Protein AF-A0A6I9YTJ0-F1 (afdb_monomer_lite)

Sequence (414 aa):
MKPLRSLLSWVSLLALSRTVCLSASQSVCAGTENKLSSLSDLEQQYRTLRKYYENCEVVMGNLEITSIEHNRDLSFLRSIREVTGYVLVALNQFEYLPLENLRIIRGTKLYEDRSALAIFLNYKKDGSFGLRRLGLKNLTEILNGGVYVGQNRFLCYANTIQWEDIDRNPIASNFSVVPKNSSTDCGQCHKSCGNRCWGPSADECQSLTKVVCAEQCDGRCYGRSVSECCHRECAGGCSGPKDTDCFACMNFNDSGACVTQCPQTSVYNPATFQMETNRDGKYTYGAFCVKKCPHNFVVDISSCVRACPSPKMEVEENGIKTCKPCTDICPKACDGIGTGSLMYAQTVDSSNIDKFINCTKINGNLIFLVTGIHGETLIRLRDFISEMRIFTFYALSIITPTSPQGREKRHGWL

Organism: NCBI:txid35019

Structure (mmCIF, N/CA/C/O backbone):
data_AF-A0A6I9YTJ0-F1
#
_entry.id   AF-A0A6I9YTJ0-F1
#
loop_
_atom_site.group_PDB
_atom_site.id
_atom_site.type_symbol
_atom_site.label_atom_id
_atom_site.label_alt_id
_atom_site.label_comp_id
_atom_site.label_asym_id
_atom_site.label_entity_id
_atom_site.label_seq_id
_atom_site.pdbx_PDB_ins_code
_atom_site.Cartn_x
_atom_site.Cartn_y
_atom_site.Cartn_z
_atom_site.occupancy
_atom_site.B_iso_or_equiv
_atom_site.auth_seq_id
_atom_site.auth_comp_id
_atom_site.auth_asym_id
_atom_site.auth_atom_id
_atom_site.pdbx_PDB_model_num
ATOM 1 N N . MET A 1 1 ? -9.838 -82.041 1.206 1.00 31.94 1 MET A N 1
ATOM 2 C CA . MET A 1 1 ? -9.044 -81.110 2.040 1.00 31.94 1 MET A CA 1
ATOM 3 C C . MET A 1 1 ? -8.948 -79.782 1.290 1.00 31.94 1 MET A C 1
ATOM 5 O O . MET A 1 1 ? -8.567 -79.801 0.130 1.00 31.94 1 MET A O 1
ATOM 9 N N . LYS A 1 2 ? -9.416 -78.672 1.880 1.00 36.09 2 LYS A N 1
ATOM 10 C CA . LYS A 1 2 ? -9.299 -77.289 1.341 1.00 36.09 2 LYS A CA 1
ATOM 11 C C . LYS A 1 2 ? -7.820 -76.819 1.372 1.00 36.09 2 LYS A C 1
ATOM 13 O O . LYS A 1 2 ? -7.067 -77.484 2.082 1.00 36.09 2 LYS A O 1
ATOM 18 N N . PRO A 1 3 ? -7.406 -75.647 0.821 1.00 52.91 3 PRO A N 1
ATOM 19 C CA . PRO A 1 3 ? -8.066 -74.655 -0.071 1.00 52.91 3 PRO A CA 1
ATOM 20 C C . PRO A 1 3 ? -7.134 -74.155 -1.225 1.00 52.91 3 PRO A C 1
ATOM 22 O O . PRO A 1 3 ? -5.994 -74.588 -1.293 1.00 52.91 3 PRO A O 1
ATOM 25 N N . LEU A 1 4 ? -7.565 -73.210 -2.091 1.00 30.20 4 LEU A N 1
ATOM 26 C CA . LEU A 1 4 ? -6.973 -71.848 -2.208 1.00 30.20 4 LEU A CA 1
ATOM 27 C C . LEU A 1 4 ? -7.650 -70.966 -3.295 1.00 30.20 4 LEU A C 1
ATOM 29 O O . LEU A 1 4 ? -7.901 -71.422 -4.403 1.00 30.20 4 LEU A O 1
ATOM 33 N N . ARG A 1 5 ? -7.765 -69.665 -2.963 1.00 33.56 5 ARG A N 1
ATOM 34 C CA . ARG A 1 5 ? -7.892 -68.443 -3.809 1.00 33.56 5 ARG A CA 1
ATOM 35 C C . ARG A 1 5 ? -9.278 -67.806 -4.031 1.00 33.56 5 ARG A C 1
ATOM 37 O O . ARG A 1 5 ? -9.892 -67.912 -5.079 1.00 33.56 5 ARG A O 1
ATOM 44 N N . SER A 1 6 ? -9.687 -67.083 -2.982 1.00 32.47 6 SER A N 1
ATOM 45 C CA . SER A 1 6 ? -10.044 -65.646 -2.924 1.00 32.47 6 SER A CA 1
ATOM 46 C C . SER A 1 6 ? -10.358 -64.894 -4.233 1.00 32.47 6 SER A C 1
ATOM 48 O O . SER A 1 6 ? -9.473 -64.682 -5.059 1.00 32.47 6 SER A O 1
ATOM 50 N N . LEU A 1 7 ? -11.588 -64.374 -4.316 1.00 33.31 7 LEU A N 1
ATOM 51 C CA . LEU A 1 7 ? -12.028 -63.271 -5.178 1.00 33.31 7 LEU A CA 1
ATOM 52 C C . LEU A 1 7 ? -12.279 -62.044 -4.282 1.00 33.31 7 LEU A C 1
ATOM 54 O O . LEU A 1 7 ? -13.192 -62.052 -3.459 1.00 33.31 7 LEU A O 1
ATOM 58 N N . LEU A 1 8 ? -11.461 -61.001 -4.434 1.00 33.09 8 LEU A N 1
ATOM 59 C CA . LEU A 1 8 ? -11.659 -59.677 -3.836 1.00 33.09 8 LEU A CA 1
ATOM 60 C C . LEU A 1 8 ? -12.208 -58.744 -4.923 1.00 33.09 8 LEU A C 1
ATOM 62 O O . LEU A 1 8 ? -11.470 -58.353 -5.824 1.00 33.09 8 LEU A O 1
ATOM 66 N N . SER A 1 9 ? -13.493 -58.390 -4.842 1.00 33.34 9 SER A N 1
ATOM 67 C CA . SER A 1 9 ? -14.091 -57.317 -5.646 1.00 33.34 9 SER A CA 1
ATOM 68 C C . SER A 1 9 ? -13.963 -55.999 -4.887 1.00 33.34 9 SER A C 1
ATOM 70 O O . SER A 1 9 ? -14.457 -55.870 -3.768 1.00 33.34 9 SER A O 1
ATOM 72 N N . TRP A 1 10 ? -13.278 -55.036 -5.495 1.00 32.75 10 TRP A N 1
ATOM 73 C CA . TRP A 1 10 ? -13.034 -53.703 -4.955 1.00 32.75 10 TRP A CA 1
ATOM 74 C C . TRP A 1 10 ? -14.290 -52.833 -5.092 1.00 32.75 10 TRP A C 1
ATOM 76 O O . TRP A 1 10 ? -14.801 -52.645 -6.193 1.00 32.75 10 TRP A O 1
ATOM 86 N N . VAL A 1 11 ? -14.770 -52.277 -3.978 1.00 37.03 11 VAL A N 1
ATOM 87 C CA . VAL A 1 11 ? -15.732 -51.167 -3.971 1.00 37.03 11 VAL A CA 1
ATOM 88 C C . VAL A 1 11 ? -14.928 -49.878 -3.845 1.00 37.03 11 VAL A C 1
ATOM 90 O O . VAL A 1 11 ? -14.348 -49.596 -2.798 1.00 37.03 11 VAL A O 1
ATOM 93 N N . SER A 1 12 ? -14.865 -49.105 -4.925 1.00 34.56 12 SER A N 1
ATOM 94 C CA . SER A 1 12 ? -14.222 -47.792 -4.948 1.00 34.56 12 SER A CA 1
ATOM 95 C C . SER A 1 12 ? -15.108 -46.759 -4.243 1.00 34.56 12 SER A C 1
ATOM 97 O O . SER A 1 12 ? -16.067 -46.258 -4.827 1.00 34.56 12 SER A O 1
ATOM 99 N N . LEU A 1 13 ? -14.789 -46.419 -2.990 1.00 34.41 13 LEU A N 1
ATOM 100 C CA . LEU A 1 13 ? -15.297 -45.205 -2.347 1.00 34.41 13 LEU A CA 1
ATOM 101 C C . LEU A 1 13 ? -14.547 -43.992 -2.916 1.00 34.41 13 LEU A C 1
ATOM 103 O O . LEU A 1 13 ? -13.389 -43.748 -2.583 1.00 34.41 13 LEU A O 1
ATOM 107 N N . LEU A 1 14 ? -15.220 -43.212 -3.761 1.00 33.53 14 LEU A N 1
ATOM 108 C CA . LEU A 1 14 ? -14.797 -41.857 -4.112 1.00 33.53 14 LEU A CA 1
ATOM 109 C C . LEU A 1 14 ? -14.996 -40.952 -2.889 1.00 33.53 14 LEU A C 1
ATOM 111 O O . LEU A 1 14 ? -16.083 -40.429 -2.648 1.00 33.53 14 LEU A O 1
ATOM 115 N N . ALA A 1 15 ? -13.936 -40.774 -2.104 1.00 31.84 15 ALA A N 1
ATOM 116 C CA . ALA A 1 15 ? -13.862 -39.704 -1.124 1.00 31.84 15 ALA A CA 1
ATOM 117 C C . ALA A 1 15 ? -13.732 -38.369 -1.876 1.00 31.84 15 ALA A C 1
ATOM 119 O O . ALA A 1 15 ? -12.663 -38.017 -2.370 1.00 31.84 15 ALA A O 1
ATOM 120 N N . LEU A 1 16 ? -14.835 -37.625 -1.974 1.00 33.28 16 LEU A N 1
ATOM 121 C CA . LEU A 1 16 ? -14.811 -36.202 -2.302 1.00 33.28 16 LEU A CA 1
ATOM 122 C C . LEU A 1 16 ? -14.039 -35.480 -1.193 1.00 33.28 16 LEU A C 1
ATOM 124 O O . LEU A 1 16 ? -14.605 -35.118 -0.161 1.00 33.28 16 LEU A O 1
ATOM 128 N N . SER A 1 17 ? -12.739 -35.267 -1.399 1.00 30.78 17 SER A N 1
ATOM 129 C CA . SER A 1 17 ? -11.974 -34.312 -0.610 1.00 30.78 17 SER A CA 1
ATOM 130 C C . SER A 1 17 ? -12.508 -32.917 -0.931 1.00 30.78 17 SER A C 1
ATOM 132 O O . SER A 1 17 ? -12.042 -32.244 -1.849 1.00 30.78 17 SER A O 1
ATOM 134 N N . ARG A 1 18 ? -13.520 -32.472 -0.182 1.00 31.19 18 ARG A N 1
ATOM 135 C CA . ARG A 1 18 ? -13.764 -31.043 -0.012 1.00 31.19 18 ARG A CA 1
ATOM 136 C C . ARG A 1 18 ? -12.536 -30.503 0.708 1.00 31.19 18 ARG A C 1
ATOM 138 O O . ARG A 1 18 ? -12.436 -30.612 1.928 1.00 31.19 18 ARG A O 1
ATOM 145 N N . THR A 1 19 ? -11.586 -29.964 -0.046 1.00 29.20 19 THR A N 1
ATOM 146 C CA . THR A 1 19 ? -10.634 -28.993 0.477 1.00 29.20 19 THR A CA 1
ATOM 147 C C . THR A 1 19 ? -11.466 -27.829 0.989 1.00 29.20 19 THR A C 1
ATOM 149 O O . THR A 1 19 ? -11.862 -26.930 0.254 1.00 29.20 19 THR A O 1
ATOM 152 N N . VAL A 1 20 ? -11.815 -27.893 2.272 1.00 28.92 20 VAL A N 1
ATOM 153 C CA . VAL A 1 20 ? -12.193 -26.711 3.026 1.00 28.92 20 VAL A CA 1
ATOM 154 C C . VAL A 1 20 ? -10.981 -25.801 2.903 1.00 28.92 20 VAL A C 1
ATOM 156 O O . VAL A 1 20 ? -9.930 -26.083 3.476 1.00 28.92 20 VAL A O 1
ATOM 159 N N . CYS A 1 21 ? -11.099 -24.760 2.081 1.00 27.12 21 CYS A N 1
ATOM 160 C CA . CYS A 1 21 ? -10.212 -23.617 2.164 1.00 27.12 21 CYS A CA 1
ATOM 161 C C . CYS A 1 21 ? -10.402 -23.083 3.584 1.00 27.12 21 CYS A C 1
ATOM 163 O O . CYS A 1 21 ? -11.344 -22.341 3.852 1.00 27.12 21 CYS A O 1
ATOM 165 N N . LEU A 1 22 ? -9.558 -23.518 4.525 1.00 30.38 22 LEU A N 1
ATOM 166 C CA . LEU A 1 22 ? -9.327 -22.721 5.714 1.00 30.38 22 LEU A CA 1
ATOM 167 C C . LEU A 1 22 ? -8.842 -21.387 5.160 1.00 30.38 22 LEU A C 1
ATOM 169 O O . LEU A 1 22 ? -7.761 -21.322 4.575 1.00 30.38 22 LEU A O 1
ATOM 173 N N . SER A 1 23 ? -9.674 -20.353 5.261 1.00 37.78 23 SER A N 1
ATOM 174 C CA . SER A 1 23 ? -9.241 -18.985 5.034 1.00 37.78 23 SER A CA 1
ATOM 175 C C . SER A 1 23 ? -8.098 -18.748 6.015 1.00 37.78 23 SER A C 1
ATOM 177 O O . SER A 1 23 ? -8.336 -18.566 7.212 1.00 37.78 23 SER A O 1
ATOM 179 N N . ALA A 1 24 ? -6.858 -18.867 5.539 1.00 43.81 24 ALA A N 1
ATOM 180 C CA . ALA A 1 24 ? -5.690 -18.540 6.329 1.00 43.81 24 ALA A CA 1
ATOM 181 C C . ALA A 1 24 ? -5.897 -17.107 6.824 1.00 43.81 24 ALA A C 1
ATOM 183 O O . ALA A 1 24 ? -6.175 -16.206 6.030 1.00 43.81 24 ALA A O 1
ATOM 184 N N . SER A 1 25 ? -5.875 -16.912 8.142 1.00 61.94 25 SER A N 1
ATOM 185 C CA . SER A 1 25 ? -5.916 -15.571 8.711 1.00 61.94 25 SER A CA 1
ATOM 186 C C . SER A 1 25 ? -4.715 -14.811 8.155 1.00 61.94 25 SER A C 1
ATOM 188 O O . SER A 1 25 ? -3.583 -15.206 8.439 1.00 61.94 25 SER A O 1
ATOM 190 N N . GLN A 1 26 ? -4.957 -13.781 7.342 1.00 72.00 26 GLN A N 1
ATOM 191 C CA . GLN A 1 26 ? -3.889 -12.968 6.762 1.00 72.00 26 GLN A CA 1
ATOM 192 C C . GLN A 1 26 ? -2.991 -12.441 7.882 1.00 72.00 26 GLN A C 1
ATOM 194 O O . GLN A 1 26 ? -3.480 -11.944 8.903 1.00 72.00 26 GLN A O 1
ATOM 199 N N . SER A 1 27 ? -1.679 -12.577 7.715 1.00 87.00 27 SER A N 1
ATOM 200 C CA . SER A 1 27 ? -0.715 -12.081 8.689 1.00 87.00 27 SER A CA 1
ATOM 201 C C . SER A 1 27 ? -0.543 -10.572 8.531 1.00 87.00 27 SER A C 1
ATOM 203 O O . SER A 1 27 ? -0.263 -10.053 7.449 1.00 87.00 27 SER A O 1
ATOM 205 N N . VAL A 1 28 ? -0.716 -9.854 9.637 1.00 89.25 28 VAL A N 1
ATOM 206 C CA . VAL A 1 28 ? -0.666 -8.392 9.674 1.00 89.25 28 VAL A CA 1
ATOM 207 C C . VAL A 1 28 ? 0.593 -7.945 10.407 1.00 89.25 28 VAL A C 1
ATOM 209 O O . VAL A 1 28 ? 0.884 -8.441 11.497 1.00 89.25 28 VAL A O 1
ATOM 212 N N . CYS A 1 29 ? 1.312 -6.977 9.846 1.00 92.19 29 CYS A N 1
ATOM 213 C CA . CYS A 1 29 ? 2.457 -6.332 10.481 1.00 92.19 29 CYS A CA 1
ATOM 214 C C . CYS A 1 29 ? 2.298 -4.807 10.488 1.00 92.19 29 CYS A C 1
ATOM 216 O O . CYS A 1 29 ? 1.559 -4.235 9.688 1.00 92.19 29 CYS A O 1
ATOM 218 N N . ALA A 1 30 ? 2.983 -4.133 11.411 1.00 90.38 30 ALA A N 1
ATOM 219 C CA . ALA A 1 30 ? 3.033 -2.675 11.435 1.00 90.38 30 ALA A CA 1
ATOM 220 C C . ALA A 1 30 ? 4.062 -2.157 10.419 1.00 90.38 30 ALA A C 1
ATOM 222 O O . ALA A 1 30 ? 5.148 -2.724 10.294 1.00 90.38 30 ALA A O 1
ATOM 223 N N . GLY A 1 31 ? 3.720 -1.073 9.722 1.00 91.31 31 GLY A N 1
ATOM 224 C CA . GLY A 1 31 ? 4.653 -0.342 8.864 1.00 91.31 31 GLY A CA 1
ATOM 225 C C . GLY A 1 31 ? 5.574 0.608 9.639 1.00 91.31 31 GLY A C 1
ATOM 226 O O . GLY A 1 31 ? 5.495 0.720 10.865 1.00 91.31 31 GLY A O 1
ATOM 227 N N . THR A 1 32 ? 6.423 1.334 8.913 1.00 89.69 32 THR A N 1
ATOM 228 C CA . THR A 1 32 ? 7.367 2.322 9.466 1.00 89.69 32 THR A CA 1
ATOM 229 C C . THR A 1 32 ? 7.061 3.747 8.996 1.00 89.69 32 THR A C 1
ATOM 231 O O . THR A 1 32 ? 6.280 3.957 8.068 1.00 89.69 32 THR A O 1
ATOM 234 N N . GLU A 1 33 ? 7.652 4.744 9.662 1.00 88.69 33 GLU A N 1
ATOM 235 C CA . GLU A 1 33 ? 7.536 6.169 9.301 1.00 88.69 33 GLU A CA 1
ATOM 236 C C . GLU A 1 33 ? 8.894 6.893 9.350 1.00 88.69 33 GLU A C 1
ATOM 238 O O . GLU A 1 33 ? 8.994 8.062 9.720 1.00 88.69 33 GLU A O 1
ATOM 243 N N . ASN A 1 34 ? 9.967 6.183 9.011 1.00 85.56 34 ASN A N 1
ATOM 244 C CA . ASN A 1 34 ? 11.336 6.686 9.059 1.00 85.56 34 ASN A CA 1
ATOM 245 C C . ASN A 1 34 ? 11.678 7.568 7.846 1.00 85.56 34 ASN A C 1
ATOM 247 O O . ASN A 1 34 ? 12.668 8.307 7.883 1.00 85.56 34 ASN A O 1
ATOM 251 N N . LYS A 1 35 ? 10.877 7.520 6.772 1.00 88.56 35 LYS A N 1
ATOM 252 C CA . LYS A 1 35 ? 11.149 8.174 5.486 1.00 88.56 35 LYS A CA 1
ATOM 253 C C . LYS A 1 35 ? 12.541 7.786 4.961 1.00 88.56 35 LYS A C 1
ATOM 255 O O . LYS A 1 35 ? 12.790 6.626 4.655 1.00 88.56 35 LYS A O 1
ATOM 260 N N . LEU A 1 36 ? 13.451 8.757 4.852 1.00 85.81 36 LEU A N 1
ATOM 261 C CA . LEU A 1 36 ? 14.840 8.565 4.416 1.00 85.81 36 LEU A CA 1
ATOM 262 C C . LEU A 1 36 ? 15.831 8.505 5.586 1.00 85.81 36 LEU A C 1
ATOM 264 O O . LEU A 1 36 ? 17.036 8.420 5.359 1.00 85.81 36 LEU A O 1
ATOM 268 N N . SER A 1 37 ? 15.345 8.567 6.827 1.00 79.62 37 SER A N 1
ATOM 269 C CA . SER A 1 37 ? 16.193 8.408 8.006 1.00 79.62 37 SER A CA 1
ATOM 270 C C . SER A 1 37 ? 16.735 6.983 8.027 1.00 79.62 37 SER A C 1
ATOM 272 O O . SER A 1 37 ? 15.973 6.018 8.065 1.00 79.62 37 SER A O 1
ATOM 274 N N . SER A 1 38 ? 18.057 6.858 7.981 1.00 72.44 38 SER A N 1
ATOM 275 C CA . SER A 1 38 ? 18.762 5.577 7.973 1.00 72.44 38 SER A CA 1
ATOM 276 C C . SER A 1 38 ? 19.405 5.347 9.337 1.00 72.44 38 SER A C 1
ATOM 278 O O . SER A 1 38 ? 19.858 6.298 9.977 1.00 72.44 38 SER A O 1
ATOM 280 N N . LEU A 1 39 ? 19.491 4.089 9.770 1.00 68.62 39 LEU A N 1
ATOM 281 C CA . LEU A 1 39 ? 20.380 3.739 10.876 1.00 68.62 39 LEU A CA 1
ATOM 282 C C . LEU A 1 39 ? 21.832 3.901 10.410 1.00 68.62 39 LEU A C 1
ATOM 284 O O . LEU A 1 39 ? 22.143 3.680 9.239 1.00 68.62 39 LEU A O 1
ATOM 288 N N . SER A 1 40 ? 22.728 4.269 11.327 1.00 70.06 40 SER A N 1
ATOM 289 C CA . SER A 1 40 ? 24.167 4.328 11.037 1.00 70.06 40 SER A CA 1
ATOM 290 C C . SER A 1 40 ? 24.747 2.952 10.690 1.00 70.06 40 SER A C 1
ATOM 292 O O . SER A 1 40 ? 25.723 2.869 9.948 1.00 70.06 40 SER A O 1
ATOM 294 N N . ASP A 1 41 ? 24.128 1.882 11.196 1.00 85.81 41 ASP A N 1
ATOM 295 C CA . ASP A 1 41 ? 24.471 0.491 10.911 1.00 85.81 41 ASP A CA 1
ATOM 296 C C . ASP A 1 41 ? 23.496 -0.129 9.889 1.00 85.81 41 ASP A C 1
ATOM 298 O O . ASP A 1 41 ? 22.337 -0.436 10.197 1.00 85.81 41 ASP A O 1
ATOM 302 N N . LEU A 1 42 ? 23.995 -0.343 8.667 1.00 86.69 42 LEU A N 1
ATOM 303 C CA . LEU A 1 42 ? 23.242 -0.923 7.551 1.00 86.69 42 LEU A CA 1
ATOM 304 C C . LEU A 1 42 ? 22.888 -2.406 7.767 1.00 86.69 42 LEU A C 1
ATOM 306 O O . LEU A 1 42 ? 21.849 -2.866 7.286 1.00 86.69 42 LEU A O 1
ATOM 310 N N . GLU A 1 43 ? 23.698 -3.159 8.521 1.00 90.12 43 GLU A N 1
ATOM 311 C CA . GLU A 1 43 ? 23.395 -4.553 8.870 1.00 90.12 43 GLU A CA 1
ATOM 312 C C . GLU A 1 43 ? 22.184 -4.602 9.802 1.00 90.12 43 GLU A C 1
ATOM 314 O O . GLU A 1 43 ? 21.235 -5.362 9.579 1.00 90.12 43 GLU A O 1
ATOM 319 N N . GLN A 1 44 ? 22.185 -3.750 10.829 1.00 88.44 44 GLN A N 1
ATOM 320 C CA . GLN A 1 44 ? 21.071 -3.646 11.763 1.00 88.44 44 GLN A CA 1
ATOM 321 C C . GLN A 1 44 ? 19.795 -3.153 11.070 1.00 88.44 44 GLN A C 1
ATOM 323 O O . GLN A 1 44 ? 18.702 -3.638 11.379 1.00 88.44 44 GLN A O 1
ATOM 328 N N . GLN A 1 45 ? 19.917 -2.240 10.104 1.00 88.69 45 GLN A N 1
ATOM 329 C CA . GLN A 1 45 ? 18.798 -1.787 9.278 1.00 88.69 45 GLN A CA 1
ATOM 330 C C . GLN A 1 45 ? 18.162 -2.934 8.492 1.00 88.69 45 GLN A C 1
ATOM 332 O O . GLN A 1 45 ? 16.952 -3.139 8.588 1.00 88.69 45 GLN A O 1
ATOM 337 N N . TYR A 1 46 ? 18.965 -3.736 7.790 1.00 94.69 46 TYR A N 1
ATOM 338 C CA . TYR A 1 46 ? 18.469 -4.902 7.059 1.00 94.69 46 TYR A CA 1
ATOM 339 C C . TYR A 1 46 ? 17.820 -5.942 7.987 1.00 94.69 46 TYR A C 1
ATOM 341 O O . TYR A 1 46 ? 16.722 -6.426 7.705 1.00 94.69 46 TYR A O 1
ATOM 349 N N . ARG A 1 47 ? 18.448 -6.259 9.128 1.00 94.44 47 ARG A N 1
ATOM 350 C CA . ARG A 1 47 ? 17.881 -7.198 10.116 1.00 94.44 47 ARG A CA 1
ATOM 351 C C . ARG A 1 47 ? 16.547 -6.718 10.667 1.00 94.44 47 ARG A C 1
ATOM 353 O O . ARG A 1 47 ? 15.635 -7.522 10.847 1.00 94.44 47 ARG A O 1
ATOM 360 N N . THR A 1 48 ? 16.432 -5.417 10.920 1.00 91.31 48 THR A N 1
ATOM 361 C CA . THR A 1 48 ? 15.187 -4.801 11.380 1.00 91.31 48 THR A CA 1
ATOM 362 C C . THR A 1 48 ? 14.123 -4.903 10.293 1.00 91.31 48 THR A C 1
ATOM 364 O O . THR A 1 48 ? 13.055 -5.439 10.565 1.00 91.31 48 THR A O 1
ATOM 367 N N . LEU A 1 49 ? 14.430 -4.514 9.050 1.00 94.50 49 LEU A N 1
ATOM 368 C CA . LEU A 1 49 ? 13.509 -4.642 7.916 1.00 94.50 49 LEU A CA 1
ATOM 369 C C . LEU A 1 49 ? 12.976 -6.076 7.777 1.00 94.50 49 LEU A C 1
ATOM 371 O O . LEU A 1 49 ? 11.766 -6.287 7.720 1.00 94.50 49 LEU A O 1
ATOM 375 N N . ARG A 1 50 ? 13.876 -7.066 7.784 1.00 96.44 50 ARG A N 1
ATOM 376 C CA . ARG A 1 50 ? 13.503 -8.480 7.700 1.00 96.44 50 ARG A CA 1
ATOM 377 C C . ARG A 1 50 ? 12.602 -8.890 8.857 1.00 96.44 50 ARG A C 1
ATOM 379 O O . ARG A 1 50 ? 11.541 -9.449 8.622 1.00 96.44 50 ARG A O 1
ATOM 386 N N . LYS A 1 51 ? 12.980 -8.570 10.096 1.00 94.25 51 LYS A N 1
ATOM 387 C CA . LYS A 1 51 ? 12.198 -8.930 11.286 1.00 94.25 51 LYS A CA 1
ATOM 388 C C . LYS A 1 51 ? 10.771 -8.368 11.257 1.00 94.25 51 LYS A C 1
ATOM 390 O O . LYS A 1 51 ? 9.868 -9.018 11.770 1.00 94.25 51 LYS A O 1
ATOM 395 N N . TYR A 1 52 ? 10.572 -7.172 10.705 1.00 92.00 52 TYR A N 1
ATOM 396 C CA . TYR A 1 52 ? 9.249 -6.542 10.635 1.00 92.00 52 TYR A CA 1
ATOM 397 C C . TYR A 1 52 ? 8.337 -7.188 9.587 1.00 92.00 52 TYR A C 1
ATOM 399 O O . TYR A 1 52 ? 7.134 -7.293 9.817 1.00 92.00 52 TYR A O 1
ATOM 407 N N . TYR A 1 53 ? 8.901 -7.614 8.453 1.00 97.00 53 TYR A N 1
ATOM 408 C CA . TYR A 1 53 ? 8.123 -8.011 7.276 1.00 97.00 53 TYR A CA 1
ATOM 409 C C . TYR A 1 53 ? 8.218 -9.502 6.920 1.00 97.00 53 TYR A C 1
ATOM 411 O O . TYR A 1 53 ? 7.589 -9.944 5.960 1.00 97.00 53 TYR A O 1
ATOM 419 N N . GLU A 1 54 ? 8.977 -10.301 7.671 1.00 95.38 54 GLU A N 1
ATOM 420 C CA . GLU A 1 54 ? 9.029 -11.753 7.489 1.00 95.38 54 GLU A CA 1
ATOM 421 C C . GLU A 1 54 ? 7.654 -12.379 7.769 1.00 95.38 54 GLU A C 1
ATOM 423 O O . GLU A 1 54 ? 7.081 -12.210 8.845 1.00 95.38 54 GLU A O 1
ATOM 428 N N . ASN A 1 55 ? 7.122 -13.098 6.774 1.00 94.19 55 ASN A N 1
ATOM 429 C CA . ASN A 1 55 ? 5.775 -13.678 6.773 1.00 94.19 55 ASN A CA 1
ATOM 430 C C . ASN A 1 55 ? 4.641 -12.654 6.946 1.00 94.19 55 ASN A C 1
ATOM 432 O O . ASN A 1 55 ? 3.604 -13.010 7.502 1.00 94.19 55 ASN A O 1
ATOM 436 N N . CYS A 1 56 ? 4.810 -11.406 6.500 1.00 96.19 56 CYS A N 1
ATOM 437 C CA . CYS A 1 56 ? 3.751 -10.397 6.533 1.00 96.19 56 CYS A CA 1
ATOM 438 C C . CYS A 1 56 ? 2.993 -10.316 5.201 1.00 96.19 56 CYS A C 1
ATOM 440 O O . CYS A 1 56 ? 3.593 -10.068 4.160 1.00 96.19 56 CYS A O 1
ATOM 442 N N . GLU A 1 57 ? 1.666 -10.446 5.239 1.00 95.31 57 GLU A N 1
ATOM 443 C CA . GLU A 1 57 ? 0.809 -10.257 4.064 1.00 95.31 57 GLU A CA 1
ATOM 444 C C . GLU A 1 57 ? 0.238 -8.838 3.970 1.00 95.31 57 GLU A C 1
ATOM 446 O O . GLU A 1 57 ? 0.075 -8.310 2.867 1.00 95.31 57 GLU A O 1
ATOM 451 N N . VAL A 1 58 ? -0.045 -8.200 5.108 1.00 95.06 58 VAL A N 1
ATOM 452 C CA . VAL A 1 58 ? -0.673 -6.875 5.161 1.00 95.06 58 VAL A CA 1
ATOM 453 C C . VAL A 1 58 ? 0.137 -5.924 6.032 1.00 95.06 58 VAL A C 1
ATOM 455 O O . VAL A 1 58 ? 0.240 -6.108 7.248 1.00 95.06 58 VAL A O 1
ATOM 458 N N . VAL A 1 59 ? 0.658 -4.862 5.421 1.00 96.56 59 VAL A N 1
ATOM 459 C CA . VAL A 1 59 ? 1.378 -3.794 6.120 1.00 96.56 59 VAL A CA 1
ATOM 460 C C . VAL A 1 59 ? 0.392 -2.712 6.560 1.00 96.56 59 VAL A C 1
ATOM 462 O O . VAL A 1 59 ? -0.125 -1.941 5.749 1.00 96.56 59 VAL A O 1
ATOM 465 N N . MET A 1 60 ? 0.158 -2.630 7.870 1.00 91.25 60 MET A N 1
ATOM 466 C CA . MET A 1 60 ? -0.626 -1.580 8.522 1.00 91.25 60 MET A CA 1
ATOM 467 C C . MET A 1 60 ? 0.249 -0.347 8.759 1.00 91.25 60 MET A C 1
ATOM 469 O O . MET A 1 60 ? 0.885 -0.205 9.805 1.00 91.25 60 MET A O 1
ATOM 473 N N . GLY A 1 61 ? 0.292 0.540 7.771 1.00 93.00 61 GLY A N 1
ATOM 474 C CA . GLY A 1 61 ? 1.160 1.712 7.728 1.00 93.00 61 GLY A CA 1
ATOM 475 C C . GLY A 1 61 ? 1.923 1.759 6.411 1.00 93.00 61 GLY A C 1
ATOM 476 O O . GLY A 1 61 ? 1.417 1.308 5.384 1.00 93.00 61 GLY A O 1
ATOM 477 N N . ASN A 1 62 ? 3.138 2.299 6.436 1.00 96.56 62 ASN A N 1
ATOM 478 C CA . ASN A 1 62 ? 3.951 2.459 5.232 1.00 96.56 62 ASN A CA 1
ATOM 479 C C . ASN A 1 62 ? 4.999 1.348 5.130 1.00 96.56 62 ASN A C 1
ATOM 481 O O . ASN A 1 62 ? 5.550 0.909 6.141 1.00 96.56 62 ASN A O 1
ATOM 485 N N . LEU A 1 63 ? 5.297 0.925 3.905 1.00 98.44 63 LEU A N 1
ATOM 486 C CA . LEU A 1 63 ? 6.400 0.019 3.604 1.00 98.44 63 LEU A CA 1
ATOM 487 C C . LEU A 1 63 ? 7.589 0.844 3.114 1.00 98.44 63 LE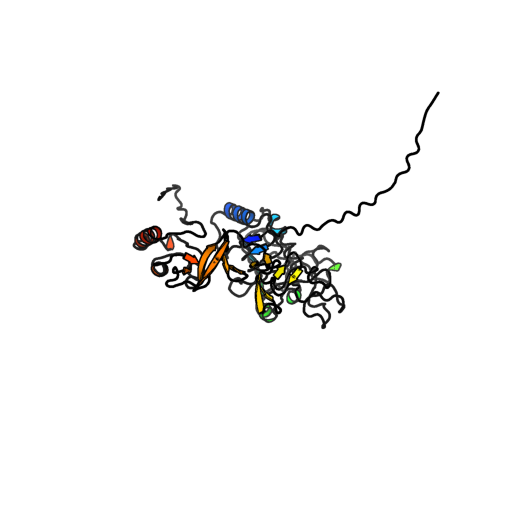U A C 1
ATOM 489 O O . LEU A 1 63 ? 7.567 1.367 2.002 1.00 98.44 63 LEU A O 1
ATOM 493 N N . GLU A 1 64 ? 8.630 0.951 3.934 1.00 97.44 64 GLU A N 1
ATOM 494 C CA . GLU A 1 64 ? 9.830 1.724 3.608 1.00 97.44 64 GLU A CA 1
ATOM 495 C C . GLU A 1 64 ? 11.037 0.797 3.465 1.00 97.44 64 GLU A C 1
ATOM 497 O O . GLU A 1 64 ? 11.506 0.191 4.428 1.00 97.44 64 GLU A O 1
ATOM 502 N N . ILE A 1 65 ? 11.541 0.689 2.240 1.00 97.44 65 ILE A N 1
ATOM 503 C CA . ILE A 1 65 ? 12.713 -0.102 1.881 1.00 97.44 65 ILE A CA 1
ATOM 504 C C . ILE A 1 65 ? 13.799 0.889 1.487 1.00 97.44 65 ILE A C 1
ATOM 506 O O . ILE A 1 65 ? 13.816 1.409 0.367 1.00 97.44 65 ILE A O 1
ATOM 510 N N . THR A 1 66 ? 14.685 1.186 2.430 1.00 94.44 66 THR A N 1
ATOM 511 C CA . THR A 1 66 ? 15.740 2.181 2.244 1.00 94.44 66 THR A CA 1
ATOM 512 C C . THR A 1 66 ? 17.114 1.640 2.601 1.00 94.44 66 THR A C 1
ATOM 514 O O . THR A 1 66 ? 17.239 0.736 3.429 1.00 94.44 66 THR A O 1
ATOM 517 N N . SER A 1 67 ? 18.145 2.196 1.961 1.00 92.50 67 SER A N 1
ATOM 518 C CA . SER A 1 67 ? 19.571 1.926 2.219 1.00 92.50 67 SER A CA 1
ATOM 519 C C . SER A 1 67 ? 19.967 0.440 2.236 1.00 92.50 67 SER A C 1
ATOM 521 O O . SER A 1 67 ? 20.854 0.039 2.989 1.00 92.50 67 SER A O 1
ATOM 523 N N . ILE A 1 68 ? 19.329 -0.399 1.415 1.00 94.69 68 ILE A N 1
ATOM 524 C CA . ILE A 1 68 ? 19.642 -1.830 1.332 1.00 94.69 68 ILE A CA 1
ATOM 525 C C . ILE A 1 68 ? 20.790 -2.084 0.349 1.00 94.69 68 ILE A C 1
ATOM 527 O O . ILE A 1 68 ? 20.752 -1.667 -0.812 1.00 94.69 68 ILE A O 1
ATOM 531 N N . GLU A 1 69 ? 21.808 -2.805 0.820 1.00 93.69 69 GLU A N 1
ATOM 532 C CA . GLU A 1 69 ? 22.979 -3.194 0.033 1.00 93.69 69 GLU A CA 1
ATOM 533 C C . GLU A 1 69 ? 22.650 -4.237 -1.050 1.00 93.69 69 GLU A C 1
ATOM 535 O O . GLU A 1 69 ? 21.679 -4.986 -0.968 1.00 93.69 69 GLU A O 1
ATOM 540 N N . HIS A 1 70 ? 23.497 -4.305 -2.077 1.00 94.50 70 HIS A N 1
ATOM 541 C CA . HIS A 1 70 ? 23.295 -5.138 -3.267 1.00 94.50 70 HIS A CA 1
ATOM 542 C C . HIS A 1 70 ? 23.248 -6.656 -3.003 1.00 94.50 70 HIS A C 1
ATOM 544 O O . HIS A 1 70 ? 22.641 -7.385 -3.779 1.00 94.50 70 HIS A O 1
ATOM 550 N N . ASN A 1 71 ? 23.886 -7.138 -1.933 1.00 93.62 71 ASN A N 1
ATOM 551 C CA . ASN A 1 71 ? 24.043 -8.561 -1.608 1.00 93.62 71 ASN A CA 1
ATOM 552 C C . ASN A 1 71 ? 22.962 -9.109 -0.654 1.00 93.62 71 ASN A C 1
ATOM 554 O O . ASN A 1 71 ? 23.092 -10.227 -0.154 1.00 93.62 71 ASN A O 1
ATOM 558 N N . ARG A 1 72 ? 21.929 -8.318 -0.350 1.00 95.81 72 ARG A N 1
ATOM 559 C CA . ARG A 1 72 ? 20.883 -8.679 0.613 1.00 95.81 72 ARG A CA 1
ATOM 560 C C . ARG A 1 72 ? 19.750 -9.448 -0.052 1.00 95.81 72 ARG A C 1
ATOM 562 O O . ARG A 1 72 ? 19.326 -9.111 -1.153 1.00 95.81 72 ARG A O 1
ATOM 569 N N . ASP A 1 73 ? 19.228 -10.451 0.651 1.00 96.38 73 ASP A N 1
ATOM 570 C CA . ASP A 1 73 ? 18.053 -11.196 0.204 1.00 96.38 73 ASP A CA 1
ATOM 571 C C . ASP A 1 73 ? 16.769 -10.516 0.688 1.00 96.38 73 ASP A C 1
ATOM 573 O O . ASP A 1 73 ? 16.543 -10.349 1.881 1.00 96.38 73 ASP A O 1
ATOM 577 N N . LEU A 1 74 ? 15.907 -10.138 -0.249 1.00 97.62 74 LEU A N 1
ATOM 578 C CA . LEU A 1 74 ? 14.619 -9.507 0.031 1.00 97.62 74 LEU A CA 1
ATOM 579 C C . LEU A 1 74 ? 13.431 -10.447 -0.219 1.00 97.62 74 LEU A C 1
ATOM 581 O O . LEU A 1 74 ? 12.289 -9.996 -0.242 1.00 97.62 74 LEU A O 1
ATOM 585 N N . SER A 1 75 ? 13.671 -11.749 -0.404 1.00 97.56 75 SER A N 1
ATOM 586 C CA . SER A 1 75 ? 12.642 -12.755 -0.706 1.00 97.56 75 SER A CA 1
ATOM 587 C C . SER A 1 75 ? 11.464 -12.770 0.277 1.00 97.56 75 SER A C 1
ATOM 589 O O . SER A 1 75 ? 10.337 -13.041 -0.135 1.00 97.56 75 SER A O 1
ATOM 591 N N . PHE A 1 76 ? 11.686 -12.405 1.543 1.00 97.06 76 PHE A N 1
ATOM 592 C CA . PHE A 1 76 ? 10.642 -12.308 2.568 1.00 97.06 76 PHE A CA 1
ATOM 593 C C . PHE A 1 76 ? 9.524 -11.309 2.211 1.00 97.06 76 PHE A C 1
ATOM 595 O O . PHE A 1 76 ? 8.373 -11.511 2.604 1.00 97.06 76 PHE A O 1
ATOM 602 N N . LEU A 1 77 ? 9.822 -10.289 1.395 1.00 98.19 77 LEU A N 1
ATOM 603 C CA . LEU A 1 77 ? 8.844 -9.300 0.930 1.00 98.19 77 LEU A CA 1
ATOM 604 C C . LEU A 1 77 ? 7.817 -9.876 -0.055 1.00 98.19 77 LEU A C 1
ATOM 606 O O . LEU A 1 77 ? 6.760 -9.278 -0.240 1.00 98.19 77 LEU A O 1
ATOM 610 N N . ARG A 1 78 ? 8.081 -11.047 -0.656 1.00 97.50 78 ARG A N 1
ATOM 611 C CA . ARG A 1 78 ? 7.160 -11.701 -1.604 1.00 97.50 78 ARG A CA 1
ATOM 612 C C . ARG A 1 78 ? 5.804 -12.010 -0.982 1.00 97.50 78 ARG A C 1
ATOM 614 O O . ARG A 1 78 ? 4.839 -12.166 -1.717 1.00 97.50 78 ARG A O 1
ATOM 621 N N . SER A 1 79 ? 5.732 -12.147 0.339 1.00 96.81 79 SER A N 1
ATOM 622 C CA . SER A 1 79 ? 4.482 -12.429 1.050 1.00 96.81 79 SER A CA 1
ATOM 623 C C . SER A 1 79 ? 3.531 -11.229 1.102 1.00 96.81 79 SER A C 1
ATOM 625 O O . SER A 1 79 ? 2.327 -11.434 1.215 1.00 96.81 79 SER A O 1
ATOM 627 N N . ILE A 1 80 ? 4.032 -10.001 0.933 1.00 98.19 80 ILE A N 1
ATOM 628 C CA . ILE A 1 80 ? 3.236 -8.778 1.065 1.00 98.19 80 ILE A CA 1
ATOM 629 C C . ILE A 1 80 ? 2.243 -8.663 -0.095 1.00 98.19 80 ILE A C 1
ATOM 631 O O . ILE A 1 80 ? 2.619 -8.697 -1.267 1.00 98.19 80 ILE A O 1
ATOM 635 N N . ARG A 1 81 ? 0.967 -8.481 0.250 1.00 96.31 81 ARG A N 1
ATOM 636 C CA . ARG A 1 81 ? -0.171 -8.350 -0.670 1.00 96.31 81 ARG A CA 1
ATOM 637 C C . ARG A 1 81 ? -0.835 -6.985 -0.604 1.00 96.31 81 ARG A C 1
ATOM 639 O O . ARG A 1 81 ? -1.384 -6.535 -1.607 1.00 96.31 81 ARG A O 1
ATOM 646 N N . GLU A 1 82 ? -0.778 -6.320 0.541 1.00 96.25 82 GLU A N 1
ATOM 647 C CA . GLU A 1 82 ? -1.459 -5.048 0.766 1.00 96.25 82 GLU A CA 1
ATOM 648 C C . GLU A 1 82 ? -0.622 -4.118 1.646 1.00 96.25 82 GLU A C 1
ATOM 650 O O . GLU A 1 82 ? -0.053 -4.537 2.655 1.00 96.25 82 GLU A O 1
ATOM 655 N N . VAL A 1 83 ? -0.572 -2.840 1.267 1.00 98.06 83 VAL A N 1
ATOM 656 C CA . VAL A 1 83 ? 0.022 -1.762 2.069 1.00 98.06 83 VAL A CA 1
ATOM 657 C C . VAL A 1 83 ? -1.023 -0.668 2.256 1.00 98.06 83 VAL A C 1
ATOM 659 O O . VAL A 1 83 ? -1.560 -0.141 1.280 1.00 98.06 83 VAL A O 1
ATOM 662 N N . THR A 1 84 ? -1.345 -0.324 3.504 1.00 95.94 84 THR A N 1
ATOM 663 C CA . THR A 1 84 ? -2.412 0.654 3.775 1.00 95.94 84 THR A CA 1
ATOM 664 C C . THR A 1 84 ? -1.954 2.107 3.598 1.00 95.94 84 THR A C 1
ATOM 666 O O . THR A 1 84 ? -2.713 2.939 3.108 1.00 95.94 84 THR A O 1
ATOM 669 N N . GLY A 1 85 ? -0.707 2.421 3.938 1.00 96.75 85 GLY A N 1
ATOM 670 C CA . GLY A 1 85 ? -0.087 3.728 3.719 1.00 96.75 85 GLY A CA 1
ATOM 671 C C . GLY A 1 85 ? 0.522 3.858 2.322 1.00 96.75 85 GLY A C 1
ATOM 672 O O . GLY A 1 85 ? -0.129 3.549 1.323 1.00 96.75 85 GLY A O 1
ATOM 673 N N . TYR A 1 86 ? 1.778 4.306 2.267 1.00 97.94 86 TYR A N 1
ATOM 674 C CA . TYR A 1 86 ? 2.578 4.380 1.040 1.00 97.94 86 TYR A CA 1
ATOM 675 C C . TYR A 1 86 ? 3.678 3.308 0.984 1.00 97.94 86 TYR A C 1
ATOM 677 O O . TYR A 1 86 ? 4.048 2.706 1.993 1.00 97.94 86 TYR A O 1
ATOM 685 N N . VAL A 1 87 ? 4.247 3.114 -0.204 1.00 98.75 87 VAL A N 1
ATOM 686 C CA . VAL A 1 87 ? 5.451 2.315 -0.453 1.00 98.75 87 VAL A CA 1
ATOM 687 C C . VAL A 1 87 ? 6.589 3.240 -0.883 1.00 98.75 87 VAL A C 1
ATOM 689 O O . VAL A 1 87 ? 6.480 3.945 -1.886 1.00 98.75 87 VAL A O 1
ATOM 692 N N . LEU A 1 88 ? 7.691 3.224 -0.135 1.00 98.44 88 LEU A N 1
ATOM 693 C CA . LEU A 1 88 ? 8.912 3.979 -0.413 1.00 98.44 88 LEU A CA 1
ATOM 694 C C . LEU A 1 88 ? 10.068 3.015 -0.680 1.00 98.44 88 LEU A C 1
ATOM 696 O O . LEU A 1 88 ? 10.400 2.187 0.164 1.00 98.44 88 LEU A O 1
ATOM 700 N N . VAL A 1 89 ? 10.716 3.160 -1.833 1.00 98.50 89 VAL A N 1
ATOM 701 C CA . VAL A 1 89 ? 11.902 2.394 -2.229 1.00 98.50 89 VAL A CA 1
ATOM 702 C C . VAL A 1 89 ? 12.979 3.375 -2.665 1.00 98.50 89 VAL A C 1
ATOM 704 O O . VAL A 1 89 ? 12.956 3.876 -3.792 1.00 98.50 89 VAL A O 1
ATOM 707 N N . ALA A 1 90 ? 13.916 3.682 -1.772 1.00 95.75 90 ALA A N 1
ATOM 708 C CA . ALA A 1 90 ? 14.914 4.710 -2.042 1.00 95.75 90 ALA A CA 1
ATOM 709 C C . ALA A 1 90 ? 16.312 4.366 -1.535 1.00 95.75 90 ALA A C 1
ATOM 711 O O . ALA A 1 90 ? 16.473 3.706 -0.514 1.00 95.75 90 ALA A O 1
ATOM 712 N N . LEU A 1 91 ? 17.339 4.878 -2.220 1.00 93.50 91 LEU A N 1
ATOM 713 C CA . LEU A 1 91 ? 18.745 4.754 -1.802 1.00 93.50 91 LEU A CA 1
ATOM 714 C C . LEU A 1 91 ? 19.261 3.303 -1.732 1.00 93.50 91 LEU A C 1
ATOM 716 O O . LEU A 1 91 ? 20.222 3.016 -1.022 1.00 93.50 91 LEU A O 1
ATOM 720 N N . ASN A 1 92 ? 18.637 2.379 -2.464 1.00 95.25 92 ASN A N 1
ATOM 721 C CA . ASN A 1 92 ? 19.016 0.967 -2.460 1.00 95.25 92 ASN A CA 1
ATOM 722 C C . ASN A 1 92 ? 20.010 0.604 -3.572 1.00 95.25 92 ASN A C 1
ATOM 724 O O . ASN A 1 92 ? 20.141 1.309 -4.571 1.00 95.25 92 ASN A O 1
ATOM 728 N N . GLN A 1 93 ? 20.683 -0.538 -3.420 1.00 95.69 93 GLN A N 1
ATOM 729 C CA . GLN A 1 93 ? 21.678 -1.046 -4.374 1.00 95.69 93 GLN A CA 1
ATOM 730 C C . GLN A 1 93 ? 21.346 -2.438 -4.939 1.00 95.69 93 GLN A C 1
ATOM 732 O O . GLN A 1 93 ? 22.066 -2.914 -5.813 1.00 95.69 93 GLN A O 1
ATOM 737 N N . PHE A 1 94 ? 20.288 -3.100 -4.463 1.00 96.62 94 PHE A N 1
ATOM 738 C CA . PHE A 1 94 ? 19.836 -4.388 -5.003 1.00 96.62 94 PHE A CA 1
ATOM 739 C C . PHE A 1 94 ? 19.228 -4.240 -6.405 1.00 96.62 94 PHE A C 1
ATOM 741 O O . PHE A 1 94 ? 18.712 -3.182 -6.762 1.00 96.62 94 PHE A O 1
ATOM 748 N N . GLU A 1 95 ? 19.251 -5.314 -7.197 1.00 95.69 95 GLU A N 1
ATOM 749 C CA . GLU A 1 95 ? 18.818 -5.265 -8.601 1.00 95.69 95 GLU A CA 1
ATOM 750 C C . GLU A 1 95 ? 17.321 -5.514 -8.823 1.00 95.69 95 GLU A C 1
ATOM 752 O O . GLU A 1 95 ? 16.755 -5.036 -9.811 1.00 95.69 95 GLU A O 1
ATOM 757 N N . TYR A 1 96 ? 16.674 -6.263 -7.928 1.00 97.25 96 TYR A N 1
ATOM 758 C CA . TYR A 1 96 ? 15.283 -6.690 -8.067 1.00 97.25 96 TYR A CA 1
ATOM 759 C C . TYR A 1 96 ? 14.478 -6.414 -6.800 1.00 97.25 96 TYR A C 1
ATOM 761 O O . TYR A 1 96 ? 14.896 -6.808 -5.715 1.00 97.25 96 TYR A O 1
ATOM 769 N N . LEU A 1 97 ? 13.314 -5.775 -6.946 1.00 98.25 97 LEU A N 1
ATOM 770 C CA . LEU A 1 97 ? 12.352 -5.558 -5.862 1.00 98.25 97 LEU A CA 1
ATOM 771 C C . LEU A 1 97 ? 11.291 -6.678 -5.860 1.00 98.25 97 LEU A C 1
ATOM 773 O O . LEU A 1 97 ? 10.408 -6.642 -6.717 1.00 98.25 97 LEU A O 1
ATOM 777 N N . PRO A 1 98 ? 11.322 -7.651 -4.931 1.00 97.62 98 PRO A N 1
ATOM 778 C CA . PRO A 1 98 ? 10.481 -8.848 -4.998 1.00 97.62 98 PRO A CA 1
ATOM 779 C C . PRO A 1 98 ? 9.105 -8.662 -4.329 1.00 97.62 98 PRO A C 1
ATOM 781 O O . PRO A 1 98 ? 8.744 -9.408 -3.424 1.00 97.62 98 PRO A O 1
ATOM 784 N N . LEU A 1 99 ? 8.318 -7.684 -4.785 1.00 98.25 99 LEU A N 1
ATOM 785 C CA . LEU A 1 99 ? 6.948 -7.417 -4.306 1.00 98.25 99 LEU A CA 1
ATOM 786 C C . LEU A 1 99 ? 5.880 -8.064 -5.204 1.00 98.25 99 LEU A C 1
ATOM 788 O O . LEU A 1 99 ? 4.833 -7.484 -5.483 1.00 98.25 99 LEU A O 1
ATOM 792 N N . GLU A 1 100 ? 6.155 -9.280 -5.683 1.00 96.25 100 GLU A N 1
ATOM 793 C CA . GLU A 1 100 ? 5.399 -9.911 -6.773 1.00 96.25 100 GLU A CA 1
ATOM 794 C C . GLU A 1 100 ? 3.928 -10.168 -6.443 1.00 96.25 100 GLU A C 1
ATOM 796 O O . GLU A 1 100 ? 3.130 -10.307 -7.364 1.00 96.25 100 GLU A O 1
ATOM 801 N N . ASN A 1 101 ? 3.565 -10.241 -5.161 1.00 96.88 101 ASN A N 1
ATOM 802 C CA . ASN A 1 101 ? 2.195 -10.469 -4.708 1.00 96.88 101 ASN A CA 1
ATOM 803 C C . ASN A 1 101 ? 1.487 -9.203 -4.221 1.00 96.88 101 ASN A C 1
ATOM 805 O O . ASN A 1 101 ? 0.307 -9.296 -3.881 1.00 96.88 101 ASN A O 1
ATOM 809 N N . LEU A 1 102 ? 2.156 -8.043 -4.225 1.00 98.19 102 LEU A N 1
ATOM 810 C CA . LEU A 1 102 ? 1.541 -6.776 -3.848 1.00 98.19 102 LEU A CA 1
ATOM 811 C C . LEU A 1 102 ? 0.412 -6.466 -4.835 1.00 98.19 102 LEU A C 1
ATOM 813 O O . LEU A 1 102 ? 0.664 -6.308 -6.025 1.00 98.19 102 LEU A O 1
ATOM 817 N N . ARG A 1 103 ? -0.825 -6.409 -4.339 1.00 96.00 103 ARG A N 1
ATOM 818 C CA . ARG A 1 103 ? -2.046 -6.166 -5.121 1.00 96.00 103 ARG A CA 1
ATOM 819 C C . ARG A 1 103 ? -2.473 -4.710 -5.081 1.00 96.00 103 ARG A C 1
ATOM 821 O O . ARG A 1 103 ? -2.895 -4.167 -6.100 1.00 96.00 103 ARG A O 1
ATOM 828 N N . ILE A 1 104 ? -2.376 -4.102 -3.900 1.00 96.69 104 ILE A N 1
ATOM 829 C CA . ILE A 1 104 ? -2.985 -2.808 -3.610 1.00 96.69 104 ILE A CA 1
ATOM 830 C C . ILE A 1 104 ? -2.113 -1.956 -2.687 1.00 96.69 104 ILE A C 1
ATOM 832 O O . ILE A 1 104 ? -1.548 -2.446 -1.703 1.00 96.69 104 ILE A O 1
ATOM 836 N N . ILE A 1 105 ? -2.064 -0.658 -2.987 1.00 98.06 105 ILE A N 1
ATOM 837 C CA . ILE A 1 105 ? -1.577 0.385 -2.081 1.00 98.06 105 ILE A CA 1
ATOM 838 C C . ILE A 1 105 ? -2.750 1.329 -1.804 1.00 98.06 105 ILE A C 1
ATOM 840 O O . ILE A 1 105 ? -3.293 1.944 -2.724 1.00 98.06 105 ILE A O 1
ATOM 844 N N . ARG A 1 106 ? -3.193 1.433 -0.546 1.00 96.19 106 ARG A N 1
ATOM 845 C CA . ARG A 1 106 ? -4.394 2.229 -0.233 1.00 96.19 106 ARG A CA 1
ATOM 846 C C . ARG A 1 106 ? -4.124 3.731 -0.176 1.00 96.19 106 ARG A C 1
ATOM 848 O O . ARG A 1 106 ? -5.032 4.505 -0.462 1.00 96.19 106 ARG A O 1
ATOM 855 N N . GLY A 1 107 ? -2.916 4.158 0.193 1.00 95.06 107 GLY A N 1
ATOM 856 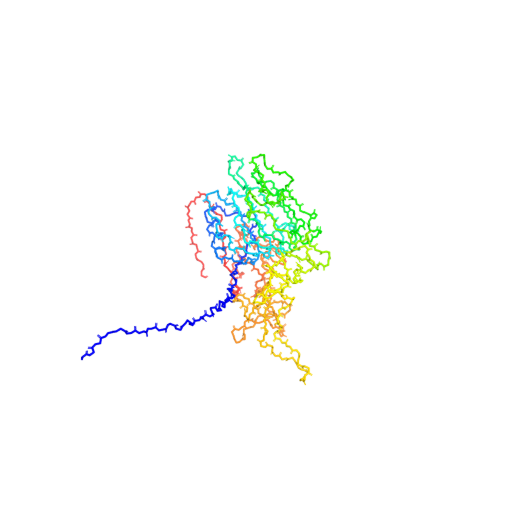C CA . GLY A 1 107 ? -2.584 5.580 0.267 1.00 95.06 107 GLY A CA 1
ATOM 857 C C . GLY A 1 107 ? -3.357 6.331 1.357 1.00 95.06 107 GLY A C 1
ATOM 858 O O . GLY A 1 107 ? -3.742 7.484 1.154 1.00 95.06 107 GLY A O 1
ATOM 859 N N . THR A 1 108 ? -3.599 5.701 2.518 1.00 92.94 108 THR A N 1
ATOM 860 C CA . THR A 1 108 ? -4.173 6.399 3.690 1.00 92.94 108 THR A CA 1
ATOM 861 C C . THR A 1 108 ? -3.215 7.444 4.262 1.00 92.94 108 THR A C 1
ATOM 863 O O . THR A 1 108 ? -3.638 8.382 4.931 1.00 92.94 108 THR A O 1
ATOM 866 N N . LYS A 1 109 ? -1.917 7.272 3.997 1.00 93.25 109 LYS A N 1
ATOM 867 C CA . LYS A 1 109 ? -0.843 8.244 4.203 1.00 93.25 109 LYS A CA 1
ATOM 868 C C . LYS A 1 109 ? -0.005 8.278 2.932 1.00 93.25 109 LYS A C 1
ATOM 870 O O . LYS A 1 109 ? 0.169 7.243 2.291 1.00 93.25 109 LYS A O 1
ATOM 875 N N . LEU A 1 110 ? 0.501 9.454 2.575 1.00 94.00 110 LEU A N 1
ATOM 876 C CA . LEU A 1 110 ? 1.265 9.672 1.350 1.00 94.00 110 LEU A CA 1
ATOM 877 C C . LEU A 1 110 ? 2.688 10.124 1.687 1.00 94.00 110 LEU A C 1
ATOM 879 O O . LEU A 1 110 ? 2.905 10.879 2.634 1.00 94.00 110 LEU A O 1
ATOM 883 N N . TYR A 1 111 ? 3.659 9.678 0.896 1.00 93.06 111 TYR A N 1
ATOM 884 C CA . TYR A 1 111 ? 5.019 10.191 0.961 1.00 93.06 111 TYR A CA 1
ATOM 885 C C . TYR A 1 111 ? 5.040 11.625 0.421 1.00 93.06 111 TYR A C 1
ATOM 887 O O . TYR A 1 111 ? 4.556 11.881 -0.689 1.00 93.06 111 TYR A O 1
ATOM 895 N N . GLU A 1 112 ? 5.571 12.548 1.229 1.00 89.25 112 GLU A N 1
ATOM 896 C CA . GLU A 1 112 ? 5.576 13.997 0.962 1.00 89.25 112 GLU A CA 1
ATOM 897 C C . GLU A 1 112 ? 4.190 14.530 0.554 1.00 89.25 112 GLU A C 1
ATOM 899 O O . GLU A 1 112 ? 4.067 15.355 -0.351 1.00 89.25 112 GLU A O 1
ATOM 904 N N . ASP A 1 113 ? 3.140 13.988 1.185 1.00 89.88 113 ASP A N 1
ATOM 905 C CA . ASP A 1 113 ? 1.728 14.338 0.981 1.00 89.88 113 ASP A CA 1
ATOM 906 C C . ASP A 1 113 ? 1.230 14.201 -0.471 1.00 89.88 113 ASP A C 1
ATOM 908 O O . ASP A 1 113 ? 0.200 14.761 -0.846 1.00 89.88 113 ASP A O 1
ATOM 912 N N . ARG A 1 114 ? 1.954 13.445 -1.311 1.00 90.50 114 ARG A N 1
ATOM 913 C CA . ARG A 1 114 ? 1.666 13.325 -2.751 1.00 90.50 114 ARG A CA 1
ATOM 914 C C . ARG A 1 114 ? 1.648 11.897 -3.264 1.00 90.50 114 ARG A C 1
ATOM 916 O O . ARG A 1 114 ? 0.755 11.544 -4.030 1.00 90.50 114 ARG A O 1
ATOM 923 N N . SER A 1 115 ? 2.638 11.087 -2.891 1.00 94.19 115 SER A N 1
ATOM 924 C CA . SER A 1 115 ? 2.887 9.804 -3.562 1.00 94.19 115 SER A CA 1
ATOM 925 C C . SER A 1 115 ? 2.489 8.618 -2.693 1.00 94.19 115 SER A C 1
ATOM 927 O O . SER A 1 115 ? 2.917 8.519 -1.546 1.00 94.19 115 SER A O 1
ATOM 929 N N . ALA A 1 116 ? 1.719 7.688 -3.251 1.00 96.94 116 ALA A N 1
ATOM 930 C CA . ALA A 1 116 ? 1.485 6.384 -2.635 1.00 96.94 116 ALA A CA 1
ATOM 931 C C . ALA A 1 116 ? 2.571 5.371 -3.003 1.00 96.94 116 ALA A C 1
ATOM 933 O O . ALA A 1 116 ? 2.860 4.475 -2.216 1.00 96.94 116 ALA A O 1
ATOM 934 N N . LEU A 1 117 ? 3.216 5.540 -4.158 1.00 97.94 117 LEU A N 1
ATOM 935 C CA . LEU A 1 117 ? 4.389 4.770 -4.556 1.00 97.94 117 LEU A CA 1
ATOM 936 C C . LEU A 1 117 ? 5.526 5.729 -4.907 1.00 97.94 117 LEU A C 1
ATOM 938 O O . LEU A 1 117 ? 5.388 6.529 -5.827 1.00 97.94 117 LEU A O 1
ATOM 942 N N . ALA A 1 118 ? 6.648 5.646 -4.195 1.00 97.62 118 ALA A N 1
ATOM 943 C CA . ALA A 1 118 ? 7.832 6.464 -4.440 1.00 97.62 118 ALA A CA 1
ATOM 944 C C . ALA A 1 118 ? 9.078 5.582 -4.599 1.00 97.62 118 ALA A C 1
ATOM 946 O O . ALA A 1 118 ? 9.486 4.897 -3.666 1.00 97.62 118 ALA A O 1
ATOM 947 N N . ILE A 1 119 ? 9.698 5.603 -5.780 1.00 97.88 119 ILE A N 1
ATOM 948 C CA . ILE A 1 119 ? 10.863 4.792 -6.143 1.00 97.88 119 ILE A CA 1
ATOM 949 C C . ILE A 1 119 ? 11.934 5.693 -6.754 1.00 97.88 119 ILE A C 1
ATOM 951 O O . ILE A 1 119 ? 11.811 6.119 -7.906 1.00 97.88 119 ILE A O 1
ATOM 955 N N . PHE A 1 120 ? 13.012 5.973 -6.021 1.00 95.81 120 PHE A N 1
ATOM 956 C CA . PHE A 1 120 ? 14.051 6.877 -6.517 1.00 95.81 120 PHE A CA 1
ATOM 957 C C . PHE A 1 120 ? 15.443 6.653 -5.940 1.00 95.81 120 PHE A C 1
ATOM 959 O O . PHE A 1 120 ? 15.609 6.142 -4.839 1.00 95.81 120 PHE A O 1
ATOM 966 N N . LEU A 1 121 ? 16.465 7.079 -6.690 1.00 94.19 121 LEU A N 1
ATOM 967 C CA . LEU A 1 121 ? 17.872 7.024 -6.277 1.00 94.19 121 LEU A CA 1
ATOM 968 C C . LEU A 1 121 ? 18.342 5.617 -5.862 1.00 94.19 121 LEU A C 1
ATOM 970 O O . LEU A 1 121 ? 19.210 5.476 -5.005 1.00 94.19 121 LEU A O 1
ATOM 974 N N . ASN A 1 122 ? 17.795 4.563 -6.472 1.00 95.44 122 ASN A N 1
ATOM 975 C CA . ASN A 1 122 ? 18.181 3.183 -6.176 1.00 95.44 122 ASN A CA 1
ATOM 976 C C . ASN A 1 122 ? 19.391 2.744 -7.012 1.00 95.44 122 ASN A C 1
ATOM 978 O O . ASN A 1 122 ? 19.284 1.871 -7.873 1.00 95.44 122 ASN A O 1
ATOM 982 N N . TYR A 1 123 ? 20.532 3.403 -6.822 1.00 92.75 123 TYR A N 1
ATOM 983 C CA . TYR A 1 123 ? 21.796 3.027 -7.451 1.00 92.75 123 TYR A CA 1
ATOM 984 C C . TYR A 1 123 ? 22.993 3.563 -6.663 1.00 92.75 123 TYR A C 1
ATOM 986 O O . TYR A 1 123 ? 22.917 4.592 -5.990 1.00 92.75 123 TYR A O 1
ATOM 994 N N . LYS A 1 124 ? 24.141 2.896 -6.794 1.00 89.56 124 LYS A N 1
ATOM 995 C CA . LYS A 1 124 ? 25.418 3.413 -6.291 1.00 89.56 124 LYS A CA 1
ATOM 996 C C . LYS A 1 124 ? 25.991 4.417 -7.299 1.00 89.56 124 LYS A C 1
ATOM 998 O O . LYS A 1 124 ? 26.182 4.060 -8.458 1.00 89.56 124 LYS A O 1
ATOM 1003 N N . LYS A 1 125 ? 26.283 5.657 -6.871 1.00 79.94 125 LYS A N 1
ATOM 1004 C CA . LYS A 1 125 ? 26.767 6.743 -7.759 1.00 79.94 125 LYS A CA 1
ATOM 1005 C C . LYS A 1 125 ? 27.982 6.332 -8.605 1.00 79.94 125 LYS A C 1
ATOM 1007 O O . LYS A 1 125 ? 27.950 6.518 -9.818 1.00 79.94 125 LYS A O 1
ATOM 1012 N N . ASP A 1 126 ? 28.959 5.677 -7.977 1.00 82.94 126 ASP A N 1
ATOM 1013 C CA . ASP A 1 126 ? 30.223 5.249 -8.601 1.00 82.94 126 ASP A CA 1
ATOM 1014 C C . ASP A 1 126 ? 30.305 3.724 -8.795 1.00 82.94 126 ASP A C 1
ATOM 1016 O O . ASP A 1 126 ? 31.383 3.134 -8.773 1.00 82.94 126 ASP A O 1
ATOM 1020 N N . GLY A 1 127 ? 29.158 3.048 -8.899 1.00 83.94 127 GLY A N 1
ATOM 1021 C CA . GLY A 1 127 ? 29.092 1.592 -9.023 1.00 83.94 127 GLY A CA 1
ATOM 1022 C C . GLY A 1 127 ? 28.237 1.117 -10.192 1.00 83.94 127 GLY A C 1
ATOM 1023 O O . GLY A 1 127 ? 27.546 1.892 -10.849 1.00 83.94 127 GLY A O 1
ATOM 1024 N N . SER A 1 128 ? 28.269 -0.194 -10.419 1.00 87.25 128 SER A N 1
ATOM 1025 C CA . SER A 1 128 ? 27.421 -0.907 -11.385 1.00 87.25 128 SER A CA 1
ATOM 1026 C C . SER A 1 128 ? 26.144 -1.489 -10.762 1.00 87.25 128 SER A C 1
ATOM 1028 O O . SER A 1 128 ? 25.340 -2.094 -11.471 1.00 87.25 128 SER A O 1
ATOM 1030 N N . PHE A 1 129 ? 25.960 -1.311 -9.449 1.00 92.62 129 PHE A N 1
ATOM 1031 C CA . PHE A 1 129 ? 24.823 -1.835 -8.696 1.00 92.62 129 PHE A CA 1
ATOM 1032 C C . PHE A 1 129 ? 23.690 -0.817 -8.584 1.00 92.62 129 PHE A C 1
ATOM 1034 O O . PHE A 1 129 ? 23.908 0.371 -8.315 1.00 92.62 129 PHE A O 1
ATOM 1041 N N . GLY A 1 130 ? 22.469 -1.313 -8.728 1.00 94.06 130 GLY A N 1
ATOM 1042 C CA . GLY A 1 130 ? 21.244 -0.561 -8.530 1.00 94.06 130 GLY A CA 1
ATOM 1043 C C . GLY A 1 130 ? 20.036 -1.303 -9.078 1.00 94.06 130 GLY A C 1
ATOM 1044 O O . GLY A 1 130 ? 20.162 -2.331 -9.741 1.00 94.06 130 GLY A O 1
ATOM 1045 N N . LEU A 1 131 ? 18.864 -0.746 -8.809 1.00 96.06 131 LEU A N 1
ATOM 1046 C CA . LEU A 1 131 ? 17.579 -1.327 -9.152 1.00 96.06 131 LEU A CA 1
ATOM 1047 C C . LEU A 1 131 ? 17.390 -1.381 -10.666 1.00 96.06 131 LEU A C 1
ATOM 1049 O O . LEU A 1 131 ? 17.392 -0.349 -11.341 1.00 96.06 131 LEU A O 1
ATOM 1053 N N . ARG A 1 132 ? 17.193 -2.595 -11.183 1.00 94.94 132 ARG A N 1
ATOM 1054 C CA . ARG A 1 132 ? 16.983 -2.881 -12.606 1.00 94.94 132 ARG A CA 1
ATOM 1055 C C . ARG A 1 132 ? 15.543 -3.241 -12.921 1.00 94.94 132 ARG A C 1
ATOM 1057 O O . ARG A 1 132 ? 15.054 -2.890 -13.990 1.00 94.94 132 ARG A O 1
ATOM 1064 N N . ARG A 1 133 ? 14.856 -3.945 -12.018 1.00 94.81 133 ARG A N 1
ATOM 1065 C CA . ARG A 1 133 ? 13.499 -4.457 -12.257 1.00 94.81 133 ARG A CA 1
ATOM 1066 C C . ARG A 1 133 ? 12.612 -4.334 -11.024 1.00 94.81 133 ARG A C 1
ATOM 1068 O O . ARG A 1 133 ? 13.050 -4.581 -9.899 1.00 94.81 133 ARG A O 1
ATOM 1075 N N . LEU A 1 134 ? 11.349 -3.996 -11.265 1.00 97.31 134 LEU A N 1
ATOM 1076 C CA . LEU A 1 134 ? 10.305 -3.927 -10.248 1.00 97.31 134 LEU A CA 1
ATOM 1077 C C . LEU A 1 134 ? 9.450 -5.186 -10.339 1.00 97.31 134 LEU A C 1
ATOM 1079 O O . LEU A 1 134 ? 8.759 -5.387 -11.330 1.00 97.31 134 LEU A O 1
ATOM 1083 N N . GLY A 1 135 ? 9.453 -6.022 -9.308 1.00 97.25 135 GLY A N 1
ATOM 1084 C CA . GLY A 1 135 ? 8.550 -7.162 -9.214 1.00 97.25 135 GLY A CA 1
ATOM 1085 C C . GLY A 1 135 ? 7.149 -6.741 -8.796 1.00 97.25 135 GLY A C 1
ATOM 1086 O O . GLY A 1 135 ? 6.684 -7.211 -7.777 1.00 97.25 135 GLY A O 1
ATOM 1087 N N . LEU A 1 136 ? 6.483 -5.850 -9.534 1.00 97.75 136 LEU A N 1
ATOM 1088 C CA . LEU A 1 136 ? 5.144 -5.328 -9.205 1.00 97.75 136 LEU A CA 1
ATOM 1089 C C . LEU A 1 136 ? 4.051 -5.910 -10.115 1.00 97.75 136 LEU A C 1
ATOM 1091 O O . LEU A 1 136 ? 3.031 -5.277 -10.365 1.00 97.75 136 LEU A O 1
ATOM 1095 N N . LYS A 1 137 ? 4.250 -7.135 -10.619 1.00 95.50 137 LYS A N 1
ATOM 1096 C CA . LYS A 1 137 ? 3.380 -7.748 -11.639 1.00 95.50 137 LYS A CA 1
ATOM 1097 C C . LYS A 1 137 ? 1.909 -7.882 -11.253 1.00 95.50 137 LYS A C 1
ATOM 1099 O O . LYS A 1 137 ? 1.052 -7.854 -12.129 1.00 95.50 137 LYS A O 1
ATOM 1104 N N . ASN A 1 138 ? 1.628 -7.992 -9.959 1.00 96.88 138 ASN A N 1
ATOM 1105 C CA . ASN A 1 138 ? 0.274 -8.106 -9.434 1.00 96.88 138 ASN A CA 1
ATOM 1106 C C . ASN A 1 138 ? -0.293 -6.788 -8.886 1.00 96.88 138 ASN A C 1
ATOM 1108 O O . ASN A 1 138 ? -1.437 -6.803 -8.433 1.00 96.88 138 ASN A O 1
ATOM 1112 N N . LEU A 1 139 ? 0.454 -5.677 -8.939 1.00 97.81 139 LEU A N 1
ATOM 1113 C CA . LEU A 1 139 ? -0.025 -4.374 -8.484 1.00 97.81 139 LEU A CA 1
ATOM 1114 C C . LEU A 1 139 ? -1.006 -3.824 -9.517 1.00 97.81 139 LEU A C 1
ATOM 1116 O O . LEU A 1 139 ? -0.611 -3.403 -10.604 1.00 97.81 139 LEU A O 1
ATOM 1120 N N . THR A 1 140 ? -2.281 -3.828 -9.158 1.00 96.44 140 THR A N 1
ATOM 1121 C CA . THR A 1 140 ? -3.380 -3.429 -10.044 1.00 96.44 140 THR A CA 1
ATOM 1122 C C . THR A 1 140 ? -4.231 -2.304 -9.457 1.00 96.44 140 THR A C 1
ATOM 1124 O O . THR A 1 140 ? -5.181 -1.855 -10.094 1.00 96.44 140 THR A O 1
ATOM 1127 N N . GLU A 1 141 ? -3.907 -1.825 -8.250 1.00 96.06 141 GLU A N 1
ATOM 1128 C CA . GLU A 1 141 ? -4.670 -0.771 -7.584 1.00 96.06 141 GLU A CA 1
ATOM 1129 C C . GLU A 1 141 ? -3.806 0.155 -6.719 1.00 96.06 141 GLU A C 1
ATOM 1131 O O . GLU A 1 141 ? -3.129 -0.282 -5.784 1.00 96.06 141 GLU A O 1
ATOM 1136 N N . ILE A 1 142 ? -3.927 1.459 -6.971 1.00 96.75 142 ILE A N 1
ATOM 1137 C CA . ILE A 1 142 ? -3.549 2.527 -6.042 1.00 96.75 142 ILE A CA 1
ATOM 1138 C C . ILE A 1 142 ? -4.797 3.379 -5.793 1.00 96.75 142 ILE A C 1
ATOM 1140 O O . ILE A 1 142 ? -5.272 4.079 -6.690 1.00 96.75 142 ILE A O 1
ATOM 1144 N N . LEU A 1 143 ? -5.358 3.301 -4.580 1.00 94.12 143 LEU A N 1
ATOM 1145 C CA . LEU A 1 143 ? -6.641 3.953 -4.276 1.00 94.12 143 LEU A CA 1
ATOM 1146 C C . LEU A 1 143 ? -6.519 5.476 -4.181 1.00 94.12 143 LEU A C 1
ATOM 1148 O O . LEU A 1 143 ? -7.406 6.202 -4.635 1.00 94.12 143 LEU A O 1
ATOM 1152 N N . ASN A 1 144 ? -5.434 5.955 -3.579 1.00 93.81 144 ASN A N 1
ATOM 1153 C CA . ASN A 1 144 ? -5.169 7.367 -3.354 1.00 93.81 144 ASN A CA 1
ATOM 1154 C C . ASN A 1 144 ? -3.666 7.643 -3.438 1.00 93.81 144 ASN A C 1
ATOM 1156 O O . ASN A 1 144 ? -2.879 6.794 -3.036 1.00 93.81 144 ASN A O 1
ATOM 1160 N N . GLY A 1 145 ? -3.282 8.837 -3.895 1.00 93.94 145 GLY A N 1
ATOM 1161 C CA . GLY A 1 145 ? -1.886 9.234 -4.106 1.00 93.94 145 GLY A CA 1
ATOM 1162 C C . GLY A 1 145 ? -1.355 8.918 -5.504 1.00 93.94 145 GLY A C 1
ATOM 1163 O O . GLY A 1 145 ? -1.866 8.043 -6.193 1.00 93.94 145 GLY A O 1
ATOM 1164 N N . GLY A 1 146 ? -0.344 9.677 -5.929 1.00 93.31 146 GLY A N 1
ATOM 1165 C CA . GLY A 1 146 ? 0.329 9.488 -7.213 1.00 93.31 146 GLY A CA 1
ATOM 1166 C C . GLY A 1 146 ? 1.504 8.510 -7.145 1.00 93.31 146 GLY A C 1
ATOM 1167 O O . GLY A 1 146 ? 1.850 7.970 -6.086 1.00 93.31 146 GLY A O 1
ATOM 1168 N N . VAL A 1 147 ? 2.157 8.333 -8.289 1.00 95.88 147 VAL A N 1
ATOM 1169 C CA . VAL A 1 147 ? 3.332 7.475 -8.464 1.00 95.88 147 VAL A CA 1
ATOM 1170 C C . VAL A 1 147 ? 4.549 8.321 -8.820 1.00 95.88 147 VAL A C 1
ATOM 1172 O O . VAL A 1 147 ? 4.575 8.985 -9.851 1.00 95.88 147 VAL A O 1
ATOM 1175 N N . TYR A 1 148 ? 5.597 8.261 -8.006 1.00 95.44 148 TYR A N 1
ATOM 1176 C CA . TYR A 1 148 ? 6.882 8.893 -8.283 1.00 95.44 148 TYR A CA 1
ATOM 1177 C C . TYR A 1 148 ? 7.945 7.829 -8.547 1.00 95.44 148 TYR A C 1
ATOM 1179 O O . TYR A 1 148 ? 8.434 7.182 -7.629 1.00 95.44 148 TYR A O 1
ATOM 1187 N N . VAL A 1 149 ? 8.333 7.650 -9.804 1.00 95.69 149 VAL A N 1
ATOM 1188 C CA . VAL A 1 149 ? 9.424 6.770 -10.226 1.00 95.69 149 VAL A CA 1
ATOM 1189 C C . VAL A 1 149 ? 10.427 7.613 -11.005 1.00 95.69 149 VAL A C 1
ATOM 1191 O O . VAL A 1 149 ? 10.248 7.910 -12.185 1.00 95.69 149 VAL A O 1
ATOM 1194 N N . GLY A 1 150 ? 11.506 8.012 -10.338 1.00 90.75 150 GLY A N 1
ATOM 1195 C CA . GLY A 1 150 ? 12.470 8.961 -10.888 1.00 90.75 150 GLY A CA 1
ATOM 1196 C C . GLY A 1 150 ? 13.892 8.662 -10.446 1.00 90.75 150 GLY A C 1
ATOM 1197 O O . GLY A 1 150 ? 14.115 8.042 -9.417 1.00 90.75 150 GLY A O 1
ATOM 1198 N N . GLN A 1 151 ? 14.878 9.112 -11.222 1.00 89.69 151 GLN A N 1
ATOM 1199 C CA . GLN A 1 151 ? 16.292 9.038 -10.829 1.00 89.69 151 GLN A CA 1
ATOM 1200 C C . GLN A 1 151 ? 16.765 7.609 -10.478 1.00 89.69 151 GLN A C 1
ATOM 1202 O O . GLN A 1 151 ? 17.514 7.412 -9.528 1.00 89.69 151 GLN A O 1
ATOM 1207 N N . ASN A 1 152 ? 16.336 6.594 -11.235 1.00 92.81 152 ASN A N 1
ATOM 1208 C CA . ASN A 1 152 ? 16.842 5.223 -11.113 1.00 92.81 152 ASN A CA 1
ATOM 1209 C C . ASN A 1 152 ? 17.656 4.882 -12.368 1.00 92.81 152 ASN A C 1
ATOM 1211 O O . ASN A 1 152 ? 17.089 4.507 -13.391 1.00 92.81 152 ASN A O 1
ATOM 1215 N N . ARG A 1 153 ? 18.985 5.046 -12.301 1.00 91.31 153 ARG A N 1
ATOM 1216 C CA . ARG A 1 153 ? 19.896 4.970 -13.462 1.00 91.31 153 ARG A CA 1
ATOM 1217 C C . ARG A 1 153 ? 19.781 3.671 -14.274 1.00 91.31 153 ARG A C 1
ATOM 1219 O O . ARG A 1 153 ? 19.923 3.702 -15.493 1.00 91.31 153 ARG A O 1
ATOM 1226 N N . PHE A 1 154 ? 19.561 2.544 -13.600 1.00 93.38 154 PHE A N 1
ATOM 1227 C CA . PHE A 1 154 ? 19.584 1.211 -14.210 1.00 93.38 154 PHE A CA 1
ATOM 1228 C C . PHE A 1 154 ? 18.192 0.594 -14.400 1.00 93.38 154 PHE A C 1
ATOM 1230 O O . PHE A 1 154 ? 18.099 -0.548 -14.846 1.00 93.38 154 PHE A O 1
ATOM 1237 N N . LEU A 1 155 ? 17.121 1.322 -14.065 1.00 95.06 155 LEU A N 1
ATOM 1238 C CA . LEU A 1 155 ? 15.770 0.773 -14.050 1.00 95.06 155 LEU A CA 1
ATOM 1239 C C . LEU A 1 155 ? 15.236 0.541 -15.470 1.00 95.06 155 LEU A C 1
ATOM 1241 O O . LEU A 1 155 ? 15.289 1.424 -16.328 1.00 95.06 155 LEU A O 1
ATOM 1245 N N . CYS A 1 156 ? 14.670 -0.643 -15.682 1.00 94.94 156 CYS A N 1
ATOM 1246 C CA . CYS A 1 156 ? 14.050 -1.069 -16.927 1.00 94.94 156 CYS A CA 1
ATOM 1247 C C . CYS A 1 156 ? 12.531 -1.225 -16.787 1.00 94.94 156 CYS A C 1
ATOM 1249 O O . CYS A 1 156 ? 12.002 -1.411 -15.690 1.00 94.94 156 CYS A O 1
ATOM 1251 N N . TYR A 1 157 ? 11.845 -1.186 -17.932 1.00 95.38 157 TYR A N 1
ATOM 1252 C CA . TYR A 1 157 ? 10.431 -1.529 -18.140 1.00 95.38 157 TYR A CA 1
ATOM 1253 C C . TYR A 1 157 ? 9.375 -0.634 -17.471 1.00 95.38 157 TYR A C 1
ATOM 1255 O O . TYR A 1 157 ? 8.240 -0.603 -17.941 1.00 95.38 157 TYR A O 1
ATOM 1263 N N . ALA A 1 158 ? 9.721 0.166 -16.458 1.00 94.56 158 ALA A N 1
ATOM 1264 C CA . ALA A 1 158 ? 8.781 1.076 -15.785 1.00 94.56 158 ALA A CA 1
ATOM 1265 C C . ALA A 1 158 ? 8.119 2.106 -16.729 1.00 94.56 158 ALA A C 1
ATOM 1267 O O . ALA A 1 158 ? 7.021 2.582 -16.450 1.00 94.56 158 ALA A O 1
ATOM 1268 N N . ASN A 1 159 ? 8.764 2.420 -17.856 1.00 93.06 159 ASN A N 1
ATOM 1269 C CA . ASN A 1 159 ? 8.227 3.274 -18.919 1.00 93.06 159 ASN A CA 1
ATOM 1270 C C . ASN A 1 159 ? 7.172 2.589 -19.803 1.00 93.06 159 ASN A C 1
ATOM 1272 O O . ASN A 1 159 ? 6.484 3.261 -20.563 1.00 93.06 159 ASN A O 1
ATOM 1276 N N . THR A 1 160 ? 7.070 1.262 -19.742 1.00 95.25 160 THR A N 1
ATOM 1277 C CA . THR A 1 160 ? 6.130 0.469 -20.548 1.00 95.25 160 THR A CA 1
ATOM 1278 C C . THR A 1 160 ? 4.787 0.250 -19.850 1.00 95.25 160 THR A C 1
ATOM 1280 O O . THR A 1 160 ? 3.824 -0.187 -20.475 1.00 95.25 160 THR A O 1
ATOM 1283 N N . ILE A 1 161 ? 4.717 0.551 -18.553 1.00 96.31 161 ILE A N 1
ATOM 1284 C CA . ILE A 1 161 ? 3.537 0.328 -17.722 1.00 96.31 161 ILE A CA 1
ATOM 1285 C C . ILE A 1 161 ? 2.472 1.384 -18.015 1.00 96.31 161 ILE A C 1
ATOM 1287 O O . ILE A 1 161 ? 2.739 2.586 -18.001 1.00 96.31 161 ILE A O 1
ATOM 1291 N N . GLN A 1 162 ? 1.236 0.934 -18.227 1.00 95.19 162 GLN A N 1
ATOM 1292 C CA . GLN A 1 162 ? 0.071 1.806 -18.286 1.00 95.19 162 GLN A CA 1
ATOM 1293 C C . GLN A 1 162 ? -0.415 2.109 -16.865 1.00 95.19 162 GLN A C 1
ATOM 1295 O O . GLN A 1 162 ? -1.245 1.388 -16.313 1.00 95.19 162 GLN A O 1
ATOM 1300 N N . TRP A 1 163 ? 0.122 3.175 -16.271 1.00 94.00 163 TRP A N 1
ATOM 1301 C CA . TRP A 1 163 ? -0.178 3.584 -14.893 1.00 94.00 163 TRP A CA 1
ATOM 1302 C C . TRP A 1 163 ? -1.642 3.991 -14.675 1.00 94.00 163 TRP A C 1
ATOM 1304 O O . TRP A 1 163 ? -2.186 3.727 -13.612 1.00 94.00 163 TRP A O 1
ATOM 1314 N N . GLU A 1 164 ? -2.316 4.523 -15.698 1.00 91.88 164 GLU A N 1
ATOM 1315 C CA . GLU A 1 164 ? -3.744 4.896 -15.653 1.00 91.88 164 GLU A CA 1
ATOM 1316 C C . GLU A 1 164 ? -4.687 3.722 -15.324 1.00 91.88 164 GLU A C 1
ATOM 1318 O O . GLU A 1 164 ? -5.804 3.938 -14.842 1.00 91.88 164 GLU A O 1
ATOM 1323 N N . ASP A 1 165 ? -4.252 2.483 -15.595 1.00 94.81 165 ASP A N 1
ATOM 1324 C CA . ASP A 1 165 ? -4.993 1.270 -15.235 1.00 94.81 165 ASP A CA 1
ATOM 1325 C C . ASP A 1 165 ? -4.912 0.984 -13.725 1.00 94.81 165 ASP A C 1
ATOM 1327 O O . ASP A 1 165 ? -5.913 0.610 -13.107 1.00 94.81 165 ASP A O 1
ATOM 1331 N N 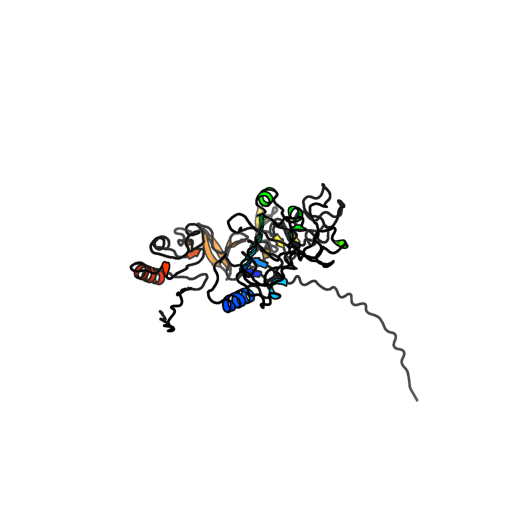. ILE A 1 166 ? -3.745 1.254 -13.130 1.00 95.56 166 ILE A N 1
ATOM 1332 C CA . ILE A 1 166 ? -3.422 1.014 -11.718 1.00 95.56 166 ILE A CA 1
ATOM 1333 C C . ILE A 1 166 ? -3.977 2.141 -10.837 1.00 95.56 166 ILE A C 1
ATOM 1335 O O . ILE A 1 166 ? -4.621 1.873 -9.822 1.00 95.56 166 ILE A O 1
ATOM 1339 N N . ASP A 1 167 ? -3.763 3.397 -11.233 1.00 92.38 167 ASP A N 1
ATOM 1340 C CA . ASP A 1 167 ? -4.193 4.574 -10.481 1.00 92.38 167 ASP A CA 1
ATOM 1341 C C . ASP A 1 167 ? -5.723 4.688 -10.512 1.00 92.38 167 ASP A C 1
ATOM 1343 O O . ASP A 1 167 ? -6.346 4.802 -11.575 1.00 92.38 167 ASP A O 1
ATOM 1347 N N . ARG A 1 168 ? -6.371 4.680 -9.343 1.00 88.00 168 ARG A N 1
ATOM 1348 C CA . ARG A 1 168 ? -7.830 4.835 -9.273 1.00 88.00 168 ARG A CA 1
ATOM 1349 C C . ARG A 1 168 ? -8.259 6.273 -9.507 1.00 88.00 168 ARG A C 1
ATOM 1351 O O . ARG A 1 168 ? -9.201 6.504 -10.263 1.00 88.00 168 ARG A O 1
ATOM 1358 N N . ASN A 1 169 ? -7.578 7.211 -8.848 1.00 83.06 169 ASN A N 1
ATOM 1359 C CA . ASN A 1 169 ? -7.933 8.626 -8.798 1.00 83.06 169 ASN A CA 1
ATOM 1360 C C . ASN A 1 169 ? -7.230 9.429 -9.917 1.00 83.06 169 ASN A C 1
ATOM 1362 O O . ASN A 1 169 ? -6.030 9.689 -9.801 1.00 83.06 169 ASN A O 1
ATOM 1366 N N . PRO A 1 170 ? -7.960 9.909 -10.945 1.00 78.12 170 PRO A N 1
ATOM 1367 C CA . PRO A 1 170 ? -7.374 10.665 -12.057 1.00 78.12 170 PRO A CA 1
ATOM 1368 C C . PRO A 1 170 ? -6.745 12.006 -11.646 1.00 78.12 170 PRO A C 1
ATOM 1370 O O . PRO A 1 170 ? -5.894 12.551 -12.343 1.00 78.12 170 PRO A O 1
ATOM 1373 N N . ILE A 1 171 ? -7.161 12.577 -10.511 1.00 80.38 171 ILE A N 1
ATOM 1374 C CA . ILE A 1 171 ? -6.573 13.824 -10.004 1.00 80.38 171 ILE A CA 1
ATOM 1375 C C . ILE A 1 171 ? -5.192 13.536 -9.416 1.00 80.38 171 ILE A C 1
ATOM 1377 O O . ILE A 1 171 ? -4.258 14.308 -9.622 1.00 80.38 171 ILE A O 1
ATOM 1381 N N . ALA A 1 172 ? -5.049 12.411 -8.711 1.00 76.12 172 ALA A N 1
ATOM 1382 C CA . ALA A 1 172 ? -3.780 12.002 -8.124 1.00 76.12 172 ALA A CA 1
ATOM 1383 C C . ALA A 1 172 ? -2.744 11.646 -9.203 1.00 76.12 172 ALA A C 1
ATOM 1385 O O . ALA A 1 172 ? -1.570 11.984 -9.047 1.00 76.12 172 ALA A O 1
ATOM 1386 N N . SER A 1 173 ? -3.181 11.073 -10.333 1.00 73.81 173 SER A N 1
ATOM 1387 C CA . SER A 1 173 ? -2.294 10.766 -11.462 1.00 73.81 173 SER A CA 1
ATOM 1388 C C . SER A 1 173 ? -1.664 12.004 -12.110 1.00 73.81 173 SER A C 1
ATOM 1390 O O . SER A 1 173 ? -0.596 11.894 -12.704 1.00 73.81 173 SER A O 1
ATOM 1392 N N . ASN A 1 174 ? -2.241 13.202 -11.941 1.00 79.44 174 ASN A N 1
ATOM 1393 C CA . ASN A 1 174 ? -1.610 14.448 -12.405 1.00 79.44 174 ASN A CA 1
ATOM 1394 C C . ASN A 1 174 ? -0.298 14.761 -11.672 1.00 79.44 174 ASN A C 1
ATOM 1396 O O . ASN A 1 174 ? 0.534 15.510 -12.182 1.00 79.44 174 ASN A O 1
ATOM 1400 N N . PHE A 1 175 ? -0.110 14.202 -10.475 1.00 75.94 175 PHE A N 1
ATOM 1401 C CA . PHE A 1 175 ? 1.120 14.340 -9.699 1.00 75.94 175 PHE A CA 1
ATOM 1402 C C . PHE A 1 175 ? 2.097 13.180 -9.930 1.00 75.94 175 PHE A C 1
ATOM 1404 O O . PHE A 1 175 ? 3.194 13.198 -9.368 1.00 75.94 175 PHE A O 1
ATOM 1411 N N . SER A 1 176 ? 1.722 12.188 -10.746 1.00 88.06 176 SER A N 1
ATOM 1412 C CA . SER A 1 176 ? 2.575 11.049 -11.061 1.00 88.06 176 SER A CA 1
ATOM 1413 C C . SER A 1 176 ? 3.723 11.475 -11.981 1.00 88.06 176 SER A C 1
ATOM 1415 O O . SER A 1 176 ? 3.527 12.067 -13.042 1.00 88.06 176 SER A O 1
ATOM 1417 N N . VAL A 1 177 ? 4.948 11.142 -11.585 1.00 91.00 177 VAL A N 1
ATOM 1418 C CA . VAL A 1 177 ? 6.161 11.334 -12.382 1.00 91.00 177 VAL A CA 1
ATOM 1419 C C . VAL A 1 177 ? 6.753 9.961 -12.625 1.00 91.00 177 VAL A C 1
ATOM 1421 O O . VAL A 1 177 ? 7.321 9.360 -11.718 1.00 91.00 177 VAL A O 1
ATOM 1424 N N . VAL A 1 178 ? 6.627 9.465 -13.850 1.00 90.75 178 VAL A N 1
ATOM 1425 C CA . VAL A 1 178 ? 7.113 8.139 -14.249 1.00 90.75 178 VAL A CA 1
ATOM 1426 C C . VAL A 1 178 ? 8.098 8.251 -15.418 1.00 90.75 178 VAL A C 1
ATOM 1428 O O . VAL A 1 178 ? 8.039 9.223 -16.181 1.00 90.75 178 VAL A O 1
ATOM 1431 N N . PRO A 1 179 ? 9.028 7.293 -15.590 1.00 87.88 179 PRO A N 1
ATOM 1432 C CA . PRO A 1 179 ? 10.002 7.341 -16.669 1.00 87.88 179 PRO A CA 1
ATOM 1433 C C . PRO A 1 179 ? 9.300 7.229 -18.022 1.00 87.88 179 PRO A C 1
ATOM 1435 O O . PRO A 1 179 ? 8.454 6.363 -18.208 1.00 87.88 179 PRO A O 1
ATOM 1438 N N . LYS A 1 180 ? 9.683 8.067 -18.989 1.00 85.06 180 LYS A N 1
ATOM 1439 C CA . LYS A 1 180 ? 9.219 7.940 -20.386 1.00 85.06 180 LYS A CA 1
ATOM 1440 C C . LYS A 1 180 ? 10.131 7.052 -21.233 1.00 85.06 180 LYS A C 1
ATOM 1442 O O . LYS A 1 180 ? 9.683 6.455 -22.203 1.00 85.06 180 LYS A O 1
ATOM 1447 N N . ASN A 1 181 ? 11.394 6.938 -20.832 1.00 81.38 181 ASN A N 1
ATOM 1448 C CA . ASN A 1 181 ? 12.414 6.149 -21.510 1.00 81.38 181 ASN A CA 1
ATOM 1449 C C . ASN A 1 181 ? 12.996 5.118 -20.542 1.00 81.38 181 ASN A C 1
ATOM 1451 O O . ASN A 1 181 ? 13.086 5.373 -19.339 1.00 81.38 181 ASN A O 1
ATOM 1455 N N . SER A 1 182 ? 13.400 3.971 -21.076 1.00 79.38 182 SER A N 1
ATOM 1456 C CA . SER A 1 182 ? 14.193 2.979 -20.355 1.00 79.38 182 SER A CA 1
ATOM 1457 C C . SER A 1 182 ? 15.683 3.312 -20.436 1.00 79.38 182 SER A C 1
ATOM 1459 O O . SER A 1 182 ? 16.113 4.088 -21.293 1.00 79.38 182 SER A O 1
ATOM 1461 N N . SER A 1 183 ? 16.488 2.681 -19.580 1.00 76.81 183 SER A N 1
ATOM 1462 C CA . SER A 1 183 ? 17.937 2.629 -19.798 1.00 76.81 183 SER A CA 1
ATOM 1463 C C . SER A 1 183 ? 18.258 1.971 -21.152 1.00 76.81 183 SER A C 1
ATOM 1465 O O . SER A 1 183 ? 17.493 1.133 -21.639 1.00 76.81 183 SER A O 1
ATOM 1467 N N . THR A 1 184 ? 19.371 2.360 -21.779 1.00 73.06 184 THR A N 1
ATOM 1468 C CA . THR A 1 184 ? 19.789 1.870 -23.108 1.00 73.06 184 THR A CA 1
ATOM 1469 C C . THR A 1 184 ? 20.091 0.374 -23.127 1.00 73.06 184 THR A C 1
ATOM 1471 O O . THR A 1 184 ? 19.966 -0.258 -24.169 1.00 73.06 184 THR A O 1
ATOM 1474 N N . ASP A 1 185 ? 20.428 -0.195 -21.969 1.00 83.88 185 ASP A N 1
ATOM 1475 C CA . ASP A 1 185 ? 20.820 -1.601 -21.819 1.00 83.88 185 ASP A CA 1
ATOM 1476 C C . ASP A 1 185 ? 19.621 -2.527 -21.533 1.00 83.88 185 ASP A C 1
ATOM 1478 O O . ASP A 1 185 ? 19.791 -3.702 -21.202 1.00 83.88 185 ASP A O 1
ATOM 1482 N N . CYS A 1 186 ? 18.392 -2.006 -21.596 1.00 88.81 186 CYS A N 1
ATOM 1483 C CA . CYS A 1 186 ? 17.188 -2.779 -21.312 1.00 88.81 186 CYS A CA 1
ATOM 1484 C C . CYS A 1 186 ? 16.763 -3.632 -22.514 1.00 88.81 186 CYS A C 1
ATOM 1486 O O . CYS A 1 186 ? 16.736 -3.169 -23.654 1.00 88.81 186 CYS A O 1
ATOM 1488 N N . GLY A 1 187 ? 16.366 -4.877 -22.241 1.00 89.94 187 GLY A N 1
ATOM 1489 C CA . GLY A 1 187 ? 15.711 -5.734 -23.226 1.00 89.94 187 GLY A CA 1
ATOM 1490 C C . GLY A 1 187 ? 14.296 -5.256 -23.570 1.00 89.94 187 GLY A C 1
ATOM 1491 O O . GLY A 1 187 ? 13.751 -4.344 -22.947 1.00 89.94 187 GLY A O 1
ATOM 1492 N N . GLN A 1 188 ? 13.682 -5.900 -24.560 1.00 92.56 188 GLN A N 1
ATOM 1493 C CA . GLN A 1 188 ? 12.270 -5.693 -24.888 1.00 92.56 188 GLN A CA 1
ATOM 1494 C C . GLN A 1 188 ? 11.369 -6.578 -24.016 1.00 92.56 188 GLN A C 1
ATOM 1496 O O . GLN A 1 188 ? 11.797 -7.622 -23.524 1.00 92.56 188 GLN A O 1
ATOM 1501 N N . CYS A 1 189 ? 10.105 -6.175 -23.855 1.00 95.19 189 CYS A N 1
ATOM 1502 C CA . CYS A 1 189 ? 9.087 -7.041 -23.265 1.00 95.19 189 CYS A CA 1
ATOM 1503 C C . CYS A 1 189 ? 8.922 -8.329 -24.081 1.00 95.19 189 CYS A C 1
ATOM 1505 O O . CYS A 1 189 ? 9.123 -8.342 -25.301 1.00 95.19 189 CYS A O 1
ATOM 1507 N N . HIS A 1 190 ? 8.458 -9.396 -23.429 1.00 96.81 190 HIS A N 1
ATOM 1508 C CA . HIS A 1 190 ? 8.024 -10.584 -24.151 1.00 96.81 190 HIS A CA 1
ATOM 1509 C C . HIS A 1 190 ? 6.921 -10.235 -25.166 1.00 96.81 190 HIS A C 1
ATOM 1511 O O . HIS A 1 190 ? 6.050 -9.401 -24.905 1.00 96.81 190 HIS A O 1
ATOM 1517 N N . LYS A 1 191 ? 6.913 -10.919 -26.318 1.00 95.88 191 LYS A N 1
ATOM 1518 C CA . LYS A 1 191 ? 5.978 -10.644 -27.428 1.00 95.88 191 LYS A CA 1
ATOM 1519 C C . LYS A 1 191 ? 4.502 -10.751 -27.024 1.00 95.88 191 LYS A C 1
ATOM 1521 O O . LYS A 1 191 ? 3.666 -10.058 -27.591 1.00 95.88 191 LYS A O 1
ATOM 1526 N N . SER A 1 192 ? 4.179 -11.589 -26.036 1.00 96.38 192 SER A N 1
ATOM 1527 C CA . SER A 1 192 ? 2.809 -11.755 -25.526 1.00 96.38 192 SER A CA 1
ATOM 1528 C C . SER A 1 192 ? 2.297 -10.561 -24.716 1.00 96.38 192 SER A C 1
ATOM 1530 O O . SER A 1 192 ? 1.093 -10.447 -24.525 1.00 96.38 192 SER A O 1
ATOM 1532 N N . CYS A 1 193 ? 3.175 -9.673 -24.238 1.00 95.12 193 CYS A N 1
ATOM 1533 C CA . CYS A 1 193 ? 2.796 -8.597 -23.321 1.00 95.12 193 CYS A CA 1
ATOM 1534 C C . CYS A 1 193 ? 2.220 -7.353 -24.010 1.00 95.12 193 CYS A C 1
ATOM 1536 O O . CYS A 1 193 ? 1.906 -6.378 -23.331 1.00 95.12 193 CYS A O 1
ATOM 1538 N N . GLY A 1 194 ? 2.159 -7.315 -25.347 1.00 92.00 194 GLY A N 1
ATOM 1539 C CA . GLY A 1 194 ? 1.708 -6.120 -26.070 1.00 92.00 194 GLY A CA 1
ATOM 1540 C C . GLY A 1 194 ? 2.505 -4.859 -25.703 1.00 92.00 194 GLY A C 1
ATOM 1541 O O . GLY A 1 194 ? 1.932 -3.777 -25.614 1.00 92.00 194 GLY A O 1
ATOM 1542 N N . ASN A 1 195 ? 3.814 -5.012 -25.454 1.00 91.06 195 ASN A N 1
ATOM 1543 C CA . ASN A 1 195 ? 4.741 -3.966 -25.000 1.00 91.06 195 ASN A CA 1
ATOM 1544 C C . ASN A 1 195 ? 4.457 -3.364 -23.613 1.00 91.06 195 ASN A C 1
ATOM 1546 O O . ASN A 1 195 ? 4.882 -2.241 -23.371 1.00 91.06 195 ASN A O 1
ATOM 1550 N N . ARG A 1 196 ? 3.772 -4.072 -22.704 1.00 95.38 196 ARG A N 1
ATOM 1551 C CA . ARG A 1 196 ? 3.548 -3.620 -21.318 1.00 95.38 196 ARG A CA 1
ATOM 1552 C C . ARG A 1 196 ? 3.998 -4.681 -20.333 1.00 95.38 196 ARG A C 1
ATOM 1554 O O . ARG A 1 196 ? 3.347 -5.717 -20.191 1.00 95.38 196 ARG A O 1
ATOM 1561 N N . CYS A 1 197 ? 5.123 -4.460 -19.671 1.00 96.69 197 CYS A N 1
ATOM 1562 C CA . CYS A 1 197 ? 5.699 -5.475 -18.806 1.00 96.69 197 CYS A CA 1
ATOM 1563 C C . CYS A 1 197 ? 6.481 -4.873 -17.643 1.00 96.69 197 CYS A C 1
ATOM 1565 O O . CYS A 1 197 ? 6.986 -3.758 -17.701 1.00 96.69 197 CYS A O 1
ATOM 1567 N N . TRP A 1 198 ? 6.613 -5.658 -16.584 1.00 96.62 198 TRP A N 1
ATOM 1568 C CA . TRP A 1 198 ? 7.490 -5.388 -15.450 1.00 96.62 198 TRP A CA 1
ATOM 1569 C C . TRP A 1 198 ? 8.892 -5.998 -15.641 1.00 96.62 198 TRP A C 1
ATOM 1571 O O . TRP A 1 198 ? 9.827 -5.666 -14.908 1.00 96.62 198 TRP A O 1
ATOM 1581 N N . GLY A 1 199 ? 9.048 -6.863 -16.649 1.00 95.56 199 GLY A N 1
ATOM 1582 C CA . GLY A 1 199 ? 10.279 -7.565 -16.993 1.00 95.56 199 GLY A CA 1
ATOM 1583 C C . GLY A 1 199 ? 10.190 -8.294 -18.344 1.00 95.56 199 GLY A C 1
ATOM 1584 O O . GLY A 1 199 ? 9.148 -8.264 -18.999 1.00 95.56 199 GLY A O 1
ATOM 1585 N N . PRO A 1 200 ? 11.284 -8.924 -18.802 1.00 94.44 200 PRO A N 1
ATOM 1586 C CA . PRO A 1 200 ? 11.369 -9.513 -20.140 1.00 94.44 200 PRO A CA 1
ATOM 1587 C C . PRO A 1 200 ? 10.562 -10.809 -20.314 1.00 94.44 200 PRO A C 1
ATOM 1589 O O . PRO A 1 200 ? 10.416 -11.276 -21.443 1.00 94.44 200 PRO A O 1
ATOM 1592 N N . SER A 1 201 ? 10.074 -11.417 -19.231 1.00 95.44 201 SER A N 1
ATOM 1593 C CA . SER A 1 201 ? 9.448 -12.744 -19.247 1.00 95.44 201 SER A CA 1
ATOM 1594 C C . SER A 1 201 ? 7.946 -12.676 -19.543 1.00 95.44 201 SER A C 1
ATOM 1596 O O . SER A 1 201 ? 7.288 -11.666 -19.298 1.00 95.44 201 SER A O 1
ATOM 1598 N N . ALA A 1 202 ? 7.373 -13.767 -20.060 1.00 95.94 202 ALA A N 1
ATOM 1599 C CA . ALA A 1 202 ? 5.947 -13.834 -20.397 1.00 95.94 202 ALA A CA 1
ATOM 1600 C C . ALA A 1 202 ? 5.017 -13.741 -19.170 1.00 95.94 202 ALA A C 1
ATOM 1602 O O . ALA A 1 202 ? 3.872 -13.320 -19.300 1.00 95.94 202 ALA A O 1
ATOM 1603 N N . ASP A 1 203 ? 5.498 -14.119 -17.985 1.00 95.38 203 ASP A N 1
ATOM 1604 C CA . ASP A 1 203 ? 4.777 -14.020 -16.711 1.00 95.38 203 ASP A CA 1
ATOM 1605 C C . ASP A 1 203 ? 4.963 -12.660 -16.012 1.00 95.38 203 ASP A C 1
ATOM 1607 O O . ASP A 1 203 ? 4.409 -12.430 -14.938 1.00 95.38 203 ASP A O 1
ATOM 1611 N N . GLU A 1 204 ? 5.733 -11.751 -16.617 1.00 95.62 204 GLU A N 1
ATOM 1612 C CA . GLU A 1 204 ? 5.966 -10.388 -16.133 1.00 95.62 204 GLU A CA 1
ATOM 1613 C C . GLU A 1 204 ? 5.149 -9.350 -16.930 1.00 95.62 204 GLU A C 1
ATOM 1615 O O . GLU A 1 204 ? 5.386 -8.148 -16.805 1.00 95.62 204 GLU A O 1
ATOM 1620 N N . CYS A 1 205 ? 4.179 -9.777 -17.749 1.00 96.94 205 CYS A N 1
ATOM 1621 C CA . CYS A 1 205 ? 3.276 -8.862 -18.451 1.00 96.94 205 CYS A CA 1
ATOM 1622 C C . CYS A 1 205 ? 2.372 -8.093 -17.471 1.00 96.94 205 CYS A C 1
ATOM 1624 O O . CYS A 1 205 ? 1.918 -8.635 -16.463 1.00 96.94 205 CYS A O 1
ATOM 1626 N N . GLN A 1 206 ? 2.058 -6.836 -17.793 1.00 97.31 206 GLN A N 1
ATOM 1627 C CA . GLN A 1 206 ? 1.066 -6.074 -17.037 1.00 97.31 206 GLN A CA 1
ATOM 1628 C C . GLN A 1 206 ? -0.339 -6.631 -17.308 1.00 97.31 206 GLN A C 1
ATOM 1630 O O . GLN A 1 206 ? -0.784 -6.678 -18.456 1.00 97.31 206 GLN A O 1
ATOM 1635 N N . SER A 1 207 ? -1.054 -7.006 -16.248 1.00 95.00 207 SER A N 1
ATOM 1636 C CA . SER A 1 207 ? -2.482 -7.333 -16.328 1.00 95.00 207 SER A CA 1
ATOM 1637 C C . SER A 1 207 ? -3.310 -6.052 -16.259 1.00 95.00 207 SER A C 1
ATOM 1639 O O . SER A 1 207 ? -3.079 -5.231 -15.376 1.00 95.00 207 SER A O 1
ATOM 1641 N N . LEU A 1 208 ? -4.256 -5.884 -17.186 1.00 95.81 208 LEU A N 1
ATOM 1642 C CA . LEU A 1 208 ? -5.124 -4.706 -17.253 1.00 95.81 208 LEU A CA 1
ATOM 1643 C C . LEU A 1 208 ? -6.496 -5.046 -16.685 1.00 95.81 208 LEU A C 1
ATOM 1645 O O . LEU A 1 208 ? -7.100 -6.034 -17.099 1.00 95.81 208 LEU A O 1
ATOM 1649 N N . THR A 1 209 ? -6.982 -4.223 -15.763 1.00 96.50 209 THR A N 1
ATOM 1650 C CA . THR A 1 209 ? -8.234 -4.480 -15.030 1.00 96.50 209 THR A CA 1
ATOM 1651 C C . THR A 1 209 ? -9.166 -3.272 -14.986 1.00 96.50 209 THR A C 1
ATOM 1653 O O . THR A 1 209 ? -10.177 -3.318 -14.289 1.00 96.50 209 THR A O 1
ATOM 1656 N N . LYS A 1 210 ? -8.844 -2.191 -15.713 1.00 95.00 210 LYS A N 1
ATOM 1657 C CA . LYS A 1 210 ? -9.622 -0.942 -15.782 1.00 95.00 210 LYS A CA 1
ATOM 1658 C C . LYS A 1 210 ? -9.878 -0.489 -17.210 1.00 95.00 210 LYS A C 1
ATOM 1660 O O . LYS A 1 210 ? -11.013 -0.344 -17.636 1.00 95.00 210 LYS A O 1
ATOM 1665 N N . VAL A 1 211 ? -8.806 -0.229 -17.950 1.00 94.00 211 VAL A N 1
ATOM 1666 C CA . VAL A 1 211 ? -8.863 0.506 -19.226 1.00 94.00 211 VAL A CA 1
ATOM 1667 C C . VAL A 1 211 ? -9.408 -0.347 -20.366 1.00 94.00 211 VAL A C 1
ATOM 1669 O O . VAL A 1 211 ? -9.748 0.170 -21.423 1.00 94.00 211 VAL A O 1
ATOM 1672 N N . VAL A 1 212 ? -9.449 -1.664 -20.163 1.00 94.81 212 VAL A N 1
ATOM 1673 C CA . VAL A 1 212 ? -9.964 -2.652 -21.118 1.00 94.81 212 VAL A CA 1
ATOM 1674 C C . VAL A 1 212 ? -11.396 -3.084 -20.811 1.00 94.81 212 VAL A C 1
ATOM 1676 O O . VAL A 1 212 ? -11.946 -3.893 -21.557 1.00 94.81 212 VAL A O 1
ATOM 1679 N N . CYS A 1 213 ? -11.967 -2.604 -19.707 1.00 96.69 213 CYS A N 1
ATOM 1680 C CA . CYS A 1 213 ? -13.293 -3.003 -19.263 1.00 96.69 213 CYS A CA 1
ATOM 1681 C C . CYS A 1 213 ? -14.380 -2.437 -20.174 1.00 96.69 213 CYS A C 1
ATOM 1683 O O . CYS A 1 213 ? -14.200 -1.401 -20.815 1.00 96.69 213 CYS A O 1
ATOM 1685 N N . ALA A 1 214 ? -15.530 -3.108 -20.195 1.00 96.25 214 ALA A N 1
ATOM 1686 C CA . ALA A 1 214 ? -16.730 -2.555 -20.801 1.00 96.25 214 ALA A CA 1
ATOM 1687 C C . ALA A 1 214 ? -17.173 -1.287 -20.047 1.00 96.25 214 ALA A C 1
ATOM 1689 O O . ALA A 1 214 ? -17.048 -1.213 -18.824 1.00 96.25 214 ALA A O 1
ATOM 1690 N N . GLU A 1 215 ? -17.732 -0.309 -20.763 1.00 93.44 215 GLU A N 1
ATOM 1691 C CA . GLU A 1 215 ? -18.171 0.976 -20.189 1.00 93.44 215 GLU A CA 1
ATOM 1692 C C . GLU A 1 215 ? -19.246 0.821 -19.100 1.00 93.44 215 GLU A C 1
ATOM 1694 O O . GLU A 1 215 ? -19.402 1.691 -18.250 1.00 93.44 215 GLU A O 1
ATOM 1699 N N . GLN A 1 216 ? -19.981 -0.293 -19.113 1.00 95.12 216 GLN A N 1
ATOM 1700 C CA . GLN A 1 216 ? -21.020 -0.623 -18.138 1.00 95.12 216 GLN A CA 1
ATOM 1701 C C . GLN A 1 216 ? -20.466 -1.171 -16.814 1.00 95.12 216 GLN A C 1
ATOM 1703 O O . GLN A 1 216 ? -21.241 -1.386 -15.885 1.00 95.12 216 GLN A O 1
ATOM 1708 N N . CYS A 1 217 ? -19.163 -1.450 -16.713 1.00 95.25 217 CYS A N 1
ATOM 1709 C CA . CYS A 1 217 ? -18.574 -1.882 -15.452 1.00 95.25 217 CYS A CA 1
ATOM 1710 C C . CYS A 1 217 ? -18.412 -0.686 -14.502 1.00 95.25 217 CYS A C 1
ATOM 1712 O O . CYS A 1 217 ? -17.747 0.291 -14.833 1.00 95.25 217 CYS A O 1
ATOM 1714 N N . ASP A 1 218 ? -18.900 -0.814 -13.266 1.00 88.00 218 ASP A N 1
ATOM 1715 C CA . ASP A 1 218 ? -18.769 0.217 -12.218 1.00 88.00 218 ASP A CA 1
ATOM 1716 C C . ASP A 1 218 ? -17.322 0.427 -11.715 1.00 88.00 218 ASP A C 1
ATOM 1718 O O . ASP A 1 218 ? -17.060 1.267 -10.850 1.00 88.00 218 ASP A O 1
ATOM 1722 N N . GLY A 1 219 ? -16.358 -0.357 -12.201 1.00 89.12 219 GLY A N 1
ATOM 1723 C CA . GLY A 1 219 ? -14.984 -0.289 -11.722 1.00 89.12 219 GLY A CA 1
ATOM 1724 C C . GLY A 1 219 ? -14.028 -1.203 -12.471 1.00 89.12 219 GLY A C 1
ATOM 1725 O O . GLY A 1 219 ? -13.526 -0.853 -13.535 1.00 89.12 219 GLY A O 1
ATOM 1726 N N . ARG A 1 220 ? -13.701 -2.343 -11.858 1.00 96.06 220 ARG A N 1
ATOM 1727 C CA . ARG A 1 220 ? -12.693 -3.281 -12.367 1.00 96.06 220 ARG A CA 1
ATOM 1728 C C . ARG A 1 220 ? -13.340 -4.412 -13.172 1.00 96.06 220 ARG A C 1
ATOM 1730 O O . ARG A 1 220 ? -14.533 -4.679 -13.028 1.00 96.06 220 ARG A O 1
ATOM 1737 N N . CYS A 1 221 ? -12.546 -5.113 -13.970 1.00 97.50 221 CYS A N 1
ATOM 1738 C CA . CYS A 1 221 ? -12.974 -6.286 -14.731 1.00 97.50 221 CYS A CA 1
ATOM 1739 C C . CYS A 1 221 ? -11.880 -7.357 -14.790 1.00 97.50 221 CYS A C 1
ATOM 1741 O O . CYS A 1 221 ? -10.705 -7.090 -14.526 1.00 97.50 221 CYS A O 1
ATOM 1743 N N . TYR A 1 222 ? -12.285 -8.569 -15.165 1.00 96.75 222 TYR A N 1
ATOM 1744 C CA . TYR A 1 222 ? -11.400 -9.705 -15.446 1.00 96.75 222 TYR A CA 1
ATOM 1745 C C . TYR A 1 222 ? -11.427 -10.124 -16.925 1.00 96.75 222 TYR A C 1
ATOM 1747 O O . TYR A 1 222 ? -10.823 -11.124 -17.308 1.00 96.75 222 TYR A O 1
ATOM 1755 N N . GLY A 1 223 ? -12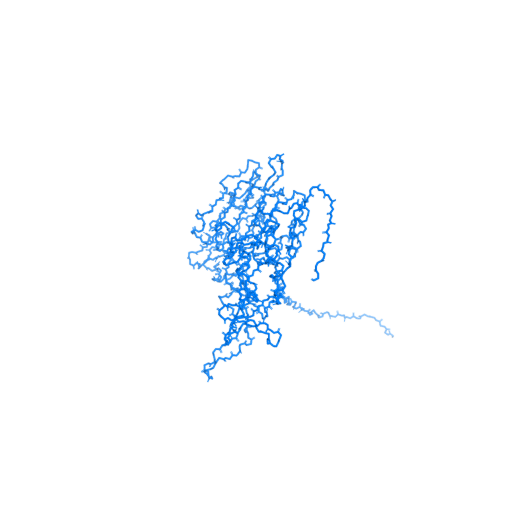.097 -9.325 -17.759 1.00 95.88 223 GLY A N 1
ATOM 1756 C CA . GLY A 1 223 ? -12.219 -9.489 -19.201 1.00 95.88 223 GLY A CA 1
ATOM 1757 C C . GLY A 1 223 ? -12.883 -8.265 -19.844 1.00 95.88 223 GLY A C 1
ATOM 1758 O O . GLY A 1 223 ? -13.091 -7.248 -19.187 1.00 95.88 223 GLY A O 1
ATOM 1759 N N . ARG A 1 224 ? -13.167 -8.329 -21.147 1.00 95.62 224 ARG A N 1
ATOM 1760 C CA . ARG A 1 224 ? -13.669 -7.176 -21.928 1.00 95.62 224 ARG A CA 1
ATOM 1761 C C . ARG A 1 224 ? -15.191 -7.140 -22.048 1.00 95.62 224 ARG A C 1
ATOM 1763 O O . ARG A 1 224 ? -15.743 -6.124 -22.459 1.00 95.62 224 ARG A O 1
ATOM 1770 N N . SER A 1 225 ? -15.865 -8.250 -21.763 1.00 96.12 225 SER A N 1
ATOM 1771 C CA . SER A 1 225 ? -17.321 -8.350 -21.834 1.00 96.12 225 SER A CA 1
ATOM 1772 C C . SER A 1 225 ? -17.981 -7.722 -20.605 1.00 96.12 225 SER A C 1
ATOM 1774 O O . SER A 1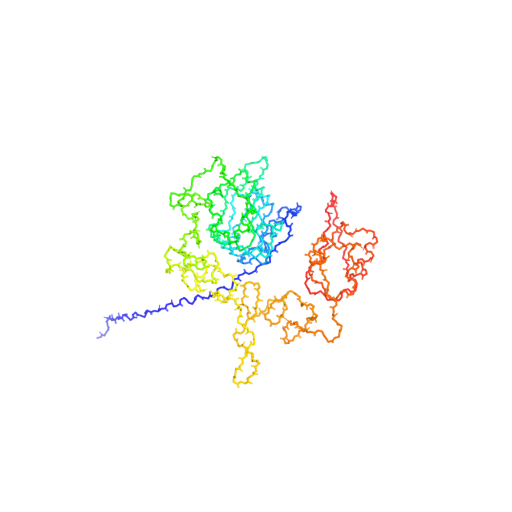 225 ? -17.424 -7.728 -19.511 1.00 96.12 225 SER A O 1
ATOM 1776 N N . VAL A 1 226 ? -19.227 -7.267 -20.753 1.00 94.81 226 VAL A N 1
ATOM 1777 C CA . VAL A 1 226 ? -20.067 -6.802 -19.632 1.00 94.81 226 VAL A CA 1
ATOM 1778 C C . VAL A 1 226 ? -20.296 -7.913 -18.597 1.00 94.81 226 VAL A C 1
ATOM 1780 O O . VAL A 1 226 ? -20.421 -7.651 -17.406 1.00 94.81 226 VAL A O 1
ATOM 1783 N N . SER A 1 227 ? -20.298 -9.181 -19.020 1.00 95.56 227 SER A N 1
ATOM 1784 C CA . SER A 1 227 ? -20.378 -10.331 -18.105 1.00 95.56 227 SER A CA 1
ATOM 1785 C C . SER A 1 227 ? -19.109 -10.540 -17.267 1.00 95.56 227 SER A C 1
ATOM 1787 O O . SER A 1 227 ? -19.113 -11.344 -16.337 1.00 95.56 227 SER A O 1
ATOM 1789 N N . GLU A 1 228 ? -18.023 -9.847 -17.610 1.00 97.00 228 GLU A N 1
ATOM 1790 C CA . GLU A 1 228 ? -16.698 -9.977 -16.999 1.00 97.00 228 GLU A CA 1
ATOM 1791 C C . GLU A 1 228 ? -16.348 -8.774 -16.105 1.00 97.00 228 GLU A C 1
ATOM 1793 O O . GLU A 1 228 ? -15.180 -8.540 -15.780 1.00 97.00 228 GLU A O 1
ATOM 1798 N N . CYS A 1 229 ? -17.357 -8.005 -15.682 1.00 97.88 229 CYS A N 1
ATOM 1799 C CA . CYS A 1 229 ? -17.194 -6.988 -14.651 1.00 97.88 229 CYS A CA 1
ATOM 1800 C C . CYS A 1 229 ? -16.979 -7.640 -13.277 1.00 97.88 229 CYS A C 1
ATOM 1802 O O . CYS A 1 229 ? -17.603 -8.648 -12.933 1.00 97.88 229 CYS A O 1
ATOM 1804 N N . CYS A 1 230 ? -16.110 -7.036 -12.472 1.00 97.88 230 CYS A N 1
ATOM 1805 C CA . CYS A 1 230 ? -15.949 -7.405 -11.073 1.00 97.88 230 CYS A CA 1
ATOM 1806 C C . CYS A 1 230 ? -17.104 -6.875 -10.225 1.00 97.88 230 CYS A C 1
ATOM 1808 O O . CYS A 1 230 ? -17.780 -5.911 -10.591 1.00 97.88 230 CYS A O 1
ATOM 1810 N N . HIS A 1 231 ? -17.274 -7.453 -9.037 1.00 97.50 231 HIS A N 1
ATOM 1811 C CA . HIS A 1 231 ? -18.141 -6.865 -8.025 1.00 97.50 231 HIS A CA 1
ATOM 1812 C C . HIS A 1 231 ? -17.666 -5.447 -7.662 1.00 97.50 231 HIS A C 1
ATOM 1814 O O . HIS A 1 231 ? -16.463 -5.187 -7.585 1.00 97.50 231 HIS A O 1
ATOM 1820 N N . ARG A 1 232 ? -18.597 -4.527 -7.381 1.00 95.75 232 ARG A N 1
ATOM 1821 C CA . ARG A 1 232 ? -18.282 -3.113 -7.084 1.00 95.75 232 ARG A CA 1
ATOM 1822 C C . ARG A 1 232 ? -17.375 -2.909 -5.862 1.00 95.75 232 ARG A C 1
ATOM 1824 O O . ARG A 1 232 ? -16.667 -1.911 -5.774 1.00 95.75 232 ARG A O 1
ATOM 1831 N N . GLU A 1 233 ? -17.392 -3.862 -4.928 1.00 96.56 233 GLU A N 1
ATOM 1832 C CA . GLU A 1 233 ? -16.540 -3.851 -3.729 1.00 96.56 233 GLU A CA 1
ATOM 1833 C C . GLU A 1 233 ? -15.130 -4.404 -3.989 1.00 96.56 233 GLU A C 1
ATOM 1835 O O . GLU A 1 233 ? -14.295 -4.394 -3.082 1.00 96.56 233 GLU A O 1
ATOM 1840 N N . CYS A 1 234 ? -14.839 -4.879 -5.204 1.00 96.94 234 CYS A N 1
ATOM 1841 C CA . CYS A 1 234 ? -13.499 -5.307 -5.576 1.00 96.94 234 CYS A CA 1
ATOM 1842 C C . CYS A 1 234 ? -12.578 -4.108 -5.841 1.00 96.94 234 CYS A C 1
ATOM 1844 O O . CYS A 1 234 ? -12.952 -3.101 -6.449 1.00 96.94 234 CYS A O 1
ATOM 1846 N N . ALA A 1 235 ? -11.325 -4.267 -5.437 1.00 94.56 235 ALA A N 1
ATOM 1847 C CA . ALA A 1 235 ? -10.222 -3.373 -5.733 1.00 94.56 235 ALA A CA 1
ATOM 1848 C C . ALA A 1 235 ? -9.132 -4.141 -6.497 1.00 94.56 235 ALA A C 1
ATOM 1850 O O . ALA A 1 235 ? -8.821 -5.290 -6.182 1.00 94.56 235 ALA A O 1
ATOM 1851 N N . GLY A 1 236 ? -8.594 -3.521 -7.546 1.00 92.62 236 GLY A N 1
ATOM 1852 C CA . GLY A 1 236 ? -7.543 -4.073 -8.405 1.00 92.62 236 GLY A CA 1
ATOM 1853 C C . GLY A 1 236 ? -7.942 -5.218 -9.337 1.00 92.62 236 GLY A C 1
ATOM 1854 O O . GLY A 1 236 ? -7.099 -5.701 -10.082 1.00 92.62 236 GLY A O 1
ATOM 1855 N N . GLY A 1 237 ? -9.189 -5.683 -9.312 1.00 95.94 237 GLY A N 1
ATOM 1856 C CA . GLY A 1 237 ? -9.658 -6.784 -10.157 1.00 95.94 237 GLY A CA 1
ATOM 1857 C C . GLY A 1 237 ? -10.184 -7.968 -9.357 1.00 95.94 237 GLY A C 1
ATOM 1858 O O . GLY A 1 237 ? -10.370 -7.899 -8.138 1.00 95.94 237 GLY A O 1
ATOM 1859 N N . CYS A 1 238 ? -10.474 -9.046 -10.071 1.00 97.00 238 CYS A N 1
ATOM 1860 C CA . CYS A 1 238 ? -11.136 -10.226 -9.541 1.00 97.00 238 CYS A CA 1
ATOM 1861 C C . CYS A 1 238 ? -10.887 -11.437 -10.452 1.00 97.00 238 CYS A C 1
ATOM 1863 O O . CYS A 1 238 ? -10.398 -11.297 -11.572 1.00 97.00 238 CYS A O 1
ATOM 1865 N N . SER A 1 239 ? -11.240 -12.628 -9.979 1.00 96.69 239 SER A N 1
ATOM 1866 C CA . SER A 1 239 ? -11.300 -13.857 -10.783 1.00 96.69 239 SER A CA 1
ATOM 1867 C C . SER A 1 239 ? -12.722 -14.230 -11.218 1.00 96.69 239 SER A C 1
ATOM 1869 O O . SER A 1 239 ? -12.915 -15.269 -11.845 1.00 96.69 239 SER A O 1
ATOM 1871 N N . GLY A 1 240 ? -13.716 -13.418 -10.861 1.00 97.06 240 GLY A N 1
ATOM 1872 C CA . GLY A 1 240 ? -15.131 -13.686 -11.083 1.00 97.06 240 GLY A CA 1
ATOM 1873 C C . GLY A 1 240 ? -16.019 -12.532 -10.603 1.00 97.06 240 GLY A C 1
ATOM 1874 O O . GLY A 1 240 ? -15.524 -11.559 -10.033 1.00 97.06 240 GLY A O 1
ATOM 1875 N N . PRO A 1 241 ? -17.336 -12.605 -10.844 1.00 96.38 241 PRO A N 1
ATOM 1876 C CA . PRO A 1 241 ? -18.244 -11.482 -10.619 1.00 96.38 241 PRO A CA 1
ATOM 1877 C C . PRO A 1 241 ? -18.672 -11.304 -9.153 1.00 96.38 241 PRO A C 1
ATOM 1879 O O . PRO A 1 241 ? -19.388 -10.349 -8.852 1.00 96.38 241 PRO A O 1
ATOM 1882 N N . LYS A 1 242 ? -18.309 -12.215 -8.238 1.00 97.50 242 LYS A N 1
ATOM 1883 C CA . LYS A 1 242 ? -18.756 -12.156 -6.839 1.00 97.50 242 LYS A CA 1
ATOM 1884 C C . LYS A 1 242 ? -17.836 -11.290 -5.986 1.00 97.50 242 LYS A C 1
ATOM 1886 O O . LYS A 1 242 ? -16.657 -11.109 -6.274 1.00 97.50 242 LYS A O 1
ATOM 1891 N N . ASP A 1 243 ? -18.377 -10.819 -4.872 1.00 96.88 243 ASP A N 1
ATOM 1892 C CA . ASP A 1 243 ? -17.652 -10.127 -3.798 1.00 96.88 243 ASP A CA 1
ATOM 1893 C C . ASP A 1 243 ? -16.553 -10.973 -3.127 1.00 96.88 243 ASP A C 1
ATOM 1895 O O . ASP A 1 243 ? -15.676 -10.436 -2.458 1.00 96.88 243 ASP A O 1
ATOM 1899 N N . THR A 1 244 ? -16.594 -12.288 -3.315 1.00 97.31 244 THR A N 1
ATOM 1900 C CA . THR A 1 244 ? -15.625 -13.277 -2.819 1.00 97.31 244 THR A CA 1
ATOM 1901 C C . THR A 1 244 ? -14.532 -13.616 -3.831 1.00 97.31 244 THR A C 1
ATOM 1903 O O . THR A 1 244 ? -13.550 -14.264 -3.476 1.00 97.31 244 THR A O 1
ATOM 1906 N N . ASP A 1 245 ? -14.671 -13.151 -5.076 1.00 97.12 245 ASP A N 1
ATOM 1907 C CA . ASP A 1 245 ? -13.709 -13.392 -6.155 1.00 97.12 245 ASP A CA 1
ATOM 1908 C C . ASP A 1 245 ? -12.703 -12.234 -6.310 1.00 97.12 245 ASP A C 1
ATOM 1910 O O . ASP A 1 245 ? -11.889 -12.223 -7.236 1.00 97.12 245 ASP A O 1
ATOM 1914 N N . CYS A 1 246 ? -12.764 -11.220 -5.444 1.00 96.81 246 CYS A N 1
ATOM 1915 C CA . CYS A 1 246 ? -11.929 -10.027 -5.535 1.00 96.81 246 CYS A CA 1
ATOM 1916 C C . CYS A 1 246 ? -10.451 -10.314 -5.212 1.00 96.81 246 CYS A C 1
ATOM 1918 O O . CYS A 1 246 ? -10.128 -11.073 -4.297 1.00 96.81 246 CYS A O 1
ATOM 1920 N N . PHE A 1 247 ? -9.526 -9.630 -5.896 1.00 94.19 247 PHE A N 1
ATOM 1921 C CA . PHE A 1 247 ? -8.101 -9.681 -5.540 1.00 94.19 247 PHE A CA 1
ATOM 1922 C C . PHE A 1 247 ? -7.793 -8.951 -4.229 1.00 94.19 247 PHE A C 1
ATOM 1924 O O . PHE A 1 247 ? -6.928 -9.393 -3.468 1.00 94.19 247 PHE A O 1
ATOM 1931 N N . ALA A 1 248 ? -8.499 -7.847 -3.983 1.00 94.44 248 ALA A N 1
ATOM 1932 C CA . ALA A 1 248 ? -8.506 -7.083 -2.745 1.00 94.44 248 ALA A CA 1
ATOM 1933 C C . ALA A 1 248 ? -9.873 -6.405 -2.563 1.00 94.44 248 ALA A C 1
ATOM 1935 O O . ALA A 1 248 ? -10.623 -6.233 -3.527 1.00 94.44 248 ALA A O 1
ATOM 1936 N N . CYS A 1 249 ? -10.191 -5.995 -1.336 1.00 95.62 249 CYS A N 1
ATOM 1937 C CA . CYS A 1 249 ? -11.440 -5.297 -1.039 1.00 95.62 249 CYS A CA 1
ATOM 1938 C C . CYS A 1 249 ? -11.252 -3.783 -1.060 1.00 95.62 249 CYS A C 1
ATOM 1940 O O . CYS A 1 249 ? -10.311 -3.256 -0.457 1.00 95.62 249 CYS A O 1
ATOM 1942 N N . MET A 1 250 ? -12.188 -3.089 -1.709 1.00 94.19 250 MET A N 1
ATOM 1943 C CA . MET A 1 250 ? -12.254 -1.630 -1.734 1.00 94.19 250 MET A CA 1
ATOM 1944 C C . MET A 1 250 ? -12.388 -1.073 -0.318 1.00 94.19 250 MET A C 1
ATOM 1946 O O . MET A 1 250 ? -11.577 -0.247 0.099 1.00 94.19 250 MET A O 1
ATOM 1950 N N . ASN A 1 251 ? -13.363 -1.593 0.428 1.00 94.56 251 ASN A N 1
ATOM 1951 C CA . ASN A 1 251 ? -13.674 -1.168 1.786 1.00 94.56 251 ASN A CA 1
ATOM 1952 C C . ASN A 1 251 ? -13.158 -2.189 2.804 1.00 94.56 251 ASN A C 1
ATOM 1954 O O . ASN A 1 251 ? -12.025 -2.061 3.269 1.00 94.56 251 ASN A O 1
ATOM 1958 N N . PHE A 1 252 ? -13.947 -3.225 3.109 1.00 95.50 252 PHE A N 1
ATOM 1959 C CA . PHE A 1 252 ? -13.601 -4.196 4.144 1.00 95.50 252 PHE A CA 1
ATOM 1960 C C . PHE A 1 252 ? -13.632 -5.631 3.634 1.00 95.50 252 PHE A C 1
ATOM 1962 O O . PHE A 1 252 ? -14.512 -6.017 2.869 1.00 95.50 252 PHE A O 1
ATOM 1969 N N . ASN A 1 253 ? -12.673 -6.426 4.095 1.00 95.00 253 ASN A N 1
ATOM 1970 C CA . ASN A 1 253 ? -12.666 -7.870 3.939 1.00 95.00 253 ASN A CA 1
ATOM 1971 C C . ASN A 1 253 ? -13.344 -8.513 5.151 1.00 95.00 253 ASN A C 1
ATOM 1973 O O . ASN A 1 253 ? -12.834 -8.445 6.276 1.00 95.00 253 ASN A O 1
ATOM 1977 N N . ASP A 1 254 ? -14.480 -9.158 4.903 1.00 95.81 254 ASP A N 1
ATOM 1978 C CA . ASP A 1 254 ? -15.191 -9.969 5.870 1.00 95.81 254 ASP A CA 1
ATOM 1979 C C . ASP A 1 254 ? -15.014 -11.463 5.584 1.00 95.81 254 ASP A C 1
ATOM 1981 O O . ASP A 1 254 ? -15.790 -12.087 4.863 1.00 95.81 254 ASP A O 1
ATOM 1985 N N . SER A 1 255 ? -13.965 -12.055 6.161 1.00 92.50 255 SER A N 1
ATOM 1986 C CA . SER A 1 255 ? -13.683 -13.495 6.041 1.00 92.50 255 SER A CA 1
ATOM 1987 C C . SER A 1 255 ? -13.624 -14.001 4.584 1.00 92.50 255 SER A C 1
ATOM 1989 O O . SER A 1 255 ? -13.999 -15.138 4.306 1.00 92.50 255 SER A O 1
ATOM 1991 N N . GLY A 1 256 ? -13.129 -13.167 3.665 1.00 92.12 256 GLY A N 1
ATOM 1992 C CA . GLY A 1 256 ? -12.982 -13.459 2.237 1.00 92.12 256 GLY A CA 1
ATOM 1993 C C . GLY A 1 256 ? -13.979 -12.733 1.331 1.00 92.12 256 GLY A C 1
ATOM 1994 O O . GLY A 1 256 ? -13.691 -12.587 0.149 1.00 92.12 256 GLY A O 1
ATOM 1995 N N . ALA A 1 257 ? -15.105 -12.245 1.857 1.00 96.81 257 ALA A N 1
ATOM 1996 C CA . ALA A 1 257 ? -16.066 -11.449 1.094 1.00 96.81 257 ALA A CA 1
ATOM 1997 C C . ALA A 1 257 ? -15.775 -9.949 1.234 1.00 96.81 257 ALA A C 1
ATOM 1999 O O . ALA A 1 257 ? -15.513 -9.463 2.334 1.00 96.81 257 ALA A O 1
ATOM 2000 N N . CYS A 1 258 ? -15.843 -9.198 0.138 1.00 97.50 258 CYS A N 1
ATOM 2001 C CA . CYS A 1 258 ? -15.681 -7.749 0.167 1.00 97.50 258 CYS A CA 1
ATOM 2002 C C . CYS A 1 258 ? -17.010 -7.039 0.433 1.00 97.50 258 CYS A C 1
ATOM 2004 O O . CYS A 1 258 ? -17.938 -7.108 -0.371 1.00 97.50 258 CYS A O 1
ATOM 2006 N N . VAL A 1 259 ? -17.077 -6.314 1.548 1.00 97.31 259 VAL A N 1
ATOM 2007 C CA . VAL A 1 259 ? -18.288 -5.637 2.026 1.00 97.31 259 VAL A CA 1
ATOM 2008 C C . VAL A 1 259 ? -18.059 -4.138 2.196 1.00 97.31 259 VAL A C 1
ATOM 2010 O O . VAL A 1 259 ? -16.956 -3.691 2.518 1.00 97.31 259 VAL A O 1
ATOM 2013 N N . THR A 1 260 ? -19.124 -3.353 2.028 1.00 96.25 260 THR A N 1
ATOM 2014 C CA . THR A 1 260 ? -19.098 -1.895 2.231 1.00 96.25 260 THR A CA 1
ATOM 2015 C C . THR A 1 260 ? -18.884 -1.512 3.690 1.00 96.25 260 THR A C 1
ATOM 2017 O O . THR A 1 260 ? -18.249 -0.502 3.978 1.00 96.25 260 THR A O 1
ATOM 2020 N N . GLN A 1 261 ? -19.445 -2.291 4.616 1.00 95.44 261 GLN A N 1
ATOM 2021 C CA . GLN A 1 261 ? -19.387 -2.077 6.058 1.00 95.44 261 GLN A CA 1
ATOM 2022 C C . GLN A 1 261 ? -19.343 -3.429 6.767 1.00 95.44 261 GLN A C 1
ATOM 2024 O O . GLN A 1 261 ? -20.001 -4.378 6.340 1.00 95.44 261 GLN A O 1
ATOM 2029 N N . CYS A 1 262 ? -18.591 -3.512 7.864 1.00 96.06 262 CYS A N 1
ATOM 2030 C CA . CYS A 1 262 ? -18.587 -4.713 8.690 1.00 96.06 262 CYS A CA 1
ATOM 2031 C C . CYS A 1 262 ? -19.963 -4.952 9.342 1.00 96.06 262 CYS A C 1
ATOM 2033 O O . CYS A 1 262 ? -20.655 -3.983 9.675 1.00 96.06 262 CYS A O 1
ATOM 2035 N N . PRO A 1 263 ? -20.355 -6.221 9.578 1.00 95.31 263 PRO A N 1
ATOM 2036 C CA . PRO A 1 263 ? -21.589 -6.548 10.287 1.00 95.31 263 PRO A CA 1
ATOM 2037 C C . PRO A 1 263 ? -21.666 -5.832 11.639 1.00 95.31 263 PRO A C 1
ATOM 2039 O O . PRO A 1 263 ? -20.807 -6.030 12.501 1.00 95.31 263 PRO A O 1
ATOM 2042 N N . GLN A 1 264 ? -22.695 -5.006 11.837 1.00 92.56 264 GLN A N 1
ATOM 2043 C CA . GLN A 1 264 ? -22.829 -4.219 13.063 1.00 92.56 264 GLN A CA 1
ATOM 2044 C C . GLN A 1 264 ? -22.991 -5.114 14.292 1.00 92.56 264 GLN A C 1
ATOM 2046 O O . GLN A 1 264 ? -23.613 -6.172 14.223 1.00 92.56 264 GLN A O 1
ATOM 2051 N N . THR A 1 265 ? -22.445 -4.676 15.426 1.00 90.19 265 THR A N 1
ATOM 2052 C CA . THR A 1 265 ? -22.496 -5.394 16.712 1.00 90.19 265 THR A CA 1
ATOM 2053 C C . THR A 1 265 ? -23.874 -5.370 17.369 1.00 90.19 265 THR A C 1
ATOM 2055 O O . THR A 1 265 ? -24.176 -6.249 18.176 1.00 90.19 265 THR A O 1
ATOM 2058 N N . SER A 1 266 ? -24.727 -4.428 16.972 1.00 90.38 266 SER A N 1
ATOM 2059 C CA . SER A 1 266 ? -26.120 -4.323 17.400 1.00 90.38 266 SER A CA 1
ATOM 2060 C C . SER A 1 266 ? -27.016 -4.086 16.189 1.00 90.38 266 SER A C 1
ATOM 2062 O O . SER A 1 266 ? -26.636 -3.351 15.282 1.00 90.38 266 SER A O 1
ATOM 2064 N N . VAL A 1 267 ? -28.198 -4.695 16.171 1.00 93.06 267 VAL A N 1
ATOM 2065 C CA . VAL A 1 267 ? -29.175 -4.592 15.078 1.00 93.06 267 VAL A CA 1
ATOM 2066 C C . VAL A 1 267 ? -30.538 -4.233 15.662 1.00 93.06 267 VAL A C 1
ATOM 2068 O O . VAL A 1 267 ? -30.901 -4.691 16.744 1.00 93.06 267 VAL A O 1
ATOM 2071 N N . TYR A 1 268 ? -31.284 -3.384 14.958 1.00 94.00 268 TYR A N 1
ATOM 2072 C CA . TYR A 1 268 ? -32.638 -3.008 15.351 1.00 94.00 268 TYR A CA 1
ATOM 2073 C C . TYR A 1 268 ? -33.613 -4.153 15.072 1.00 94.00 268 TYR A C 1
ATOM 2075 O O . TYR A 1 268 ? -33.743 -4.591 13.927 1.00 94.00 268 TYR A O 1
ATOM 2083 N N . ASN A 1 269 ? -34.313 -4.618 16.103 1.00 94.19 269 ASN A N 1
ATOM 2084 C CA . ASN A 1 269 ? -35.366 -5.609 15.969 1.00 94.19 269 ASN A CA 1
ATOM 2085 C C . ASN A 1 269 ? -36.729 -4.899 15.836 1.00 94.19 269 ASN A C 1
ATOM 2087 O O . ASN A 1 269 ? -37.215 -4.314 16.808 1.00 94.19 269 ASN A O 1
ATOM 2091 N N . PRO A 1 270 ? -37.382 -4.952 14.658 1.00 96.12 270 PRO A N 1
ATOM 2092 C CA . PRO A 1 270 ? -38.650 -4.263 14.429 1.00 96.12 270 PRO A CA 1
ATOM 2093 C C . PRO A 1 270 ? -39.834 -4.880 15.188 1.00 96.12 270 PRO A C 1
ATOM 2095 O O . PRO A 1 270 ? -40.862 -4.225 15.313 1.00 96.12 270 PRO A O 1
ATOM 2098 N N . ALA A 1 271 ? -39.723 -6.112 15.699 1.00 96.06 271 ALA A N 1
ATOM 2099 C CA . ALA A 1 271 ? -40.782 -6.741 16.490 1.00 96.06 271 ALA A CA 1
ATOM 2100 C C . ALA A 1 271 ? -40.782 -6.257 17.949 1.00 96.06 271 ALA A C 1
ATOM 2102 O O . ALA A 1 271 ? -41.845 -6.088 18.543 1.00 96.06 271 ALA A O 1
ATOM 2103 N N . THR A 1 272 ? -39.599 -6.026 18.527 1.00 95.38 272 THR A N 1
ATOM 2104 C CA . THR A 1 272 ? -39.435 -5.541 19.910 1.00 95.38 272 THR A CA 1
ATOM 2105 C C . THR A 1 272 ? -39.241 -4.026 19.983 1.00 95.38 272 THR A C 1
ATOM 2107 O O . THR A 1 272 ? -39.333 -3.456 21.068 1.00 95.38 272 THR A O 1
ATOM 2110 N N . PHE A 1 273 ? -39.005 -3.369 18.841 1.00 94.75 273 PHE A N 1
ATOM 2111 C CA . PHE A 1 273 ? -38.630 -1.956 18.724 1.00 94.75 273 PHE A CA 1
ATOM 2112 C C . PHE A 1 273 ? -37.366 -1.608 19.532 1.00 94.75 273 PHE A C 1
ATOM 2114 O O . PHE A 1 273 ? -37.216 -0.485 20.016 1.00 94.75 273 PHE A O 1
ATOM 2121 N N . GLN A 1 274 ? -36.448 -2.568 19.682 1.00 94.25 274 GLN A N 1
ATOM 2122 C CA . GLN A 1 274 ? -35.236 -2.443 20.495 1.00 94.25 274 GLN A CA 1
ATOM 2123 C C . GLN A 1 274 ? -33.970 -2.745 19.689 1.00 94.25 274 GLN A C 1
ATOM 2125 O O . GLN A 1 274 ? -34.001 -3.427 18.667 1.00 94.25 274 GLN A O 1
ATOM 2130 N N . MET A 1 275 ? -32.836 -2.230 20.166 1.00 92.62 275 MET A N 1
ATOM 2131 C CA . MET A 1 275 ? -31.516 -2.616 19.666 1.00 92.62 275 MET A CA 1
ATOM 2132 C C . MET A 1 275 ? -31.070 -3.894 20.374 1.00 92.62 275 MET A C 1
ATOM 2134 O O . MET A 1 275 ? -30.925 -3.907 21.594 1.00 92.62 275 MET A O 1
ATOM 2138 N N . GLU A 1 276 ? -30.817 -4.948 19.608 1.00 92.50 276 GLU A N 1
ATOM 2139 C CA . GLU A 1 276 ? -30.394 -6.251 20.118 1.00 92.50 276 GLU A CA 1
ATOM 2140 C C . GLU A 1 276 ? -28.969 -6.572 19.661 1.00 92.50 276 GLU A C 1
ATOM 2142 O O . GLU A 1 276 ? -28.509 -6.113 18.613 1.00 92.50 276 GLU A O 1
ATOM 2147 N N . THR A 1 277 ? -28.238 -7.357 20.452 1.00 90.62 277 THR A N 1
ATOM 2148 C CA . THR A 1 277 ? -26.870 -7.760 20.109 1.00 90.62 277 THR A CA 1
ATOM 2149 C C . THR A 1 277 ? -26.869 -8.709 18.914 1.00 90.62 277 THR A C 1
ATOM 2151 O O . THR A 1 277 ? -27.514 -9.757 18.927 1.00 90.62 277 THR A O 1
ATOM 2154 N N . ASN A 1 278 ? -26.076 -8.379 17.898 1.00 91.38 278 ASN A N 1
ATOM 2155 C CA . ASN A 1 278 ? -25.907 -9.205 16.715 1.00 91.38 278 ASN A CA 1
ATOM 2156 C C . ASN A 1 278 ? -24.812 -10.256 16.934 1.00 91.38 278 ASN A C 1
ATOM 2158 O O . ASN A 1 278 ? -23.638 -9.920 17.104 1.00 91.38 278 ASN A O 1
ATOM 2162 N N . ARG A 1 279 ? -25.173 -11.541 16.857 1.00 90.88 279 ARG A N 1
ATOM 2163 C CA . ARG A 1 279 ? -24.220 -12.663 16.968 1.00 90.88 279 ARG A CA 1
ATOM 2164 C C . ARG A 1 279 ? -23.168 -12.646 15.855 1.00 90.88 279 ARG A C 1
ATOM 2166 O O . ARG A 1 279 ? -22.008 -13.012 16.074 1.00 90.88 279 ARG A O 1
ATOM 2173 N N . ASP A 1 280 ? -23.550 -12.153 14.681 1.00 92.44 280 ASP A N 1
ATOM 2174 C CA . ASP A 1 280 ? -22.663 -12.038 13.529 1.00 92.44 280 ASP A CA 1
ATOM 2175 C C . ASP A 1 280 ? -21.850 -10.744 13.526 1.00 92.44 280 ASP A C 1
ATOM 2177 O O . ASP A 1 280 ? -20.919 -10.625 12.731 1.00 92.44 280 ASP A O 1
ATOM 2181 N N . GLY A 1 281 ? -22.080 -9.858 14.500 1.00 92.75 281 GLY A N 1
ATOM 2182 C CA . GLY A 1 281 ? -21.349 -8.612 14.682 1.00 92.75 281 GLY A CA 1
ATOM 2183 C C . GLY A 1 281 ? -19.831 -8.792 14.671 1.00 92.75 281 GLY A C 1
ATOM 2184 O O . GLY A 1 281 ? -19.292 -9.759 15.229 1.00 92.75 281 GLY A O 1
ATOM 2185 N N . LYS A 1 282 ? -19.144 -7.868 14.003 1.00 95.31 282 LYS A N 1
ATOM 2186 C CA . LYS A 1 282 ? -17.685 -7.796 13.890 1.00 95.31 282 LYS A CA 1
ATOM 2187 C C . LYS A 1 282 ? -17.240 -6.342 14.049 1.00 95.31 282 LYS A C 1
ATOM 2189 O O . LYS A 1 282 ? -17.993 -5.412 13.782 1.00 95.31 282 LYS A O 1
ATOM 2194 N N . TYR A 1 283 ? -16.004 -6.159 14.491 1.00 94.38 283 TYR A N 1
ATOM 2195 C CA . TYR A 1 283 ? -15.366 -4.858 14.619 1.00 94.38 283 TYR A CA 1
ATOM 2196 C C . TYR A 1 283 ? -14.563 -4.531 13.368 1.00 94.38 283 TYR A C 1
ATOM 2198 O O . TYR A 1 283 ? -13.913 -5.398 12.786 1.00 94.38 283 TYR A O 1
ATOM 2206 N N . THR A 1 284 ? -14.562 -3.260 12.999 1.00 94.88 284 THR A N 1
ATOM 2207 C CA . THR A 1 284 ? -13.727 -2.739 11.923 1.00 94.88 284 THR A CA 1
ATOM 2208 C C . THR A 1 284 ? -12.292 -2.574 12.417 1.00 94.88 284 THR A C 1
ATOM 2210 O O . THR A 1 284 ? -12.046 -1.883 13.407 1.00 94.88 284 THR A O 1
ATOM 2213 N N . TYR A 1 285 ? -11.330 -3.181 11.727 1.00 91.25 285 TYR A N 1
ATOM 2214 C CA . TYR A 1 285 ? -9.901 -3.045 11.997 1.00 91.25 285 TYR A CA 1
ATOM 2215 C C . TYR A 1 285 ? -9.138 -2.816 10.691 1.00 91.25 285 TYR A C 1
ATOM 2217 O O . TYR A 1 285 ? -8.917 -3.743 9.915 1.00 91.25 285 TYR A O 1
ATOM 2225 N N . GLY A 1 286 ? -8.743 -1.566 10.428 1.00 87.75 286 GLY A N 1
ATOM 2226 C CA . GLY A 1 286 ? -8.178 -1.199 9.128 1.00 87.75 286 GLY A CA 1
ATOM 2227 C C . GLY A 1 286 ? -9.178 -1.493 8.011 1.00 87.75 286 GLY A C 1
ATOM 2228 O O . GLY A 1 286 ? -10.287 -0.974 8.039 1.00 87.75 286 GLY A O 1
ATOM 2229 N N . ALA A 1 287 ? -8.795 -2.358 7.073 1.00 89.56 287 ALA A N 1
ATOM 2230 C CA . ALA A 1 287 ? -9.645 -2.833 5.982 1.00 89.56 287 ALA A CA 1
ATOM 2231 C C . ALA A 1 287 ? -10.246 -4.232 6.236 1.00 89.56 287 ALA A C 1
ATOM 2233 O O . ALA A 1 287 ? -10.595 -4.940 5.295 1.00 89.56 287 ALA A O 1
ATOM 2234 N N . PHE A 1 288 ? -10.356 -4.661 7.497 1.00 92.44 288 PHE A N 1
ATOM 2235 C CA . PHE A 1 288 ? -10.813 -6.004 7.871 1.00 92.44 288 PHE A CA 1
ATOM 2236 C C . PHE A 1 288 ? -11.942 -5.968 8.892 1.00 92.44 288 PHE A C 1
ATOM 2238 O O . PHE A 1 288 ? -11.988 -5.093 9.758 1.00 92.44 288 PHE A O 1
ATOM 2245 N N . CYS A 1 289 ? -12.801 -6.982 8.841 1.00 95.19 289 CYS A N 1
ATOM 2246 C CA . CYS A 1 289 ? -13.813 -7.239 9.857 1.00 95.19 289 CYS A CA 1
ATOM 2247 C C . CYS A 1 289 ? -13.341 -8.356 10.798 1.00 95.19 289 CYS A C 1
ATOM 2249 O O . CYS A 1 289 ? -13.166 -9.506 10.391 1.00 95.19 289 CYS A O 1
ATOM 2251 N N . VAL A 1 290 ? -13.145 -8.035 12.079 1.00 93.06 290 VAL A N 1
ATOM 2252 C CA . VAL A 1 290 ? -12.593 -8.956 13.085 1.00 93.06 290 VAL A CA 1
ATOM 2253 C C . VAL A 1 290 ? -13.574 -9.203 14.225 1.00 93.06 290 VAL A C 1
ATOM 2255 O O . VAL A 1 290 ? -14.256 -8.299 14.694 1.00 93.06 290 VAL A O 1
ATOM 2258 N N . LYS A 1 291 ? -13.643 -10.439 14.729 1.00 91.62 291 LYS A N 1
ATOM 2259 C CA . LYS A 1 291 ? -14.505 -10.771 15.882 1.00 91.62 291 LYS A CA 1
ATOM 2260 C C . LYS A 1 291 ? -13.990 -10.204 17.207 1.00 91.62 291 LYS A C 1
ATOM 2262 O O . LYS A 1 291 ? -14.776 -9.990 18.121 1.00 91.62 291 LYS A O 1
ATOM 2267 N N . LYS A 1 292 ? -12.680 -9.983 17.321 1.00 90.69 292 LYS A N 1
ATOM 2268 C CA . LYS A 1 292 ? -12.024 -9.400 18.497 1.00 90.69 292 LYS A CA 1
ATOM 2269 C C . LYS A 1 292 ? -10.955 -8.424 18.031 1.00 90.69 292 LYS A C 1
ATOM 2271 O O . LYS A 1 292 ? -10.226 -8.734 17.089 1.00 90.69 292 LYS A O 1
ATOM 2276 N N . CYS A 1 293 ? -10.851 -7.278 18.697 1.00 90.50 293 CYS A N 1
ATOM 2277 C CA . CYS A 1 293 ? -9.747 -6.362 18.445 1.00 90.50 293 CYS A CA 1
ATOM 2278 C C . CYS A 1 293 ? -8.413 -6.990 18.884 1.00 90.50 293 CYS A C 1
ATOM 2280 O O . CYS A 1 293 ? -8.386 -7.748 19.859 1.00 90.50 293 CYS A O 1
ATOM 2282 N N . PRO A 1 294 ? -7.300 -6.689 18.192 1.00 87.69 294 PRO A N 1
ATOM 2283 C CA . PRO A 1 294 ? -5.974 -7.104 18.637 1.00 87.69 294 PRO A CA 1
ATOM 2284 C C . PRO A 1 294 ? -5.662 -6.565 20.041 1.00 87.69 294 PRO A C 1
ATOM 2286 O O . PRO A 1 294 ? -6.166 -5.513 20.424 1.00 87.69 294 PRO A O 1
ATOM 2289 N N . HIS A 1 295 ? -4.776 -7.244 20.778 1.00 80.75 295 HIS A N 1
ATOM 2290 C CA . HIS A 1 295 ? -4.462 -6.989 22.199 1.00 80.75 295 HIS A CA 1
ATOM 2291 C C . HIS A 1 295 ? -4.144 -5.515 22.554 1.00 80.75 295 HIS A C 1
ATOM 2293 O O . HIS A 1 295 ? -4.309 -5.078 23.691 1.00 80.75 295 HIS A O 1
ATOM 2299 N N . ASN A 1 296 ? -3.699 -4.734 21.571 1.00 80.50 296 ASN A N 1
ATOM 2300 C CA . ASN A 1 296 ? -3.179 -3.378 21.748 1.00 80.50 296 ASN A CA 1
ATOM 2301 C C . ASN A 1 296 ? -4.173 -2.292 21.309 1.00 80.50 296 ASN A C 1
ATOM 2303 O O . ASN A 1 296 ? -3.811 -1.121 21.220 1.00 80.50 296 ASN A O 1
ATOM 2307 N N . PHE A 1 297 ? -5.402 -2.692 20.986 1.00 86.81 297 PHE A N 1
ATOM 2308 C CA . PHE A 1 297 ? -6.474 -1.826 20.518 1.00 86.81 297 PHE A CA 1
ATOM 2309 C C . PHE A 1 297 ? -7.634 -1.832 21.511 1.00 86.81 297 PHE A C 1
ATOM 2311 O O . PHE A 1 297 ? -7.836 -2.784 22.262 1.00 86.81 297 PHE A O 1
ATOM 2318 N N . VAL A 1 298 ? -8.404 -0.751 21.479 1.00 90.38 298 VAL A N 1
ATOM 2319 C CA . VAL A 1 298 ? -9.591 -0.533 22.305 1.00 90.38 298 VAL A CA 1
ATOM 2320 C C . VAL A 1 298 ? -10.808 -0.506 21.387 1.00 90.38 298 VAL A C 1
ATOM 2322 O O . VAL A 1 298 ? -10.738 0.011 20.272 1.00 90.38 298 VAL A O 1
ATOM 2325 N N . VAL A 1 299 ? -11.922 -1.073 21.831 1.00 93.12 299 VAL A N 1
ATOM 2326 C CA . VAL A 1 299 ? -13.187 -1.028 21.096 1.00 93.12 299 VAL A CA 1
ATOM 2327 C C . VAL A 1 299 ? -13.829 0.346 21.277 1.00 93.12 299 VAL A C 1
ATOM 2329 O O . VAL A 1 299 ? -14.105 0.752 22.404 1.00 93.12 299 VAL A O 1
ATOM 2332 N N . ASP A 1 300 ? -14.141 1.036 20.181 1.00 91.50 300 ASP A N 1
ATOM 2333 C CA . ASP A 1 300 ? -15.061 2.174 20.188 1.00 91.50 300 ASP A CA 1
ATOM 2334 C C . ASP A 1 300 ? -16.229 1.928 19.228 1.00 91.50 300 ASP A C 1
ATOM 2336 O O . ASP A 1 300 ? -16.042 1.848 18.014 1.00 91.50 300 ASP A O 1
ATOM 2340 N N . ILE A 1 301 ? -17.441 1.812 19.781 1.00 87.44 301 ILE A N 1
ATOM 2341 C CA . ILE A 1 301 ? -18.698 1.517 19.069 1.00 87.44 301 ILE A CA 1
ATOM 2342 C C . ILE A 1 301 ? -18.636 0.186 18.289 1.00 87.44 301 ILE A C 1
ATOM 2344 O O . ILE A 1 301 ? -19.105 -0.843 18.769 1.00 87.44 301 ILE A O 1
ATOM 2348 N N . SER A 1 302 ? -18.063 0.202 17.086 1.00 89.38 302 SER A N 1
ATOM 2349 C CA . SER A 1 302 ? -17.921 -0.947 16.181 1.00 89.38 302 SER A CA 1
ATOM 2350 C C . SER A 1 302 ? -16.544 -0.995 15.503 1.00 89.38 302 SER A C 1
ATOM 2352 O O . SER A 1 302 ? -16.366 -1.680 14.498 1.00 89.38 302 SER A O 1
ATOM 2354 N N . SER A 1 303 ? -15.549 -0.305 16.068 1.00 93.12 303 SER A N 1
ATOM 2355 C CA . SER A 1 303 ? -14.209 -0.170 15.489 1.00 93.12 303 SER A CA 1
ATOM 2356 C C . SER A 1 303 ? -13.111 -0.403 16.523 1.00 93.12 303 SER A C 1
ATOM 2358 O O . SER A 1 303 ? -13.256 -0.066 17.696 1.00 93.12 303 SER A O 1
ATOM 2360 N N . CYS A 1 304 ? -11.984 -0.946 16.073 1.00 92.38 304 CYS A N 1
ATOM 2361 C CA . CYS A 1 304 ? -10.768 -1.081 16.862 1.00 92.38 304 CYS A CA 1
ATOM 2362 C C . CYS A 1 304 ? -9.921 0.186 16.712 1.00 92.38 304 CYS A C 1
ATOM 2364 O O . CYS A 1 304 ? -9.340 0.433 15.653 1.00 92.38 304 CYS A O 1
ATOM 2366 N N . VAL A 1 305 ? -9.820 0.979 17.775 1.00 87.94 305 VAL A N 1
ATOM 2367 C CA . VAL A 1 305 ? -9.064 2.236 17.803 1.00 87.94 305 VAL A CA 1
ATOM 2368 C C . VAL A 1 305 ? -7.809 2.104 18.663 1.00 87.94 305 VAL A C 1
ATOM 2370 O O . VAL A 1 305 ? -7.752 1.309 19.599 1.00 87.94 305 VAL A O 1
ATOM 2373 N N . ARG A 1 306 ? -6.769 2.884 18.347 1.00 82.56 306 ARG A N 1
ATOM 2374 C CA . ARG A 1 306 ? -5.528 2.910 19.148 1.00 82.56 306 ARG A CA 1
ATOM 2375 C C . ARG A 1 306 ? -5.736 3.584 20.506 1.00 82.56 306 ARG A C 1
ATOM 2377 O O . ARG A 1 306 ? -5.094 3.222 21.485 1.00 82.56 306 ARG A O 1
ATOM 2384 N N . ALA A 1 307 ? -6.627 4.569 20.554 1.00 81.12 307 ALA A N 1
ATOM 2385 C CA . ALA A 1 307 ? -6.997 5.298 21.753 1.00 81.12 307 ALA A CA 1
ATOM 2386 C C . ALA A 1 307 ? -8.443 5.782 21.636 1.00 81.12 307 ALA A C 1
ATOM 2388 O O . ALA A 1 307 ? -8.943 5.985 20.528 1.00 81.12 307 ALA A O 1
ATOM 2389 N N . CYS A 1 308 ? -9.100 5.969 22.778 1.00 84.38 308 CYS A N 1
ATOM 2390 C CA . CYS A 1 308 ? -10.461 6.475 22.801 1.00 84.38 308 CYS A CA 1
ATOM 2391 C C . CYS A 1 308 ? -10.514 7.921 22.301 1.00 84.38 308 CYS A C 1
ATOM 2393 O O . CYS A 1 308 ? -9.689 8.737 22.723 1.00 84.38 308 CYS A O 1
ATOM 2395 N N . PRO A 1 309 ? -11.466 8.255 21.416 1.00 83.94 309 PRO A N 1
ATOM 2396 C CA . PRO A 1 309 ? -11.673 9.636 21.018 1.00 83.94 309 PRO A CA 1
ATOM 2397 C C . PRO A 1 309 ? -12.201 10.448 22.205 1.00 83.94 309 PRO A C 1
ATOM 2399 O O . PRO A 1 309 ? -12.987 9.948 23.008 1.00 83.94 309 PRO A O 1
ATOM 2402 N N . SER A 1 310 ? -11.804 11.715 22.308 1.00 80.06 310 SER A N 1
ATOM 2403 C CA . SER A 1 310 ? -12.395 12.637 23.287 1.00 80.06 310 SER A CA 1
ATOM 2404 C C . SER A 1 310 ? -13.892 12.836 22.983 1.00 80.06 310 SER A C 1
ATOM 2406 O O . SER A 1 310 ? -14.228 12.977 21.803 1.00 80.06 310 SER A O 1
ATOM 2408 N N . PRO A 1 311 ? -14.806 12.850 23.978 1.00 85.81 311 PRO A N 1
ATOM 2409 C CA . PRO A 1 311 ? -14.600 12.816 25.433 1.00 85.81 311 PRO A CA 1
ATOM 2410 C C . PRO A 1 311 ? -14.846 11.419 26.052 1.00 85.81 311 PRO A C 1
ATOM 2412 O O . PRO A 1 311 ? -15.683 11.257 26.944 1.00 85.81 311 PRO A O 1
ATOM 2415 N N . LYS A 1 312 ? -14.167 10.375 25.558 1.00 86.56 312 LYS A N 1
ATOM 2416 C CA . LYS A 1 312 ? -14.266 9.003 26.084 1.00 86.56 312 LYS A CA 1
ATOM 2417 C C . LYS A 1 312 ? -12.970 8.561 26.765 1.00 86.56 312 LYS A C 1
ATOM 2419 O O . LYS A 1 312 ? -11.878 8.961 26.368 1.00 86.56 312 LYS A O 1
ATOM 2424 N N . MET A 1 313 ? -13.094 7.668 27.741 1.00 84.38 313 MET A N 1
ATOM 2425 C CA . MET A 1 313 ? -11.985 7.009 28.430 1.00 84.38 313 MET A CA 1
ATOM 2426 C C . MET A 1 313 ? -11.991 5.497 28.189 1.00 84.38 313 MET A C 1
ATOM 2428 O O . MET A 1 313 ? -13.029 4.908 27.886 1.00 84.38 313 MET A O 1
ATOM 2432 N N . GLU A 1 314 ? -10.818 4.878 28.314 1.00 86.56 314 GLU A N 1
ATOM 2433 C CA . GLU A 1 314 ? -10.665 3.424 28.240 1.00 86.56 314 GLU A CA 1
ATOM 2434 C C . GLU A 1 314 ? -11.106 2.795 29.562 1.00 86.56 314 GLU A C 1
ATOM 2436 O O . GLU A 1 314 ? -10.637 3.184 30.631 1.00 86.56 314 GLU A O 1
ATOM 2441 N N . VAL A 1 315 ? -12.009 1.824 29.471 1.00 88.19 315 VAL A N 1
ATOM 2442 C CA . VAL A 1 315 ? -12.492 1.020 30.591 1.00 88.19 315 VAL A CA 1
ATOM 2443 C C . VAL A 1 315 ? -12.358 -0.444 30.200 1.00 88.19 315 VAL A C 1
ATOM 2445 O O . VAL A 1 315 ? -12.664 -0.823 29.068 1.00 88.19 315 VAL A O 1
ATOM 2448 N N . GLU A 1 316 ? -11.889 -1.274 31.122 1.00 87.88 316 GLU A N 1
ATOM 2449 C CA . GLU A 1 316 ? -11.806 -2.714 30.911 1.00 87.88 316 GLU A CA 1
ATOM 2450 C C . GLU A 1 316 ? -13.032 -3.395 31.524 1.00 87.88 316 GLU A C 1
ATOM 2452 O O . GLU A 1 316 ? -13.227 -3.374 32.737 1.00 87.88 316 GLU A O 1
ATOM 2457 N N . GLU A 1 317 ? -13.872 -3.994 30.679 1.00 84.94 317 GLU A N 1
ATOM 2458 C CA . GLU A 1 317 ? -15.046 -4.763 31.102 1.00 84.94 317 GLU A CA 1
ATOM 2459 C C . GLU A 1 317 ? -14.947 -6.179 30.554 1.00 84.94 317 GLU A C 1
ATOM 2461 O O . GLU A 1 317 ? -14.792 -6.381 29.350 1.00 84.94 317 GLU A O 1
ATOM 2466 N N . ASN A 1 318 ? -15.030 -7.179 31.436 1.00 81.88 318 ASN A N 1
ATOM 2467 C CA . ASN A 1 318 ? -14.923 -8.596 31.068 1.00 81.88 318 ASN A CA 1
ATOM 2468 C C . ASN A 1 318 ? -13.646 -8.931 30.262 1.00 81.88 318 ASN A C 1
ATOM 2470 O O . ASN A 1 318 ? -13.675 -9.776 29.367 1.00 81.88 318 ASN A O 1
ATOM 2474 N N . GLY A 1 319 ? -12.532 -8.246 30.552 1.00 82.81 319 GLY A N 1
ATOM 2475 C CA . GLY A 1 319 ? -11.260 -8.404 29.835 1.00 82.81 319 GLY A CA 1
ATOM 2476 C C . GLY A 1 319 ? -11.237 -7.790 28.428 1.00 82.81 319 GLY A C 1
ATOM 2477 O O . GLY A 1 319 ? -10.327 -8.073 27.650 1.00 82.81 319 GLY A O 1
ATOM 2478 N N . ILE A 1 320 ? -12.240 -6.979 28.068 1.00 85.00 320 ILE A N 1
ATOM 2479 C CA . ILE A 1 320 ? -12.301 -6.237 26.806 1.00 85.00 320 ILE A CA 1
ATOM 2480 C C . ILE A 1 320 ? -12.162 -4.746 27.102 1.00 85.00 320 ILE A C 1
ATOM 2482 O O . ILE A 1 320 ? -12.985 -4.139 27.791 1.00 85.00 320 ILE A O 1
ATOM 2486 N N . LYS A 1 321 ? -11.129 -4.140 26.522 1.00 89.56 321 LYS A N 1
ATOM 2487 C CA . LYS A 1 321 ? -10.898 -2.697 26.571 1.00 89.56 321 LYS A CA 1
ATOM 2488 C C . LYS A 1 321 ? -11.905 -1.990 25.670 1.00 89.56 321 LYS A C 1
ATOM 2490 O O . LYS A 1 321 ? -11.899 -2.205 24.457 1.00 89.56 321 LYS A O 1
ATOM 2495 N N . THR A 1 322 ? -12.738 -1.134 26.251 1.00 92.12 322 THR A N 1
ATOM 2496 C CA . THR A 1 322 ? -13.818 -0.419 25.558 1.00 92.12 322 THR A CA 1
ATOM 2497 C C . THR A 1 322 ? -13.802 1.067 25.908 1.00 92.12 322 THR A C 1
ATOM 2499 O O . THR A 1 322 ? -13.469 1.451 27.027 1.00 92.12 322 THR A O 1
ATOM 2502 N N . CYS A 1 323 ? -14.177 1.918 24.958 1.00 90.69 323 CYS A N 1
ATOM 2503 C CA . CYS A 1 323 ? -14.309 3.353 25.163 1.00 90.69 323 CYS A CA 1
ATOM 2504 C C . CYS A 1 323 ? -15.691 3.717 25.711 1.00 90.69 323 CYS A C 1
ATOM 2506 O O . CYS A 1 323 ? -16.711 3.417 25.088 1.00 90.69 323 CYS A O 1
ATOM 2508 N N . LYS A 1 324 ? -15.728 4.422 26.845 1.00 90.62 324 LYS A N 1
ATOM 2509 C CA . LYS A 1 324 ? -16.963 4.944 27.450 1.00 90.62 324 LYS A CA 1
ATOM 2510 C C . LYS A 1 324 ? -16.896 6.458 27.646 1.00 90.62 324 LYS A C 1
ATOM 2512 O O . LYS A 1 324 ? -15.808 6.960 27.923 1.00 90.62 324 LYS A O 1
ATOM 2517 N N . PRO A 1 325 ? -18.016 7.192 27.501 1.00 90.44 325 PRO A N 1
ATOM 2518 C CA . PRO A 1 325 ? -18.061 8.614 27.837 1.00 90.44 325 PRO A CA 1
ATOM 2519 C C . PRO A 1 325 ? -17.580 8.854 29.269 1.00 90.44 325 PRO A C 1
ATOM 2521 O O . PRO A 1 325 ? -17.921 8.086 30.169 1.00 90.44 325 PRO A O 1
ATOM 2524 N N . CYS A 1 326 ? -16.788 9.903 29.476 1.00 86.81 326 CYS A N 1
ATOM 2525 C CA . CYS A 1 326 ? -16.389 10.305 30.822 1.00 86.81 326 CYS A CA 1
ATOM 2526 C C . CYS A 1 326 ? -17.608 10.821 31.602 1.00 86.81 326 CYS A C 1
ATOM 2528 O O . CYS A 1 326 ? -18.469 11.484 31.024 1.00 86.81 326 CYS A O 1
ATOM 2530 N N . THR A 1 327 ? -17.673 10.545 32.906 1.00 80.69 327 THR A N 1
ATOM 2531 C CA . THR A 1 327 ? -18.755 11.043 33.771 1.00 80.69 327 THR A CA 1
ATOM 2532 C C . THR A 1 327 ? -18.550 12.498 34.190 1.00 80.69 327 THR A C 1
ATOM 2534 O O . THR A 1 327 ? -19.522 13.239 34.198 1.00 80.69 327 THR A O 1
ATOM 2537 N N . ASP A 1 328 ? -17.304 12.920 34.460 1.00 75.31 328 ASP A N 1
ATOM 2538 C CA . ASP A 1 328 ? -16.981 14.292 34.894 1.00 75.31 328 ASP A CA 1
ATOM 2539 C C . ASP A 1 328 ? -15.684 14.819 34.248 1.00 75.31 328 ASP A C 1
ATOM 2541 O O . ASP A 1 328 ? -15.715 15.573 33.277 1.00 75.31 328 ASP A O 1
ATOM 2545 N N . ILE A 1 329 ? -14.519 14.400 34.755 1.00 73.06 329 ILE A N 1
ATOM 2546 C CA . ILE A 1 329 ? -13.204 14.824 34.258 1.00 73.06 329 ILE A CA 1
ATOM 2547 C C . ILE A 1 329 ? -12.603 13.677 33.450 1.00 73.06 329 ILE A C 1
ATOM 2549 O O . ILE A 1 329 ? -12.273 12.626 34.000 1.00 73.06 329 ILE A O 1
ATOM 2553 N N . CYS A 1 330 ? -12.438 13.874 32.139 1.00 74.50 330 CYS A N 1
ATOM 2554 C CA . CYS A 1 330 ? -11.699 12.914 31.329 1.00 74.50 330 CYS A CA 1
ATOM 2555 C C . CYS A 1 330 ? -10.214 12.918 31.716 1.00 74.50 330 CYS A C 1
ATOM 2557 O O . CYS A 1 330 ? -9.621 13.997 31.835 1.00 74.50 330 CYS A O 1
ATOM 2559 N N . PRO A 1 331 ? -9.576 11.739 31.814 1.00 73.00 331 PRO A N 1
ATOM 2560 C CA . PRO A 1 331 ? -8.125 11.656 31.829 1.00 73.00 331 PRO A CA 1
ATOM 2561 C C . PRO A 1 331 ? -7.582 12.404 30.602 1.00 73.00 331 PRO A C 1
ATOM 2563 O O . PRO A 1 331 ? -7.968 12.108 29.468 1.00 73.00 331 PRO A O 1
ATOM 2566 N N . LYS A 1 332 ? -6.735 13.422 30.813 1.00 73.44 332 LYS A N 1
ATOM 2567 C CA . LYS A 1 332 ? -6.198 14.238 29.716 1.00 73.44 332 LYS A CA 1
ATOM 2568 C C . LYS A 1 332 ? -5.351 13.341 28.808 1.00 73.44 332 LYS A C 1
ATOM 2570 O O . LYS A 1 332 ? -4.285 12.876 29.219 1.00 73.44 332 LYS A O 1
ATOM 2575 N N . ALA A 1 333 ? -5.843 13.090 27.599 1.00 74.69 333 ALA A N 1
ATOM 2576 C CA . ALA A 1 333 ? -5.088 12.440 26.540 1.00 74.69 333 ALA A CA 1
ATOM 2577 C C . ALA A 1 333 ? -4.341 13.507 25.736 1.00 74.69 333 ALA A C 1
ATOM 2579 O O . ALA A 1 333 ? -4.923 14.528 25.368 1.00 74.69 333 ALA A O 1
ATOM 2580 N N . CYS A 1 334 ? -3.061 13.276 25.479 1.00 80.56 334 CYS A N 1
ATOM 2581 C CA . CYS A 1 334 ? -2.190 14.239 24.816 1.00 80.56 334 CYS A CA 1
ATOM 2582 C C . CYS A 1 334 ? -1.542 13.616 23.596 1.00 80.56 334 CYS A C 1
ATOM 2584 O O . CYS A 1 334 ? -1.244 12.424 23.591 1.00 80.56 334 CYS A O 1
ATOM 2586 N N . ASP A 1 335 ? -1.327 14.415 22.561 1.00 83.50 335 ASP A N 1
ATOM 2587 C CA . ASP A 1 335 ? -0.648 13.934 21.368 1.00 83.50 335 ASP A CA 1
ATOM 2588 C C . ASP A 1 335 ? 0.805 13.582 21.691 1.00 83.50 335 ASP A C 1
ATOM 2590 O O . ASP A 1 335 ? 1.484 14.306 22.415 1.00 83.50 335 ASP A O 1
ATOM 2594 N N . GLY A 1 336 ? 1.278 12.461 21.160 1.00 83.19 336 GLY A N 1
ATOM 2595 C CA . GLY A 1 336 ? 2.691 12.109 21.132 1.00 83.19 336 GLY A CA 1
ATOM 2596 C C . GLY A 1 336 ? 3.394 12.725 19.924 1.00 83.19 336 GLY A C 1
ATOM 2597 O O . GLY A 1 336 ? 2.767 13.214 18.984 1.00 83.19 336 GLY A O 1
ATOM 2598 N N . ILE A 1 337 ? 4.719 12.652 19.925 1.00 80.38 337 ILE A N 1
ATOM 2599 C CA . ILE A 1 337 ? 5.581 13.054 18.813 1.00 80.38 337 ILE A CA 1
ATOM 2600 C C . ILE A 1 337 ? 5.130 12.358 17.519 1.00 80.38 337 ILE A C 1
ATOM 2602 O O . ILE A 1 337 ? 4.909 11.142 17.498 1.00 80.38 337 ILE A O 1
ATOM 2606 N N . GLY A 1 338 ? 4.959 13.140 16.448 1.00 72.75 338 GLY A N 1
ATOM 2607 C CA . GLY A 1 338 ? 4.457 12.672 15.154 1.00 72.75 338 GLY A CA 1
ATOM 2608 C C . GLY A 1 338 ? 2.931 12.541 15.058 1.00 72.75 338 GLY A C 1
ATOM 2609 O O . GLY A 1 338 ? 2.431 12.039 14.056 1.00 72.75 338 GLY A O 1
ATOM 2610 N N . THR A 1 339 ? 2.171 12.981 16.069 1.00 76.06 339 THR A N 1
ATOM 2611 C CA . THR A 1 339 ? 0.696 12.914 16.096 1.00 76.06 339 THR A CA 1
ATOM 2612 C C . THR A 1 339 ? 0.084 14.288 16.390 1.00 76.06 339 THR A C 1
ATOM 2614 O O . THR A 1 339 ? 0.635 15.053 17.176 1.00 76.06 339 THR A O 1
ATOM 2617 N N . GLY A 1 340 ? -1.049 14.620 15.757 1.00 81.50 340 GLY A N 1
ATOM 2618 C CA . GLY A 1 340 ? -1.867 15.799 16.082 1.00 81.50 340 GLY A CA 1
ATOM 2619 C C . GLY A 1 340 ? -1.083 17.114 16.192 1.00 81.50 340 GLY A C 1
ATOM 2620 O O . GLY A 1 340 ? -0.382 17.525 15.269 1.00 81.50 340 GLY A O 1
ATOM 2621 N N . SER A 1 341 ? -1.174 17.768 17.349 1.00 82.56 341 SER A N 1
ATOM 2622 C CA . SER A 1 341 ? -0.484 19.027 17.680 1.00 82.56 341 SER A CA 1
ATOM 2623 C C . SER A 1 341 ? 1.050 18.932 17.759 1.00 82.56 341 SER A C 1
ATOM 2625 O O . SER A 1 341 ? 1.729 19.956 17.901 1.00 82.56 341 SER A O 1
ATOM 2627 N N . LEU A 1 342 ? 1.601 17.718 17.674 1.00 85.06 342 LEU A N 1
ATOM 2628 C CA . LEU A 1 342 ? 3.030 17.403 17.643 1.00 85.06 342 LEU A CA 1
ATOM 2629 C C . LEU A 1 342 ? 3.434 16.668 16.358 1.00 85.06 342 LEU A C 1
ATOM 2631 O O . LEU A 1 342 ? 4.491 16.040 16.318 1.00 85.06 342 LEU A O 1
ATOM 2635 N N . MET A 1 343 ? 2.633 16.773 15.291 1.00 79.81 343 MET A N 1
ATOM 2636 C CA . MET A 1 343 ? 2.891 16.092 14.016 1.00 79.81 343 MET A CA 1
ATOM 2637 C C . MET A 1 343 ? 4.280 16.389 13.430 1.00 79.81 343 MET A C 1
ATOM 2639 O O . MET A 1 343 ? 4.904 15.496 12.866 1.00 79.81 343 MET A O 1
ATOM 2643 N N . TYR A 1 344 ? 4.780 17.618 13.590 1.00 79.94 344 TYR A N 1
ATOM 2644 C CA . TYR A 1 344 ? 6.089 18.043 13.073 1.00 79.94 344 TYR A CA 1
ATOM 2645 C C . TYR A 1 344 ? 7.217 17.994 14.109 1.00 79.94 344 TYR A C 1
ATOM 2647 O O . TYR A 1 344 ? 8.369 18.266 13.773 1.00 79.94 344 TYR A O 1
ATOM 2655 N N . ALA A 1 345 ? 6.906 17.680 15.369 1.00 82.31 345 ALA A N 1
ATOM 2656 C CA . ALA A 1 345 ? 7.933 17.537 16.390 1.00 82.31 345 ALA A CA 1
ATOM 2657 C C . ALA A 1 345 ? 8.735 16.255 16.125 1.00 82.31 345 ALA A C 1
ATOM 2659 O O . ALA A 1 345 ? 8.170 15.232 15.745 1.00 82.31 345 ALA A O 1
ATOM 2660 N N . GLN A 1 346 ? 10.051 16.309 16.331 1.00 79.94 346 GLN A N 1
ATOM 2661 C CA . GLN A 1 346 ? 10.944 15.149 16.184 1.00 79.94 346 GLN A CA 1
ATOM 2662 C C . GLN A 1 346 ? 11.349 14.542 17.532 1.00 79.94 346 GLN A C 1
ATOM 2664 O O . GLN A 1 346 ? 11.730 13.378 17.606 1.00 79.94 346 GLN A O 1
ATOM 2669 N N . THR A 1 347 ? 11.273 15.332 18.600 1.00 81.56 347 THR A N 1
ATOM 2670 C CA . THR A 1 347 ? 11.627 14.944 19.964 1.00 81.56 347 THR A CA 1
ATOM 2671 C C . THR A 1 347 ? 10.803 15.755 20.950 1.00 81.56 347 THR A C 1
ATOM 2673 O O . THR A 1 347 ? 10.348 16.857 20.638 1.00 81.56 347 THR A O 1
ATOM 2676 N N . VAL A 1 348 ? 10.635 15.223 22.154 1.00 81.88 348 VAL A N 1
ATOM 2677 C CA . VAL A 1 348 ? 10.235 16.023 23.304 1.00 81.88 348 VAL A CA 1
ATOM 2678 C C . VAL A 1 348 ? 11.417 16.915 23.682 1.00 81.88 348 VAL A C 1
ATOM 2680 O O . VAL A 1 348 ? 12.544 16.428 23.805 1.00 81.88 348 VAL A O 1
ATOM 2683 N N . ASP A 1 349 ? 11.165 18.212 23.817 1.00 80.81 349 ASP A N 1
ATOM 2684 C CA . ASP A 1 349 ? 12.150 19.227 24.194 1.00 80.81 349 ASP A CA 1
ATOM 2685 C C . ASP A 1 349 ? 11.481 20.357 24.995 1.00 80.81 349 ASP A C 1
ATOM 2687 O O . ASP A 1 349 ? 10.271 20.341 25.237 1.00 80.81 349 ASP A O 1
ATOM 2691 N N . SER A 1 350 ? 12.258 21.355 25.417 1.00 81.56 350 SER A N 1
ATOM 2692 C CA . SER A 1 350 ? 11.758 22.475 26.222 1.00 81.56 350 SER A CA 1
ATOM 2693 C C . SER A 1 350 ? 10.643 23.287 25.554 1.00 81.56 350 SER A C 1
ATOM 2695 O O . SER A 1 350 ? 9.863 23.917 26.262 1.00 81.56 350 SER A O 1
ATOM 2697 N N . SER A 1 351 ? 10.524 23.264 24.222 1.00 83.38 351 SER A N 1
ATOM 2698 C CA . SER A 1 351 ? 9.479 23.997 23.496 1.00 83.38 351 SER A CA 1
ATOM 2699 C C . SER A 1 351 ? 8.114 23.310 23.550 1.00 83.38 351 SER A C 1
ATOM 2701 O O . SER A 1 351 ? 7.085 23.953 23.332 1.00 83.38 351 SER A O 1
ATOM 2703 N N . ASN A 1 352 ? 8.086 22.000 23.813 1.00 86.31 352 ASN A N 1
ATOM 2704 C CA . ASN A 1 352 ? 6.868 21.201 23.728 1.00 86.31 352 ASN A CA 1
ATOM 2705 C C . ASN A 1 352 ? 6.551 20.385 24.988 1.00 86.31 352 ASN A C 1
ATOM 2707 O O . ASN A 1 352 ? 5.417 19.924 25.113 1.00 86.31 352 ASN A O 1
ATOM 2711 N N . ILE A 1 353 ? 7.487 20.266 25.936 1.00 84.62 353 ILE A N 1
ATOM 2712 C CA . ILE A 1 353 ? 7.319 19.466 27.155 1.00 84.62 353 ILE A CA 1
ATOM 2713 C C . ILE A 1 353 ? 6.095 19.884 27.983 1.00 84.62 353 ILE A C 1
ATOM 2715 O O . ILE A 1 353 ? 5.381 19.033 28.509 1.00 84.62 353 ILE A O 1
ATOM 2719 N N . ASP A 1 354 ? 5.775 21.179 28.006 1.00 86.06 354 ASP A N 1
ATOM 2720 C CA . ASP A 1 354 ? 4.647 21.719 28.771 1.00 86.06 354 ASP A CA 1
ATOM 2721 C C . ASP A 1 354 ? 3.283 21.231 28.237 1.00 86.06 354 ASP A C 1
ATOM 2723 O O . ASP A 1 354 ? 2.289 21.189 28.967 1.00 86.06 354 ASP A O 1
ATOM 2727 N N . LYS A 1 355 ? 3.219 20.769 26.977 1.00 85.88 355 LYS A N 1
ATOM 2728 C CA . LYS A 1 355 ? 2.005 20.153 26.414 1.00 85.88 355 LYS A CA 1
ATOM 2729 C C . LYS A 1 355 ? 1.648 18.845 27.119 1.00 85.88 355 LYS A C 1
ATOM 2731 O O . LYS A 1 355 ? 0.471 18.472 27.130 1.00 85.88 355 LYS A O 1
ATOM 2736 N N . PHE A 1 356 ? 2.632 18.192 27.738 1.00 84.62 356 PHE A N 1
ATOM 2737 C CA . PHE A 1 356 ? 2.464 16.916 28.416 1.00 84.62 356 PHE A CA 1
ATOM 2738 C C . PHE A 1 356 ? 2.061 17.028 29.900 1.00 84.62 356 PHE A C 1
ATOM 2740 O O . PHE A 1 356 ? 1.800 16.014 30.547 1.00 84.62 356 PHE A O 1
ATOM 2747 N N . ILE A 1 357 ? 1.939 18.243 30.446 1.00 81.38 357 ILE A N 1
ATOM 2748 C CA . ILE A 1 357 ? 1.531 18.460 31.843 1.00 81.38 357 ILE A CA 1
ATOM 2749 C C . ILE A 1 357 ? 0.118 17.904 32.079 1.00 81.38 357 ILE A C 1
ATOM 2751 O O . ILE A 1 357 ? -0.804 18.173 31.297 1.00 81.38 357 ILE A O 1
ATOM 2755 N N . ASN A 1 358 ? -0.062 17.149 33.168 1.00 75.19 358 ASN A N 1
ATOM 2756 C CA . ASN A 1 358 ? -1.306 16.467 33.559 1.00 75.19 358 ASN A CA 1
ATOM 2757 C C . ASN A 1 358 ? -1.829 15.436 32.545 1.00 75.19 358 ASN A C 1
ATOM 2759 O O . ASN A 1 358 ? -2.994 15.042 32.616 1.00 75.19 358 ASN A O 1
ATOM 2763 N N . CYS A 1 359 ? -1.006 15.006 31.585 1.00 77.56 359 CYS A N 1
ATOM 2764 C CA . CYS A 1 359 ? -1.393 13.978 30.629 1.00 77.56 359 CYS A CA 1
ATOM 2765 C C . CYS A 1 359 ? -1.352 12.600 31.284 1.00 77.56 359 CYS A C 1
ATOM 2767 O O . CYS A 1 359 ? -0.334 12.157 31.801 1.00 77.56 359 CYS A O 1
ATOM 2769 N N . THR A 1 360 ? -2.478 11.908 31.219 1.00 71.69 360 THR A N 1
ATOM 2770 C CA . THR A 1 360 ? -2.659 10.551 31.764 1.00 71.69 360 THR A CA 1
ATOM 2771 C C . THR A 1 360 ? -2.496 9.483 30.690 1.00 71.69 360 THR A C 1
ATOM 2773 O O . THR A 1 360 ? -2.274 8.315 30.994 1.00 71.69 360 THR A O 1
ATOM 2776 N N . LYS A 1 361 ? -2.599 9.881 29.416 1.00 70.75 361 LYS A N 1
ATOM 2777 C CA . LYS A 1 361 ? -2.418 9.008 28.261 1.00 70.75 361 LYS A CA 1
ATOM 2778 C C . LYS A 1 361 ? -1.783 9.776 27.108 1.00 70.75 361 LYS A C 1
ATOM 2780 O O . LYS A 1 361 ? -2.143 10.926 26.862 1.00 70.75 361 LYS A O 1
ATOM 2785 N N . ILE A 1 362 ? -0.865 9.129 26.394 1.00 75.75 362 ILE A N 1
ATOM 2786 C CA . ILE A 1 362 ? -0.216 9.685 25.203 1.00 75.75 362 ILE A CA 1
ATOM 2787 C C . ILE A 1 362 ? -0.711 8.956 23.955 1.00 75.75 362 ILE A C 1
ATOM 2789 O O . ILE A 1 362 ? -0.620 7.734 23.852 1.00 75.75 362 ILE A O 1
ATOM 2793 N N . ASN A 1 363 ? -1.221 9.721 22.996 1.00 70.50 363 ASN A N 1
ATOM 2794 C CA . ASN A 1 363 ? -1.654 9.263 21.686 1.00 70.50 363 ASN A CA 1
ATOM 2795 C C . ASN A 1 363 ? -0.505 9.426 20.690 1.00 70.50 363 ASN A C 1
ATOM 2797 O O . ASN A 1 363 ? -0.352 10.485 20.090 1.00 70.50 363 ASN A O 1
ATOM 2801 N N . GLY A 1 364 ? 0.312 8.392 20.512 1.00 73.19 364 GLY A N 1
ATOM 2802 C CA . GLY A 1 364 ? 1.481 8.442 19.632 1.00 73.19 364 GLY A CA 1
ATOM 2803 C C . GLY A 1 364 ? 2.722 7.947 20.358 1.00 73.19 364 GLY A C 1
ATOM 2804 O O . GLY A 1 364 ? 2.627 7.023 21.161 1.00 73.19 364 GLY A O 1
ATOM 2805 N N . ASN A 1 365 ? 3.874 8.550 20.072 1.00 73.88 365 ASN A N 1
ATOM 2806 C CA . ASN A 1 365 ? 5.154 8.141 20.647 1.00 73.88 365 ASN A CA 1
ATOM 2807 C C . ASN A 1 365 ? 5.734 9.240 21.546 1.00 73.88 365 ASN A C 1
ATOM 2809 O O . ASN A 1 365 ? 5.549 10.425 21.279 1.00 73.88 365 ASN A O 1
ATOM 2813 N N . LEU A 1 366 ? 6.496 8.863 22.572 1.00 80.25 366 LEU A N 1
ATOM 2814 C CA . LEU A 1 366 ? 7.421 9.775 23.248 1.00 80.25 366 LEU A CA 1
ATOM 2815 C C . LEU A 1 366 ? 8.825 9.487 22.721 1.00 80.25 366 LEU A C 1
ATOM 2817 O O . LEU A 1 366 ? 9.335 8.380 22.878 1.00 80.25 366 LEU A O 1
ATOM 2821 N N . ILE A 1 367 ? 9.426 10.470 22.057 1.00 77.94 367 ILE A N 1
ATOM 2822 C CA . ILE A 1 367 ? 10.752 10.341 21.449 1.00 77.94 367 ILE A CA 1
ATOM 2823 C C . ILE A 1 367 ? 11.669 11.346 22.131 1.00 77.94 367 ILE A C 1
ATOM 2825 O O . ILE A 1 367 ? 11.343 12.528 22.176 1.00 77.94 367 ILE A O 1
ATOM 2829 N N . PHE A 1 368 ? 12.808 10.880 22.640 1.00 78.19 368 PHE A N 1
ATOM 2830 C CA . PHE A 1 368 ? 13.818 11.724 23.274 1.00 78.19 368 PHE A CA 1
ATOM 2831 C C . PHE A 1 368 ? 15.138 11.580 22.512 1.00 78.19 368 PHE A C 1
ATOM 2833 O O . PHE A 1 368 ? 15.857 10.588 22.652 1.00 78.19 368 PHE A O 1
ATOM 2840 N N . LEU A 1 369 ? 15.440 12.568 21.674 1.00 70.75 369 LEU A N 1
ATOM 2841 C CA . LEU A 1 369 ? 16.710 12.680 20.960 1.00 70.75 369 LEU A CA 1
ATOM 2842 C C . LEU A 1 369 ? 17.681 13.530 21.777 1.00 70.75 369 LEU A C 1
ATOM 2844 O O . LEU A 1 369 ? 17.269 14.461 22.463 1.00 70.75 369 LEU A O 1
ATOM 2848 N N . VAL A 1 370 ? 18.987 13.280 21.651 1.00 71.69 370 VAL A N 1
ATOM 2849 C CA . VAL A 1 370 ? 20.009 14.091 22.345 1.00 71.69 370 VAL A CA 1
ATOM 2850 C C . VAL A 1 370 ? 19.932 15.575 21.979 1.00 71.69 370 VAL A C 1
ATOM 2852 O O . VAL A 1 370 ? 20.225 16.425 22.811 1.00 71.69 370 VAL A O 1
ATOM 2855 N N . THR A 1 371 ? 19.452 15.913 20.783 1.00 65.38 371 THR A N 1
ATOM 2856 C CA . THR A 1 371 ? 19.170 17.304 20.394 1.00 65.38 371 THR A CA 1
ATOM 2857 C C . THR A 1 371 ? 18.129 17.971 21.296 1.00 65.38 371 THR A C 1
ATOM 2859 O O . THR A 1 371 ? 18.292 19.139 21.631 1.00 65.38 371 THR A O 1
ATOM 2862 N N . GLY A 1 372 ? 17.117 17.228 21.753 1.00 58.41 372 GLY A N 1
ATOM 2863 C CA . GLY A 1 372 ? 16.111 17.705 22.705 1.00 58.41 372 GLY A CA 1
ATOM 2864 C C . GLY A 1 372 ? 16.583 17.706 24.161 1.00 58.41 372 GLY A C 1
ATOM 2865 O O . GLY A 1 372 ? 15.955 18.329 25.008 1.00 58.41 372 GLY A O 1
ATOM 2866 N N . ILE A 1 373 ? 17.702 17.045 24.474 1.00 65.44 373 ILE A N 1
ATOM 2867 C CA . ILE A 1 373 ? 18.221 16.890 25.839 1.00 65.44 373 ILE A CA 1
ATOM 2868 C C . ILE A 1 373 ? 19.421 17.830 26.037 1.00 65.44 373 ILE A C 1
ATOM 2870 O O . ILE A 1 373 ? 20.573 17.411 25.965 1.00 65.44 373 ILE A O 1
ATOM 2874 N N . HIS A 1 374 ? 19.159 19.113 26.305 1.00 57.25 374 HIS A N 1
ATOM 2875 C CA . HIS A 1 374 ? 20.180 20.077 26.744 1.00 57.25 374 HIS A CA 1
ATOM 2876 C C . HIS A 1 374 ? 19.700 20.883 27.965 1.00 57.25 374 HIS A C 1
ATOM 2878 O O . HIS A 1 374 ? 18.558 21.348 28.002 1.00 57.25 374 HIS A O 1
ATOM 2884 N N . GLY A 1 375 ? 20.587 21.066 28.954 1.00 58.97 375 GLY A N 1
ATOM 2885 C CA . GLY A 1 375 ? 20.407 21.985 30.091 1.00 58.97 375 GLY A CA 1
ATOM 2886 C C . GLY A 1 375 ? 19.126 21.767 30.911 1.00 58.97 375 GLY A C 1
ATOM 2887 O O . GLY A 1 375 ? 18.844 20.649 31.338 1.00 58.97 375 GLY A O 1
ATOM 2888 N N . GLU A 1 376 ? 18.350 22.842 31.120 1.00 49.03 376 GLU A N 1
ATOM 2889 C CA . GLU A 1 376 ? 17.092 22.886 31.900 1.00 49.03 376 GLU A CA 1
ATOM 2890 C C . GLU A 1 376 ? 16.052 21.828 31.490 1.00 49.03 376 GLU A C 1
ATOM 2892 O O . GLU A 1 376 ? 15.213 21.424 32.299 1.00 49.03 376 GLU A O 1
ATOM 2897 N N . THR A 1 377 ? 16.142 21.316 30.259 1.00 53.28 377 THR A N 1
ATOM 2898 C CA . THR A 1 377 ? 15.265 20.262 29.742 1.00 53.28 377 THR A CA 1
ATOM 2899 C C . THR A 1 377 ? 15.434 18.944 30.503 1.00 53.28 377 THR A C 1
ATOM 2901 O O . THR A 1 377 ? 14.452 18.242 30.703 1.00 53.28 377 THR A O 1
ATOM 2904 N N . LEU A 1 378 ? 16.633 18.617 31.009 1.00 54.06 378 LEU A N 1
ATOM 2905 C CA . LEU A 1 378 ? 16.881 17.390 31.788 1.00 54.06 378 LEU A CA 1
ATOM 2906 C C . LEU A 1 378 ? 16.143 17.371 33.130 1.00 54.06 378 LEU A C 1
ATOM 2908 O O . LEU A 1 378 ? 15.668 16.317 33.549 1.00 54.06 378 LEU A O 1
ATOM 2912 N N . ILE A 1 379 ? 16.047 18.522 33.799 1.00 55.09 379 ILE A N 1
ATOM 2913 C CA . ILE A 1 379 ? 15.378 18.636 35.102 1.00 55.09 379 ILE A CA 1
ATOM 2914 C C . ILE A 1 379 ? 13.868 18.480 34.903 1.00 55.09 379 ILE A C 1
ATOM 2916 O O . ILE A 1 379 ? 13.260 17.616 35.530 1.00 55.09 379 ILE A O 1
ATOM 2920 N N . ARG A 1 380 ? 13.289 19.210 33.938 1.00 54.75 380 ARG A N 1
ATOM 2921 C CA . ARG A 1 380 ? 11.860 19.091 33.599 1.00 54.75 380 ARG A CA 1
ATOM 2922 C C . ARG A 1 380 ? 11.488 17.709 33.054 1.00 54.75 380 ARG A C 1
ATOM 2924 O O . ARG A 1 380 ? 10.424 17.199 33.381 1.00 54.75 380 ARG A O 1
ATOM 2931 N N . LEU A 1 381 ? 12.362 17.077 32.263 1.00 56.25 381 LEU A N 1
ATOM 2932 C CA . LEU A 1 381 ? 12.174 15.702 31.781 1.00 56.25 381 LEU A CA 1
ATOM 2933 C C . LEU A 1 381 ? 12.142 14.692 32.926 1.00 56.25 381 LEU A C 1
ATOM 2935 O O . LEU A 1 381 ? 11.320 13.780 32.908 1.00 56.25 381 LEU A O 1
ATOM 2939 N N . ARG A 1 382 ? 13.027 14.845 33.916 1.00 54.41 382 ARG A N 1
ATOM 2940 C CA . ARG A 1 382 ? 13.080 13.957 35.081 1.00 54.41 382 ARG A CA 1
ATOM 2941 C C . ARG A 1 382 ? 11.803 14.055 35.911 1.00 54.41 382 ARG A C 1
ATOM 2943 O O . ARG A 1 382 ? 11.257 13.023 36.292 1.00 54.41 382 ARG A O 1
ATOM 2950 N N . ASP A 1 383 ? 11.324 15.271 36.145 1.00 54.97 383 ASP A N 1
ATOM 2951 C CA . ASP A 1 383 ? 10.098 15.501 36.909 1.00 54.97 383 ASP A CA 1
ATOM 2952 C C . ASP A 1 383 ? 8.876 14.961 36.138 1.00 54.97 383 ASP A C 1
ATOM 2954 O O . ASP A 1 383 ? 8.067 14.225 36.702 1.00 54.97 383 ASP A O 1
ATOM 2958 N N . PHE A 1 384 ? 8.824 15.178 34.817 1.00 56.38 384 PHE A N 1
ATOM 2959 C CA . PHE A 1 384 ? 7.786 14.637 33.933 1.00 56.38 384 PHE A CA 1
ATOM 2960 C C . PHE A 1 384 ? 7.733 13.098 33.926 1.00 56.38 384 PHE A C 1
ATOM 2962 O O . PHE A 1 384 ? 6.661 12.514 34.076 1.00 56.38 384 PHE A O 1
ATOM 2969 N N . ILE A 1 385 ? 8.883 12.424 33.797 1.00 56.97 385 ILE A N 1
ATOM 2970 C CA . ILE A 1 385 ? 8.959 10.952 33.825 1.00 56.97 385 ILE A CA 1
ATOM 2971 C C . ILE A 1 385 ? 8.479 10.400 35.178 1.00 56.97 385 ILE A C 1
ATOM 2973 O O . ILE A 1 385 ? 7.867 9.334 35.213 1.00 56.97 385 ILE A O 1
ATOM 2977 N N . SER A 1 386 ? 8.701 11.125 36.281 1.00 47.38 386 SER A N 1
ATOM 2978 C CA . SER A 1 386 ? 8.292 10.684 37.622 1.00 47.38 386 SER A CA 1
ATOM 2979 C C . SER A 1 386 ? 6.773 10.713 37.870 1.00 47.38 386 SER A C 1
ATOM 2981 O O . SER A 1 386 ? 6.275 9.944 38.694 1.00 47.38 386 SER A O 1
ATOM 2983 N N . GLU A 1 387 ? 6.022 11.547 37.140 1.00 51.28 387 GLU A N 1
ATOM 2984 C CA . GLU A 1 387 ? 4.567 11.711 37.302 1.00 51.28 387 GLU A CA 1
ATOM 2985 C C . GLU A 1 387 ? 3.723 10.804 36.386 1.00 51.28 387 GLU A C 1
ATOM 2987 O O . GLU A 1 387 ? 2.532 10.595 36.644 1.00 51.28 387 GLU A O 1
ATOM 2992 N N . MET A 1 388 ? 4.309 10.221 35.333 1.00 47.41 388 MET A N 1
ATOM 2993 C CA . MET A 1 388 ? 3.578 9.375 34.383 1.00 47.41 388 MET A CA 1
ATOM 2994 C C . MET A 1 388 ? 3.199 8.017 34.994 1.00 47.41 388 MET A C 1
ATOM 2996 O O . MET A 1 388 ? 3.965 7.053 34.986 1.00 47.41 388 MET A O 1
ATOM 3000 N N . ARG A 1 389 ? 1.956 7.905 35.473 1.00 44.34 389 ARG A N 1
ATOM 3001 C CA . ARG A 1 389 ? 1.322 6.629 35.825 1.00 44.34 389 ARG A CA 1
ATOM 3002 C C . ARG A 1 389 ? 0.535 6.111 34.619 1.00 44.34 389 ARG A C 1
ATOM 3004 O O . ARG A 1 389 ? -0.443 6.734 34.231 1.00 44.34 389 ARG A O 1
ATOM 3011 N N . ILE A 1 390 ? 0.923 4.932 34.120 1.00 40.59 390 ILE A N 1
ATOM 3012 C CA . ILE A 1 390 ? 0.272 4.096 33.082 1.00 40.59 390 ILE A CA 1
ATOM 3013 C C . ILE A 1 390 ? 0.880 4.249 31.674 1.00 40.59 390 ILE A C 1
ATOM 3015 O O . ILE A 1 390 ? 0.477 5.073 30.857 1.00 40.59 390 ILE A O 1
ATOM 3019 N N . PHE A 1 391 ? 1.803 3.339 31.346 1.00 42.53 391 PHE A N 1
ATOM 3020 C CA . PHE A 1 391 ? 2.184 3.045 29.965 1.00 42.53 391 PHE A CA 1
ATOM 3021 C C . PHE A 1 391 ? 1.159 2.091 29.347 1.00 42.53 391 PHE A C 1
ATOM 3023 O O . PHE A 1 391 ? 1.105 0.913 29.694 1.00 42.53 391 PHE A O 1
ATOM 3030 N N . THR A 1 392 ? 0.382 2.577 28.379 1.00 38.03 392 THR A N 1
ATOM 3031 C CA . THR A 1 392 ? -0.250 1.703 27.382 1.00 38.03 392 THR A CA 1
ATOM 3032 C C . THR A 1 392 ? 0.401 2.039 26.041 1.00 38.03 392 THR A C 1
ATOM 3034 O O . THR A 1 392 ? 0.018 3.006 25.397 1.00 38.03 392 THR A O 1
ATOM 3037 N N . PHE A 1 393 ? 1.404 1.237 25.672 1.00 38.50 393 PHE A N 1
ATOM 3038 C CA . PHE A 1 393 ? 2.208 1.241 24.436 1.00 38.50 393 PHE A CA 1
ATOM 3039 C C . PHE A 1 393 ? 3.521 2.058 24.337 1.00 38.50 393 PHE A C 1
ATOM 3041 O O . PHE A 1 393 ? 3.539 3.280 24.337 1.00 38.50 393 PHE A O 1
ATOM 3048 N N . TYR A 1 394 ? 4.576 1.265 24.077 1.00 42.59 394 TYR A N 1
ATOM 3049 C CA . TYR A 1 394 ? 5.893 1.494 23.456 1.00 42.59 394 TYR A CA 1
ATOM 3050 C C . TYR A 1 394 ? 7.092 2.044 24.244 1.00 42.59 394 TYR A C 1
ATOM 3052 O O . TYR A 1 394 ? 6.998 2.789 25.211 1.00 42.59 394 TYR A O 1
ATOM 3060 N N . ALA A 1 395 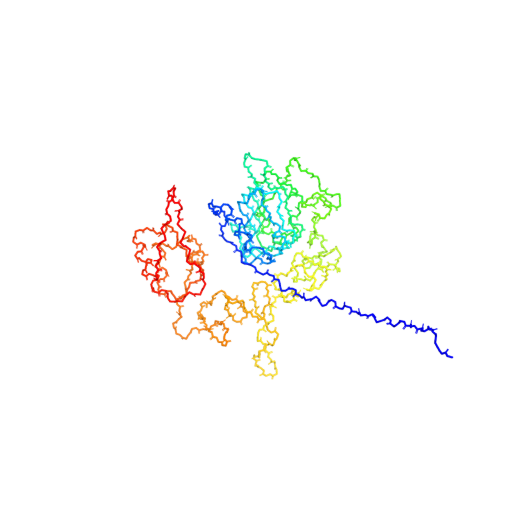? 8.243 1.535 23.786 1.00 39.94 395 ALA A N 1
ATOM 3061 C CA . ALA A 1 395 ? 9.571 1.564 24.368 1.00 39.94 395 ALA A CA 1
ATOM 3062 C C . ALA A 1 395 ? 10.148 2.976 24.491 1.00 39.94 395 ALA A C 1
ATOM 3064 O O . ALA A 1 395 ? 10.241 3.712 23.507 1.00 39.94 395 ALA A O 1
ATOM 3065 N N . LEU A 1 396 ? 10.648 3.288 25.686 1.00 37.94 396 LEU A N 1
ATOM 3066 C CA . LEU A 1 396 ? 11.574 4.390 25.905 1.00 37.94 396 LEU A CA 1
ATOM 3067 C C . LEU A 1 396 ? 12.818 4.157 25.029 1.00 37.94 396 LEU A C 1
ATOM 3069 O O . LEU A 1 396 ? 13.639 3.290 25.318 1.00 37.94 396 LEU A O 1
ATOM 3073 N N . SER A 1 397 ? 12.934 4.895 23.928 1.00 38.22 397 SER A N 1
ATOM 3074 C CA . SER A 1 397 ? 14.088 4.816 23.029 1.00 38.22 397 SER A CA 1
ATOM 3075 C C . SER A 1 397 ? 14.945 6.058 23.235 1.00 38.22 397 SER A C 1
ATOM 3077 O O . SER A 1 397 ? 14.668 7.108 22.662 1.00 38.22 397 SER A O 1
ATOM 3079 N N . ILE A 1 398 ? 15.968 5.951 24.087 1.00 37.66 398 ILE A N 1
ATOM 3080 C CA . ILE A 1 398 ? 17.020 6.967 24.197 1.00 37.66 398 ILE A CA 1
ATOM 3081 C C . ILE A 1 398 ? 18.009 6.694 23.063 1.00 37.66 398 ILE A C 1
ATOM 3083 O O . ILE A 1 398 ? 18.792 5.747 23.133 1.00 37.66 398 ILE A O 1
ATOM 3087 N N . ILE A 1 399 ? 17.963 7.498 22.004 1.00 36.44 399 ILE A N 1
ATOM 3088 C CA . ILE A 1 399 ? 18.921 7.392 20.899 1.00 36.44 399 ILE A CA 1
ATOM 3089 C C . ILE A 1 399 ? 20.108 8.291 21.240 1.00 36.44 399 ILE A C 1
ATOM 3091 O O . ILE A 1 399 ? 20.037 9.510 21.082 1.00 36.44 399 ILE A O 1
ATOM 3095 N N . THR A 1 400 ? 21.196 7.702 21.737 1.00 30.03 400 THR A N 1
ATOM 3096 C CA . THR A 1 400 ? 22.469 8.407 21.922 1.00 30.03 400 THR A CA 1
ATOM 3097 C C . THR A 1 400 ? 23.252 8.419 20.604 1.00 30.03 400 THR A C 1
ATOM 3099 O O . THR A 1 400 ? 23.339 7.390 19.933 1.00 30.03 400 THR A O 1
ATOM 3102 N N . PRO A 1 401 ? 23.847 9.551 20.188 1.00 27.39 401 PRO A N 1
ATOM 3103 C CA . PRO A 1 401 ? 24.800 9.543 19.095 1.00 27.39 401 PRO A CA 1
ATOM 3104 C C . PRO A 1 401 ? 26.052 8.790 19.554 1.00 27.39 401 PRO A C 1
ATOM 3106 O O . PRO A 1 401 ? 26.614 9.063 20.617 1.00 27.39 401 PRO A O 1
ATOM 3109 N N . THR A 1 402 ? 26.495 7.827 18.750 1.00 34.28 402 THR A N 1
ATOM 3110 C CA . THR A 1 402 ? 27.777 7.148 18.938 1.00 34.28 402 THR A CA 1
ATOM 3111 C C . THR A 1 402 ? 28.908 8.170 18.823 1.00 34.28 402 THR A C 1
ATOM 3113 O O . THR A 1 402 ? 29.179 8.686 17.740 1.00 34.28 402 THR A O 1
ATOM 3116 N N . SER A 1 403 ? 29.562 8.471 19.947 1.00 27.62 403 SER A N 1
ATOM 3117 C CA . SER A 1 403 ? 30.833 9.201 19.972 1.00 27.62 403 SER A CA 1
ATOM 3118 C C . SER A 1 403 ? 31.925 8.381 19.261 1.00 27.62 403 SER A C 1
ATOM 3120 O O . SER A 1 403 ? 31.934 7.156 19.413 1.00 27.62 403 SER A O 1
ATOM 3122 N N . PRO A 1 404 ? 32.893 9.003 18.554 1.00 32.81 404 PRO A N 1
ATOM 3123 C CA . PRO A 1 404 ? 34.016 8.303 17.917 1.00 32.81 404 PRO A CA 1
ATOM 3124 C C . PRO A 1 404 ? 34.998 7.636 18.894 1.00 32.81 404 PRO A C 1
ATOM 3126 O O . PRO A 1 404 ? 36.015 7.096 18.468 1.00 32.81 404 PRO A O 1
ATOM 3129 N N . GLN A 1 405 ? 34.751 7.681 20.203 1.00 32.94 405 GLN A N 1
ATOM 3130 C CA . GLN A 1 405 ? 35.599 7.035 21.198 1.00 32.94 405 GLN A CA 1
ATOM 3131 C C . GLN A 1 405 ? 34.772 6.053 22.021 1.00 32.94 405 GLN A C 1
ATOM 3133 O O . GLN A 1 405 ? 33.911 6.436 22.813 1.00 32.94 405 GLN A O 1
ATOM 3138 N N . GLY A 1 406 ? 35.041 4.765 21.805 1.00 35.81 406 GLY A N 1
ATOM 3139 C CA . GLY A 1 406 ? 34.384 3.664 22.490 1.00 35.81 406 GLY A CA 1
ATOM 3140 C C . GLY A 1 406 ? 34.476 3.785 24.010 1.00 35.81 406 GLY A C 1
ATOM 3141 O O . GLY A 1 406 ? 35.552 3.666 24.597 1.00 35.81 406 GLY A O 1
ATOM 3142 N N . ARG A 1 407 ? 33.319 3.981 24.646 1.00 27.42 407 ARG A N 1
ATOM 3143 C CA . ARG A 1 407 ? 33.015 3.496 25.996 1.00 27.42 407 ARG A CA 1
ATOM 3144 C C . ARG A 1 407 ? 31.507 3.581 26.237 1.00 27.42 407 ARG A C 1
ATOM 3146 O O . ARG A 1 407 ? 30.951 4.657 26.426 1.00 27.42 407 ARG A O 1
ATOM 3153 N N . GLU A 1 408 ? 30.856 2.423 26.225 1.00 28.05 408 GLU A N 1
ATOM 3154 C CA . GLU A 1 408 ? 29.463 2.254 26.633 1.00 28.05 408 GLU A CA 1
ATOM 3155 C C . GLU A 1 408 ? 29.366 2.528 28.148 1.00 28.05 408 GLU A C 1
ATOM 3157 O O . GLU A 1 408 ? 29.944 1.799 28.954 1.00 28.05 408 GLU A O 1
ATOM 3162 N N . LYS A 1 409 ? 28.675 3.598 28.561 1.00 25.95 409 LYS A N 1
ATOM 3163 C CA . LYS A 1 409 ? 28.237 3.774 29.955 1.00 25.95 409 LYS A CA 1
ATOM 3164 C C . LYS A 1 409 ? 26.730 3.564 30.014 1.00 25.95 409 LYS A C 1
ATOM 3166 O O . LYS A 1 409 ? 25.960 4.445 29.645 1.00 25.95 409 LYS A O 1
ATOM 3171 N N . ARG A 1 410 ? 26.317 2.391 30.496 1.00 27.47 410 ARG A N 1
ATOM 3172 C CA . ARG A 1 410 ? 24.944 2.145 30.946 1.00 27.47 410 ARG A CA 1
ATOM 3173 C C . ARG A 1 410 ? 24.750 2.849 32.284 1.00 27.47 410 ARG A C 1
ATOM 3175 O O . ARG A 1 410 ? 25.343 2.443 33.278 1.00 27.47 410 ARG A O 1
ATOM 3182 N N . HIS A 1 411 ? 23.916 3.879 32.309 1.00 27.94 411 HIS A N 1
ATOM 3183 C CA . HIS A 1 411 ? 23.284 4.327 33.544 1.00 27.94 411 HIS A CA 1
ATOM 3184 C C . HIS A 1 411 ? 21.866 3.765 33.555 1.00 27.94 411 HIS A C 1
ATOM 3186 O O . HIS A 1 411 ? 21.017 4.199 32.781 1.00 27.94 411 HIS A O 1
ATOM 3192 N N . GLY A 1 412 ? 21.649 2.741 34.382 1.00 21.72 412 GLY A N 1
ATOM 3193 C CA . GLY A 1 412 ? 20.309 2.299 34.741 1.00 21.72 412 GLY A CA 1
ATOM 3194 C C . GLY A 1 412 ? 19.719 3.292 35.734 1.00 21.72 412 GLY A C 1
ATOM 3195 O O . GLY A 1 412 ? 20.361 3.600 36.737 1.00 21.72 412 GLY A O 1
ATOM 3196 N N . TRP A 1 413 ? 18.524 3.787 35.440 1.00 29.59 413 TRP A N 1
ATOM 3197 C CA . TRP A 1 413 ? 17.681 4.473 36.408 1.00 29.59 413 TRP A CA 1
ATOM 3198 C C . TRP A 1 413 ? 16.464 3.577 36.646 1.00 29.59 413 TRP A C 1
ATOM 3200 O O . TRP A 1 413 ? 15.832 3.139 35.683 1.00 29.59 413 TRP A O 1
ATOM 3210 N N . LEU A 1 414 ? 16.268 3.224 37.919 1.00 28.02 414 LEU A N 1
ATOM 3211 C CA . LEU A 1 414 ? 15.083 2.560 38.466 1.00 28.02 414 LEU A CA 1
ATOM 3212 C C . LEU A 1 414 ? 13.883 3.504 38.451 1.00 28.02 414 LEU A C 1
ATOM 3214 O O . LEU A 1 414 ? 14.116 4.720 38.655 1.00 28.02 414 LEU A O 1
#

Secondary structure (DSSP, 8-state):
---------------------------EEE-B--TT---S-HHHHHHHHHHHHTT-SEEESBEEEES--TT---GGGGG--EESS-EEEES---SEE--TT--EE--SS-BTTTEEEEEE--B-TTSS-B--EE--TT--EE-SSEEEEE--TT--STTT--HHHHBS-HHHHTT-B--SS--TTPPPPPGGGTT-BSSSSGGGBPPPSSTTS-TT-SS-BSSSSGGGBPPTTEEEEESSSSTTSEEEESSEEETTEEESSPPPSEEEETTTTEEEE-TT--EEETTEEESS--TT-EEETTEEESSPPTTEEEEEETTEEEEEE-SS----EEEPBTSGGGTT--S--TTTGGGGTT-SEEESB--EEGGG--TTHHHHHHHHHHH-----S----EE----SS---------

InterPro domains:
  IPR000494 Receptor L-domain [PF01030] (55-166)
  IPR006211 Furin-like cysteine-rich domain [PF00757] (183-335)
  IPR006212 Furin-like repeat [SM00261] (183-223)
  IPR006212 Furin-like repeat [SM00261] (226-268)
  IPR006212 Furin-like repeat [cd00064] (229-274)
  IPR009030 Growth factor receptor cysteine-rich domain superfamily [SSF57184] (184-335)
  IPR036941 Receptor L-domain superfamily [G3DSA:3.80.20.20] (25-219)
  IPR036941 Receptor L-domain superfamily [G3DSA:3.80.20.20] (331-400)

Radius of gyration: 26.66 Å; chains: 1; bounding box: 76×105×66 Å

Foldseek 3Di:
DDDDDDDDDDDDDPDPPPPPPPLPPAAEFEADDCQAPDDPDQVVVLVVLCVRQQSHQEYREEAAAAQAEQPDDPQSLLNHAEYAAAYHAEHAFHAEDNNQNHAEQANPDADVRAARYAHAHQHDPPDPTGYAFYNCQNQQEYNDHEHHHDHGQRYPQQLQAPCVRHYPDPVSPVSHDTDVDHHPPADFADPCQVRHARHNDPSGHHDGFAPQDDPPACGGFPHNDPQGHDDNQAGRYAPHNAQLRHSDGPAADESRGHDNDFAFQWDQDPVVRDIHGDPRQFADDSRYTHNAAPPQFADERRYTHNAADPPWHWDQDPNGTYTDGDPPDGQAEAEEQCDDPNVPPPADAPVCLVSCPSHQHYDYDHHHEVVRDDDPRVVSVVVSVVPHDDDSDDDDDYDDPDDPDDDDDDDDDD

pLDDT: mean 82.19, std 20.58, range [21.72, 98.75]